Protein 3WC3 (pdb70)

Radius of gyration: 20.12 Å; Cα contacts (8 Å, |Δi|>4): 988; chains: 1; bounding box: 42×55×52 Å

Foldseek 3Di:
DDDDLLQLLVQQLLLLLQFKAAQHDPPRPAVLDHHFPPQFAAPVRQGQTIFGQFWLWRKQALLQSLLLLLLLLVLCVLLVVLCVVSVNNVSSLVSSVRHLVNQVSQCVDLFKGKGIWAQCVVRVQWFAASRPDDDHIHIFIAGLVQHALQSLLSNLSSLLSNLVSPCVPPNVSSVVSNVSSVSSLVSSVVRDDHNCVSVVSCCVPPGAPHRLLSQLSSLLSNCLRPVDVVSVVSNVVSADLPDADLFCFSRGCHLVSLLSCCQSVVDCSSVVSVVLNLQLQFPPHVFDAAPLGQRASDLFLSLLRQLLSLLSLLSCLSRPNVNVRSPVSSCSSLVVCQQSSHAHQFWPHHHPYQQQALHRSQLDAHPPDTTTCCSLQPADGRNHTSGNWRFSAAPSNRDDDSHNVVCRRRITGSSSCSSNSSSSSSVSSVVVDDD

InterPro domains:
  IPR001701 Glycoside hydrolase family 9 [PF00759] (25-443)
  IPR008928 Six-hairpin glycosidase superfamily [SSF48208] (22-447)
  IPR012341 Six-hairpin glycosidase-like superfamily [G3DSA:1.50.10.10] (21-450)
  IPR033126 Glycosyl hydrolases family 9, Asp/Glu active sites [PS00698] (420-438)

Sequence (435 aa):
FQYNYDEVLEEKSILFYEAERSGDLPANNRIPYRGDSALGDQQGNQQGQDLTGGWYDAGDHVKFGFPMAFATTTLAWGILEFRDGYEAAGQYNNLALLDDSIRWTLNYFLKKAHVSDNNEFYGQVGDANTDHAYWGRPEDMTMEERPAWSISPSAPGSDLAAETAAALAAGYLVFRDSDAAFANNLLAHSRTLYDFALNNRGIIYSQSISNAAGFYASSAYEDELAWGAAWLYRATEEQEEYLDRRAYEFGTTTNTAWAYDWNEKIVGYQLLLTTTSSSAGQQTDFLPRVENFLRNWFPGGSVQYTPLGLAWLAQWGPNRYAANAAFIALVSAKKYNILASESEQFARSQIHYMLGDAGRSYVVGFGNNPPQQPHHRSSSCPDQPAECDWDEFNQPGPNYQILYGALVGGPDQQNNDQFEEDLLRSDDYIRRNEVANDYNAGFQGAVAALRAIQLRDG

Nearest PDB structures (foldseek):
  3wc3-assembly1_A  TM=1.002E+00  e=3.835E-78  Eisenia fetida
  8ihx-assembly1_A  TM=1.001E+00  e=3.999E-74  Eisenia fetida
  8ihy-assembly1_A  TM=1.001E+00  e=5.916E-74  Eisenia fetida
  8ihw-assembly1_A  TM=1.001E+00  e=2.330E-73  Eisenia fetida
  4tf4-assembly2_B  TM=9.398E-01  e=2.817E-42  Thermobifida fusca

B-factor: mean 11.21, std 8.31, range [2.0, 50.7]

Organism: Eisenia fetida (NCBI:txid6396)

Solvent-accessible surface area: 15326 Å² total; per-residue (Å²): 191,175,44,83,9,51,52,0,0,73,34,0,4,26,0,1,13,3,2,9,0,0,99,19,48,121,120,40,84,10,131,42,10,27,70,5,15,99,53,5,93,5,99,152,46,46,78,0,22,11,0,0,4,3,10,3,8,5,0,0,5,5,0,0,1,0,1,0,0,0,0,3,0,0,0,3,44,8,7,85,72,0,0,82,40,14,57,10,21,106,65,1,9,68,7,1,71,47,0,0,59,5,2,30,73,0,12,42,58,103,73,46,2,4,2,1,0,0,29,0,99,68,2,56,70,50,4,0,13,3,47,64,30,137,49,143,36,32,6,79,24,0,24,66,112,26,28,1,0,0,0,0,0,0,0,0,0,0,0,0,0,0,23,16,4,1,118,98,73,46,54,85,22,0,76,65,0,19,53,48,0,78,42,0,0,74,7,1,19,116,30,106,14,37,2,5,136,36,1,78,32,0,50,66,80,25,50,8,86,36,38,77,14,0,0,0,0,0,0,2,0,0,39,57,10,28,138,74,107,119,23,14,76,64,0,84,104,29,16,26,47,107,87,48,3,131,0,1,8,36,33,28,0,32,0,0,3,0,0,2,1,13,22,46,25,51,40,89,89,0,44,58,53,0,59,59,0,0,105,52,2,9,102,90,38,90,14,99,64,5,112,105,26,0,0,21,29,14,94,145,0,1,0,12,23,0,0,1,1,0,0,0,0,3,0,0,6,96,70,131,19,42,29,95,73,0,22,127,5,0,83,49,0,0,9,3,0,1,16,62,25,48,42,0,5,0,4,15,11,48,99,82,28,1,91,17,1,27,4,9,8,0,0,2,22,99,107,130,46,153,20,67,99,99,22,34,106,36,121,21,71,10,118,24,90,0,87,0,0,0,0,0,0,1,38,74,89,20,93,21,116,21,85,2,50,29,132,31,45,0,39,0,2,0,2,16,0,0,0,0,3,0,0,0,0,2,1,41,17,30,100,89,140,152,125

CATH classification: 1.50.10.10

Structure (mmCIF, N/CA/C/O backbone):
data_3WC3
#
_entry.id   3WC3
#
_cell.length_a   136.449
_cell.length_b   136.449
_cell.length_c   54.974
_cell.angle_alpha   90.00
_cell.angle_beta   90.00
_cell.angle_gamma   120.00
#
_symmetry.space_group_name_H-M   'P 32 2 1'
#
loop_
_entity.id
_entity.type
_entity.pdbx_description
1 polymer 'Endo-1, 4-beta-glucanase'
2 non-polymer 'CALCIUM ION'
3 non-polymer 'SODIUM ION'
4 non-polymer 2-AMINO-2-HYDROXYMETHYL-PROPANE-1,3-DIOL
5 non-polymer 'CITRATE ANION'
6 non-polymer GLYCEROL
7 water water
#
loop_
_atom_site.group_PDB
_atom_site.id
_atom_site.type_symbol
_atom_site.label_atom_id
_atom_site.label_alt_id
_atom_site.label_comp_id
_atom_site.label_asym_id
_atom_site.label_entity_id
_atom_site.label_seq_id
_atom_site.pdbx_PDB_ins_code
_atom_site.Cartn_x
_atom_site.Cartn_y
_atom_site.Cartn_z
_atom_site.occupancy
_atom_site.B_iso_or_equiv
_atom_site.auth_seq_id
_atom_site.auth_comp_id
_atom_site.auth_asym_id
_atom_site.auth_atom_id
_atom_site.pdbx_PDB_model_num
ATOM 1 N N . PHE A 1 4 ? 7.813 60.596 -27.336 1.00 16.66 21 PHE A N 1
ATOM 2 C CA . PHE A 1 4 ? 6.618 59.714 -27.562 1.00 15.95 21 PHE A CA 1
ATOM 3 C C . PHE A 1 4 ? 5.665 59.843 -26.402 1.00 15.62 21 PHE A C 1
ATOM 4 O O . PHE A 1 4 ? 6.058 60.336 -25.346 1.00 16.34 21 PHE A O 1
ATOM 12 N N . GLN A 1 5 ? 4.422 59.424 -26.616 1.00 14.38 22 GLN A N 1
ATOM 13 C CA . GLN A 1 5 ? 3.376 59.566 -25.607 1.00 14.15 22 GLN A CA 1
ATOM 14 C C . GLN A 1 5 ? 2.951 58.231 -25.027 1.00 12.70 22 GLN A C 1
ATOM 15 O O . GLN A 1 5 ? 2.911 57.207 -25.734 1.00 12.03 22 GLN A O 1
ATOM 21 N N . TYR A 1 6 ? 2.615 58.259 -23.735 1.00 10.88 23 TYR A N 1
ATOM 22 C CA . TYR A 1 6 ? 2.178 57.083 -22.995 1.00 9.63 23 TYR A CA 1
ATOM 23 C C . TYR A 1 6 ? 0.940 57.400 -22.178 1.00 9.50 23 TYR A C 1
ATOM 24 O O . TYR A 1 6 ? 0.720 58.548 -21.783 1.00 9.33 23 TYR A O 1
ATOM 33 N N . ASN A 1 7 ? 0.150 56.364 -21.919 1.00 9.32 24 ASN A N 1
ATOM 34 C CA . ASN A 1 7 ? -1.070 56.505 -21.142 1.00 9.18 24 ASN A CA 1
ATOM 35 C C . ASN A 1 7 ? -0.715 56.428 -19.654 1.00 8.03 24 ASN A C 1
ATOM 36 O O . ASN A 1 7 ? -0.642 55.341 -19.065 1.00 8.53 24 ASN A O 1
ATOM 41 N N . TYR A 1 8 ? -0.495 57.598 -19.057 1.00 7.67 25 TYR A N 1
ATOM 42 C CA . TYR A 1 8 ? -0.119 57.665 -17.650 1.00 7.21 25 TYR A CA 1
ATOM 43 C C . TYR A 1 8 ? -1.219 57.157 -16.720 1.00 7.56 25 TYR A C 1
ATOM 44 O O . TYR A 1 8 ? -0.926 56.670 -15.625 1.00 7.74 25 TYR A O 1
ATOM 53 N N . ASP A 1 9 ? -2.478 57.275 -17.148 1.00 6.76 26 ASP A N 1
ATOM 54 C CA . ASP A 1 9 ? -3.604 56.810 -16.327 1.00 7.57 26 ASP A CA 1
ATOM 55 C C . ASP A 1 9 ? -3.472 55.304 -16.103 1.00 7.49 26 ASP A C 1
ATOM 56 O O . ASP A 1 9 ? -3.649 54.808 -14.981 1.00 8.03 26 ASP A O 1
ATOM 61 N N . GLU A 1 10 ? -3.157 54.591 -17.185 1.00 6.81 27 GLU A N 1
ATOM 62 C CA . GLU A 1 10 ? -2.946 53.150 -17.158 1.00 6.73 27 GLU A CA 1
ATOM 63 C C . GLU A 1 10 ? -1.724 52.789 -16.319 1.00 6.58 27 GLU A C 1
ATOM 64 O O . GLU A 1 10 ? -1.765 51.832 -15.542 1.00 6.78 27 GLU A O 1
ATOM 70 N N . VAL A 1 11 ? -0.633 53.534 -16.491 1.00 6.26 28 VAL A N 1
ATOM 71 C CA . VAL A 1 11 ? 0.591 53.282 -15.707 1.00 6.54 28 VAL A CA 1
ATOM 72 C C . VAL A 1 11 ? 0.313 53.426 -14.196 1.00 6.51 28 VAL A C 1
ATOM 73 O O . VAL A 1 11 ? 0.683 52.555 -13.391 1.00 6.96 28 VAL A O 1
ATOM 77 N N . LEU A 1 12 ? -0.377 54.500 -13.820 1.00 6.42 29 LEU A N 1
ATOM 78 C CA . LEU A 1 12 ? -0.721 54.708 -12.406 1.00 6.32 29 LEU A CA 1
ATOM 79 C C . LEU A 1 12 ? -1.614 53.575 -11.881 1.00 6.57 29 LEU A C 1
ATOM 80 O O . LEU A 1 12 ? -1.353 53.024 -10.799 1.00 6.55 29 LEU A O 1
ATOM 85 N N . GLU A 1 13 ? -2.653 53.223 -12.651 1.00 6.64 30 GLU A N 1
ATOM 86 C CA A GLU A 1 13 ? -3.548 52.137 -12.262 0.75 7.28 30 GLU A CA 1
ATOM 87 C CA B GLU A 1 13 ? -3.556 52.121 -12.312 0.25 6.83 30 GLU A CA 1
ATOM 88 C C . GLU A 1 13 ? -2.746 50.872 -11.991 1.00 6.75 30 GLU A C 1
ATOM 89 O O . GLU A 1 13 ? -2.956 50.211 -10.965 1.00 7.02 30 GLU A O 1
ATOM 100 N N . LYS A 1 14 ? -1.824 50.555 -12.895 1.00 6.46 31 LYS A N 1
ATOM 101 C CA . LYS A 1 14 ? -1.046 49.339 -12.783 1.00 5.87 31 LYS A CA 1
ATOM 102 C C . LYS A 1 14 ? 0.001 49.390 -11.666 1.00 5.64 31 LYS A C 1
ATOM 103 O O . LYS A 1 14 ? 0.170 48.405 -10.949 1.00 5.39 31 LYS A O 1
ATOM 109 N N . SER A 1 15 ? 0.664 50.529 -11.491 1.00 5.04 32 SER A N 1
ATOM 110 C CA . SER A 1 15 ? 1.639 50.661 -10.390 1.00 5.44 32 SER A CA 1
ATOM 111 C C . SER A 1 15 ? 0.934 50.388 -9.042 1.00 5.81 32 SER A C 1
ATOM 112 O O . SER A 1 15 ? 1.453 49.685 -8.174 1.00 6.00 32 SER A O 1
ATOM 115 N N . ILE A 1 16 ? -0.272 50.928 -8.888 1.00 5.71 33 ILE A N 1
ATOM 116 C CA . ILE A 1 16 ? -1.039 50.694 -7.657 1.00 5.84 33 ILE A CA 1
ATOM 117 C C . ILE A 1 16 ? -1.422 49.203 -7.511 1.00 5.38 33 ILE A C 1
ATOM 118 O O . ILE A 1 16 ? -1.351 48.629 -6.413 1.00 5.64 33 ILE A O 1
ATOM 123 N N . LEU A 1 17 ? -1.780 48.554 -8.619 1.00 5.97 34 LEU A N 1
ATOM 124 C CA . LEU A 1 17 ? -2.011 47.101 -8.600 1.00 5.87 34 LEU A CA 1
ATOM 125 C C . LEU A 1 17 ? -0.774 46.273 -8.189 1.00 5.63 34 LEU A C 1
ATOM 126 O O . LEU A 1 17 ? -0.915 45.212 -7.551 1.00 6.17 34 LEU A O 1
ATOM 131 N N . PHE A 1 18 ? 0.429 46.734 -8.564 1.00 5.25 35 PHE A N 1
ATOM 132 C CA . PHE A 1 18 ? 1.636 46.070 -8.108 1.00 5.05 35 PHE A CA 1
ATOM 133 C C . PHE A 1 18 ? 1.700 46.050 -6.580 1.00 5.29 35 PHE A C 1
ATOM 134 O O . PHE A 1 18 ? 1.914 44.987 -5.961 1.00 5.55 35 PHE A O 1
ATOM 142 N N . TYR A 1 19 ? 1.521 47.220 -5.974 1.00 4.84 36 TYR A N 1
ATOM 143 C CA . TYR A 1 19 ? 1.464 47.287 -4.514 1.00 5.06 36 TYR A CA 1
ATOM 144 C C . TYR A 1 19 ? 0.366 46.398 -3.931 1.00 4.97 36 TYR A C 1
ATOM 145 O O . TYR A 1 19 ? 0.600 45.724 -2.922 1.00 5.53 36 TYR A O 1
ATOM 154 N N . GLU A 1 20 ? -0.807 46.350 -4.576 1.00 5.51 37 GLU A N 1
ATOM 155 C CA . GLU A 1 20 ? -1.862 45.468 -4.076 1.00 5.67 37 GLU A CA 1
ATOM 156 C C . GLU A 1 20 ? -1.428 43.982 -4.108 1.00 5.62 37 GLU A C 1
ATOM 157 O O . GLU A 1 20 ? -1.734 43.211 -3.182 1.00 6.18 37 GLU A O 1
ATOM 163 N N . ALA A 1 21 ? -0.669 43.604 -5.143 1.00 5.21 38 ALA A N 1
ATOM 164 C CA . ALA A 1 21 ? -0.182 42.224 -5.280 1.00 5.49 38 ALA A CA 1
ATOM 165 C C . ALA A 1 21 ? 0.887 41.894 -4.244 1.00 5.36 38 ALA A C 1
ATOM 166 O O . ALA A 1 21 ? 1.209 40.720 -4.031 1.00 6.24 38 ALA A O 1
ATOM 168 N N . GLU A 1 22 ? 1.432 42.931 -3.595 1.00 5.75 39 GLU A N 1
ATOM 169 C CA . GLU A 1 22 ? 2.449 42.754 -2.543 1.00 5.63 39 GLU A CA 1
ATOM 170 C C . GLU A 1 22 ? 1.838 42.648 -1.135 1.00 5.57 39 GLU A C 1
ATOM 171 O O . GLU A 1 22 ? 2.553 42.470 -0.161 1.00 5.87 39 GLU A O 1
ATOM 177 N N . ARG A 1 23 ? 0.522 42.774 -1.014 1.00 6.02 40 ARG A N 1
ATOM 178 C CA . ARG A 1 23 ? -0.104 42.791 0.316 1.00 5.79 40 ARG A CA 1
ATOM 179 C C . ARG A 1 23 ? -0.005 41.472 1.056 1.00 6.95 40 ARG A C 1
ATOM 180 O O . ARG A 1 23 ? -0.242 40.404 0.475 1.00 6.38 40 ARG A O 1
ATOM 188 N N . SER A 1 24 ? 0.375 41.568 2.326 1.00 6.21 41 SER A N 1
ATOM 189 C CA . SER A 1 24 ? 0.369 40.442 3.249 1.00 6.42 41 SER A CA 1
ATOM 190 C C . SER A 1 24 ? -0.861 40.576 4.143 1.00 7.14 41 SER A C 1
ATOM 191 O O . SER A 1 24 ? -1.377 41.680 4.343 1.00 6.64 41 SER A O 1
ATOM 194 N N . GLY A 1 25 ? -1.315 39.458 4.695 1.00 7.19 42 GLY A N 1
ATOM 195 C CA . GLY A 1 25 ? -2.349 39.502 5.719 1.00 8.24 42 GLY A CA 1
ATOM 196 C C . GLY A 1 25 ? -3.722 39.122 5.203 1.00 8.96 42 GLY A C 1
ATOM 197 O O . GLY A 1 25 ? -3.855 38.369 4.229 1.00 9.11 42 GLY A O 1
ATOM 198 N N . ASP A 1 26 ? -4.745 39.630 5.885 1.00 9.83 43 ASP A N 1
ATOM 199 C CA . ASP A 1 26 ? -6.141 39.322 5.570 1.00 10.53 43 ASP A CA 1
ATOM 200 C C . ASP A 1 26 ? -6.590 40.283 4.462 1.00 10.36 43 ASP A C 1
ATOM 201 O O . ASP A 1 26 ? -6.797 41.469 4.713 1.00 11.23 43 ASP A O 1
ATOM 206 N N . LEU A 1 27 ? -6.730 39.769 3.241 1.00 10.41 44 LEU A N 1
ATOM 207 C CA . LEU A 1 27 ? -7.051 40.607 2.078 1.00 10.27 44 LEU A CA 1
ATOM 208 C C . LEU A 1 27 ? -8.530 40.959 2.037 1.00 10.65 44 LEU A C 1
ATOM 209 O O . LEU A 1 27 ? -9.363 40.118 2.419 1.00 10.52 44 LEU A O 1
ATOM 214 N N . PRO A 1 28 ? -8.860 42.181 1.580 1.00 10.72 45 PRO A N 1
ATOM 215 C CA . PRO A 1 28 ? -10.260 42.606 1.580 1.00 11.36 45 PRO A CA 1
ATOM 216 C C . PRO A 1 28 ? -11.065 41.831 0.548 1.00 11.48 45 PRO A C 1
ATOM 217 O O . PRO A 1 28 ? -10.489 41.250 -0.379 1.00 11.44 45 PRO A O 1
ATOM 221 N N . ALA A 1 29 ? -12.389 41.826 0.722 1.00 12.58 46 ALA A N 1
ATOM 222 C CA . ALA A 1 29 ? -13.295 41.174 -0.228 1.00 12.78 46 ALA A CA 1
ATOM 223 C C . ALA A 1 29 ? -13.150 41.724 -1.653 1.00 13.12 46 ALA A C 1
ATOM 224 O O . ALA A 1 29 ? -13.307 40.973 -2.621 1.00 13.95 46 ALA A O 1
ATOM 226 N N . ASN A 1 30 ? -12.818 43.013 -1.767 1.00 12.76 47 ASN A N 1
ATOM 227 C CA . ASN A 1 30 ? -12.632 43.665 -3.067 1.00 12.72 47 ASN A CA 1
ATOM 228 C C . ASN A 1 30 ? -11.222 43.547 -3.669 1.00 11.69 47 ASN A C 1
ATOM 229 O O . ASN A 1 30 ? -10.882 44.272 -4.622 1.00 11.69 47 ASN A O 1
ATOM 234 N N . ASN A 1 31 ? -10.427 42.630 -3.123 1.00 10.92 48 ASN A N 1
ATOM 235 C CA . ASN A 1 31 ? -9.089 42.336 -3.656 1.00 10.40 48 ASN A CA 1
ATOM 236 C C . ASN A 1 31 ? -9.124 42.210 -5.175 1.00 10.29 48 ASN A C 1
ATOM 237 O O . ASN A 1 31 ? -9.901 41.420 -5.720 1.00 10.64 48 ASN A O 1
ATOM 242 N N . ARG A 1 32 ? -8.271 42.986 -5.848 1.00 9.43 49 ARG A N 1
ATOM 243 C CA . ARG A 1 32 ? -8.229 43.013 -7.310 1.00 9.21 49 ARG A CA 1
ATOM 244 C C . ARG A 1 32 ? -7.187 42.077 -7.945 1.00 8.61 49 ARG A C 1
ATOM 245 O O . ARG A 1 32 ? -7.078 42.011 -9.174 1.00 8.76 49 ARG A O 1
ATOM 253 N N . ILE A 1 33 ? -6.427 41.368 -7.111 1.00 8.33 50 ILE A N 1
ATOM 254 C CA . ILE A 1 33 ? -5.369 40.476 -7.591 1.00 9.17 50 ILE A CA 1
ATOM 255 C C . ILE A 1 33 ? -5.814 39.013 -7.412 1.00 8.96 50 ILE A C 1
ATOM 256 O O . ILE A 1 33 ? -5.707 38.459 -6.305 1.00 9.05 50 ILE A O 1
ATOM 261 N N . PRO A 1 34 ? -6.338 38.388 -8.489 1.00 9.94 51 PRO A N 1
ATOM 262 C CA . PRO A 1 34 ? -7.090 37.139 -8.266 1.00 10.41 51 PRO A CA 1
ATOM 263 C C . PRO A 1 34 ? -6.290 35.927 -7.797 1.00 10.94 51 PRO A C 1
ATOM 264 O O . PRO A 1 34 ? -6.872 34.998 -7.224 1.00 12.01 51 PRO A O 1
ATOM 268 N N . TYR A 1 35 ? -4.982 35.928 -8.030 1.00 10.01 52 TYR A N 1
ATOM 269 C CA . TYR A 1 35 ? -4.123 34.829 -7.582 1.00 9.50 52 TYR A CA 1
ATOM 270 C C . TYR A 1 35 ? -3.653 35.006 -6.131 1.00 9.34 52 TYR A C 1
ATOM 271 O O . TYR A 1 35 ? -3.043 34.100 -5.566 1.00 9.39 52 TYR A O 1
ATOM 280 N N . ARG A 1 36 ? -3.941 36.170 -5.537 1.00 8.61 53 ARG A N 1
ATOM 281 C CA . ARG A 1 36 ? -3.560 36.425 -4.137 1.00 8.85 53 ARG A CA 1
ATOM 282 C C . ARG A 1 36 ? -4.718 36.153 -3.172 1.00 9.69 53 ARG A C 1
ATOM 283 O O . ARG A 1 36 ? -5.871 36.490 -3.469 1.00 10.54 53 ARG A O 1
ATOM 291 N N . GLY A 1 37 ? -4.400 35.557 -2.023 1.00 9.24 54 GLY A N 1
ATOM 292 C CA . GLY A 1 37 ? -5.382 35.335 -0.952 1.00 9.32 54 GLY A CA 1
ATOM 293 C C . GLY A 1 37 ? -4.759 35.626 0.404 1.00 9.47 54 GLY A C 1
ATOM 294 O O . GLY A 1 37 ? -3.601 36.105 0.479 1.00 10.06 54 GLY A O 1
ATOM 295 N N . ASP A 1 38 ? -5.493 35.313 1.474 1.00 9.59 55 ASP A N 1
ATOM 296 C CA . ASP A 1 38 ? -4.986 35.509 2.839 1.00 9.28 55 ASP A CA 1
ATOM 297 C C . ASP A 1 38 ? -3.659 34.769 3.017 1.00 8.58 55 ASP A C 1
ATOM 298 O O . ASP A 1 38 ? -3.490 33.621 2.567 1.00 9.10 55 ASP A O 1
ATOM 303 N N . SER A 1 39 ? -2.713 35.424 3.686 1.00 8.19 56 SER A N 1
ATOM 304 C CA . SER A 1 39 ? -1.400 34.834 3.894 1.00 8.27 56 SER A CA 1
ATOM 305 C C . SER A 1 39 ? -0.772 35.467 5.125 1.00 8.36 56 SER A C 1
ATOM 306 O O . SER A 1 39 ? -1.089 36.608 5.475 1.00 8.01 56 SER A O 1
ATOM 309 N N . ALA A 1 40 ? 0.107 34.715 5.783 1.00 7.72 57 ALA A N 1
ATOM 310 C CA . ALA A 1 40 ? 0.863 35.208 6.948 1.00 8.26 57 ALA A CA 1
ATOM 311 C C . ALA A 1 40 ? -0.070 35.771 8.041 1.00 8.36 57 ALA A C 1
ATOM 312 O O . ALA A 1 40 ? 0.211 36.793 8.683 1.00 8.42 57 ALA A O 1
ATOM 314 N N . LEU A 1 41 ? -1.185 35.074 8.247 1.00 8.77 58 LEU A N 1
ATOM 315 C CA . LEU A 1 41 ? -2.152 35.454 9.282 1.00 9.24 58 LEU A CA 1
ATOM 316 C C . LEU A 1 41 ? -1.615 35.230 10.696 1.00 9.43 58 LEU A C 1
ATOM 317 O O . LEU A 1 41 ? -2.171 35.761 11.654 1.00 9.80 58 LEU A O 1
ATOM 322 N N . GLY A 1 42 ? -0.528 34.474 10.794 1.00 9.53 59 GLY A N 1
ATOM 323 C CA . GLY A 1 42 ? 0.130 34.212 12.076 1.00 9.24 59 GLY A CA 1
ATOM 324 C C . GLY A 1 42 ? 1.181 35.237 12.473 1.00 8.99 59 GLY A C 1
ATOM 325 O O . GLY A 1 42 ? 1.771 35.132 13.557 1.00 10.39 59 GLY A O 1
ATOM 326 N N . ASP A 1 43 ? 1.422 36.240 11.623 1.00 8.87 60 ASP A N 1
ATOM 327 C CA . ASP A 1 43 ? 2.495 37.195 11.895 1.00 8.37 60 ASP A CA 1
ATOM 328 C C . ASP A 1 43 ? 2.194 37.930 13.197 1.00 8.42 60 ASP A C 1
ATOM 329 O O . ASP A 1 43 ? 1.113 38.508 13.358 1.00 8.27 60 ASP A O 1
ATOM 334 N N . GLN A 1 44 ? 3.148 37.868 14.126 1.00 8.28 61 GLN A N 1
ATOM 335 C CA A GLN A 1 44 ? 2.944 38.420 15.463 0.50 9.26 61 GLN A CA 1
ATOM 336 C CA B GLN A 1 44 ? 2.941 38.412 15.466 0.50 9.43 61 GLN A CA 1
ATOM 337 C C . GLN A 1 44 ? 4.259 38.753 16.159 1.00 9.58 61 GLN A C 1
ATOM 338 O O . GLN A 1 44 ? 5.320 38.215 15.819 1.00 9.42 61 GLN A O 1
ATOM 349 N N . GLY A 1 45 ? 4.168 39.634 17.149 1.00 10.00 62 GLY A N 1
ATOM 350 C CA . GLY A 1 45 ? 5.304 40.004 17.976 1.00 10.75 62 GLY A CA 1
ATOM 351 C C . GLY A 1 45 ? 5.615 38.942 19.012 1.00 11.78 62 GLY A C 1
ATOM 352 O O . GLY A 1 45 ? 4.939 37.904 19.105 1.00 11.85 62 GLY A O 1
ATOM 353 N N . ASN A 1 46 ? 6.632 39.207 19.815 1.00 12.67 63 ASN A N 1
ATOM 354 C CA . ASN A 1 46 ? 7.105 38.199 20.745 1.00 14.62 63 ASN A CA 1
ATOM 355 C C . ASN A 1 46 ? 6.224 38.060 21.998 1.00 15.54 63 ASN A C 1
ATOM 356 O O . ASN A 1 46 ? 6.408 37.116 22.773 1.00 17.45 63 ASN A O 1
ATOM 361 N N . GLN A 1 47 ? 5.291 38.996 22.185 1.00 16.36 64 GLN A N 1
ATOM 362 C CA A GLN A 1 47 ? 4.286 38.855 23.237 0.50 16.55 64 GLN A CA 1
ATOM 363 C CA B GLN A 1 47 ? 4.272 38.960 23.241 0.50 16.17 64 GLN A CA 1
ATOM 364 C C . GLN A 1 47 ? 2.919 38.599 22.608 1.00 15.89 64 GLN A C 1
ATOM 365 O O . GLN A 1 47 ? 1.876 38.793 23.233 1.00 16.60 64 GLN A O 1
ATOM 376 N N . GLY A 1 48 ? 2.942 38.127 21.359 1.00 14.87 65 GLY A N 1
ATOM 377 C CA . GLY A 1 48 ? 1.727 37.777 20.620 1.00 13.19 65 GLY A CA 1
ATOM 378 C C . GLY A 1 48 ? 0.963 38.931 19.994 1.00 12.46 65 GLY A C 1
ATOM 379 O O . GLY A 1 48 ? -0.204 38.762 19.594 1.00 12.17 65 GLY A O 1
ATOM 380 N N . GLN A 1 49 ? 1.604 40.101 19.895 1.00 11.26 66 GLN A N 1
ATOM 381 C CA . GLN A 1 49 ? 0.970 41.293 19.314 1.00 10.68 66 GLN A CA 1
ATOM 382 C C . GLN A 1 49 ? 0.657 41.063 17.839 1.00 10.40 66 GLN A C 1
ATOM 383 O O . GLN A 1 49 ? 1.497 40.550 17.106 1.00 10.20 66 GLN A O 1
ATOM 389 N N . ASP A 1 50 ? -0.531 41.463 17.401 1.00 10.14 67 ASP A N 1
ATOM 390 C CA . ASP A 1 50 ? -0.924 41.311 16.006 1.00 10.02 67 ASP A CA 1
ATOM 391 C C . ASP A 1 50 ? 0.020 42.115 15.092 1.00 9.65 67 ASP A C 1
ATOM 392 O O . ASP A 1 50 ? 0.157 43.323 15.245 1.00 9.16 67 ASP A O 1
ATOM 397 N N . LEU A 1 51 ? 0.685 41.421 14.163 1.00 8.48 68 LEU A N 1
ATOM 398 C CA . LEU A 1 51 ? 1.531 42.082 13.155 1.00 8.25 68 LEU A CA 1
ATOM 399 C C . LEU A 1 51 ? 1.117 41.714 11.733 1.00 8.28 68 LEU A C 1
ATOM 400 O O . LEU A 1 51 ? 1.949 41.748 10.821 1.00 8.90 68 LEU A O 1
ATOM 405 N N . THR A 1 52 ? -0.155 41.382 11.530 1.00 8.37 69 THR A N 1
ATOM 406 C CA . THR A 1 52 ? -0.621 41.036 10.187 1.00 8.58 69 THR A CA 1
ATOM 407 C C . THR A 1 52 ? -0.743 42.284 9.325 1.00 8.18 69 THR A C 1
ATOM 408 O O . THR A 1 52 ? -0.963 43.397 9.837 1.00 8.90 69 THR A O 1
ATOM 412 N N . GLY A 1 53 ? -0.575 42.083 8.026 1.00 6.76 70 GLY A N 1
ATOM 413 C CA . GLY A 1 53 ? -0.670 43.163 7.057 1.00 6.66 70 GLY A CA 1
ATOM 414 C C . GLY A 1 53 ? 0.677 43.595 6.522 1.00 6.02 70 GLY A C 1
ATOM 415 O O . GLY A 1 53 ? 1.660 42.846 6.563 1.00 6.86 70 GLY A O 1
ATOM 416 N N . GLY A 1 54 ? 0.719 44.825 6.026 1.00 5.56 71 GLY A N 1
ATOM 417 C CA . GLY A 1 54 ? 1.916 45.366 5.379 1.00 5.84 71 GLY A CA 1
ATOM 418 C C . GLY A 1 54 ? 2.164 44.794 3.991 1.00 5.52 71 GLY A C 1
ATOM 419 O O . GLY A 1 54 ? 1.330 44.073 3.436 1.00 5.79 71 GLY A O 1
ATOM 420 N N . TRP A 1 55 ? 3.319 45.137 3.435 1.00 5.29 72 TRP A N 1
ATOM 421 C CA . TRP A 1 55 ? 3.731 44.638 2.124 1.00 5.28 72 TRP A CA 1
ATOM 422 C C . TRP A 1 55 ? 4.908 43.713 2.222 1.00 5.61 72 TRP A C 1
ATOM 423 O O . TRP A 1 55 ? 5.874 43.993 2.943 1.00 5.82 72 TRP A O 1
ATOM 434 N N . TYR A 1 56 ? 4.853 42.636 1.446 1.00 5.41 73 TYR A N 1
ATOM 435 C CA . TYR A 1 56 ? 6.049 41.860 1.132 1.00 5.34 73 TYR A CA 1
ATOM 436 C C . TYR A 1 56 ? 6.989 42.756 0.347 1.00 5.69 73 TYR A C 1
ATOM 437 O O . TYR A 1 56 ? 6.558 43.496 -0.550 1.00 5.73 73 TYR A O 1
ATOM 446 N N . ASP A 1 57 ? 8.273 42.696 0.686 1.00 4.92 74 ASP A N 1
ATOM 447 C CA . ASP A 1 57 ? 9.207 43.686 0.172 1.00 5.49 74 ASP A CA 1
ATOM 448 C C . ASP A 1 57 ? 9.425 43.657 -1.341 1.00 5.04 74 ASP A C 1
ATOM 449 O O . ASP A 1 57 ? 9.497 44.710 -1.984 1.00 5.56 74 ASP A O 1
ATOM 454 N N . ALA A 1 58 ? 9.590 42.461 -1.902 1.00 5.03 75 ALA A N 1
ATOM 455 C CA . ALA A 1 58 ? 10.127 42.344 -3.261 1.00 5.69 75 ALA A CA 1
ATOM 456 C C . ALA A 1 58 ? 9.435 41.164 -3.936 1.00 5.55 75 ALA A C 1
ATOM 457 O O . ALA A 1 58 ? 8.215 41.163 -4.038 1.00 6.63 75 ALA A O 1
ATOM 459 N N . GLY A 1 59 ? 10.198 40.164 -4.369 1.00 5.99 76 GLY A N 1
ATOM 460 C CA . GLY A 1 59 ? 9.609 38.921 -4.880 1.00 5.50 76 GLY A CA 1
ATOM 461 C C . GLY A 1 59 ? 9.568 37.849 -3.796 1.00 5.68 76 GLY A C 1
ATOM 462 O O . GLY A 1 59 ? 9.223 36.699 -4.073 1.00 6.24 76 GLY A O 1
ATOM 463 N N . ASP A 1 60 ? 9.939 38.247 -2.578 1.00 5.16 77 ASP A N 1
ATOM 464 C CA . ASP A 1 60 ? 10.010 37.398 -1.374 1.00 5.09 77 ASP A CA 1
ATOM 465 C C . ASP A 1 60 ? 8.812 37.695 -0.447 1.00 5.37 77 ASP A C 1
ATOM 466 O O . ASP A 1 60 ? 7.865 38.411 -0.836 1.00 5.59 77 ASP A O 1
ATOM 471 N N . HIS A 1 61 ? 8.845 37.142 0.769 1.00 4.69 78 HIS A N 1
ATOM 472 C CA . HIS A 1 61 ? 7.735 37.340 1.704 1.00 4.02 78 HIS A CA 1
ATOM 473 C C . HIS A 1 61 ? 8.175 37.903 3.059 1.00 4.43 78 HIS A C 1
ATOM 474 O O . HIS A 1 61 ? 7.460 37.799 4.069 1.00 5.07 78 HIS A O 1
ATOM 481 N N . VAL A 1 62 ? 9.355 38.515 3.073 1.00 4.49 79 VAL A N 1
ATOM 482 C CA . VAL A 1 62 ? 9.804 39.232 4.254 1.00 4.89 79 VAL A CA 1
ATOM 483 C C . VAL A 1 62 ? 9.123 40.599 4.291 1.00 5.29 79 VAL A C 1
ATOM 484 O O . VAL A 1 62 ? 8.936 41.243 3.243 1.00 6.35 79 VAL A O 1
ATOM 488 N N . LYS A 1 63 ? 8.707 41.004 5.492 1.00 5.03 80 LYS A N 1
ATOM 489 C CA . LYS A 1 63 ? 8.289 42.382 5.744 1.00 5.08 80 LYS A CA 1
ATOM 490 C C . LYS A 1 63 ? 9.461 43.167 6.318 1.00 5.41 80 LYS A C 1
ATOM 491 O O . LYS A 1 63 ? 9.777 43.059 7.507 1.00 5.15 80 LYS A O 1
ATOM 497 N N . PHE A 1 64 ? 10.136 43.899 5.437 1.00 4.20 81 PHE A N 1
ATOM 498 C CA . PHE A 1 64 ? 11.335 44.658 5.788 1.00 4.02 81 PHE A CA 1
ATOM 499 C C . PHE A 1 64 ? 10.866 46.086 6.062 1.00 4.31 81 PHE A C 1
ATOM 500 O O . PHE A 1 64 ? 10.546 46.854 5.127 1.00 5.53 81 PHE A O 1
ATOM 508 N N . GLY A 1 65 ? 10.807 46.456 7.344 1.00 4.36 82 GLY A N 1
ATOM 509 C CA . GLY A 1 65 ? 10.192 47.745 7.727 1.00 3.97 82 GLY A CA 1
ATOM 510 C C . GLY A 1 65 ? 10.845 49.021 7.183 1.00 3.84 82 GLY A C 1
ATOM 511 O O . GLY A 1 65 ? 10.165 50.029 6.985 1.00 4.72 82 GLY A O 1
ATOM 512 N N . PHE A 1 66 ? 12.156 48.992 6.921 1.00 4.10 83 PHE A N 1
ATOM 513 C CA . PHE A 1 66 ? 12.877 50.202 6.487 1.00 3.98 83 PHE A CA 1
ATOM 514 C C . PHE A 1 66 ? 12.500 50.632 5.064 1.00 4.20 83 PHE A C 1
ATOM 515 O O . PHE A 1 66 ? 11.975 51.740 4.889 1.00 4.52 83 PHE A O 1
ATOM 523 N N . PRO A 1 67 ? 12.692 49.750 4.051 1.00 3.94 84 PRO A N 1
ATOM 524 C CA . PRO A 1 67 ? 12.185 50.150 2.725 1.00 4.17 84 PRO A CA 1
ATOM 525 C C . PRO A 1 67 ? 10.661 50.289 2.694 1.00 4.53 84 PRO A C 1
ATOM 526 O O . PRO A 1 67 ? 10.141 51.095 1.929 1.00 4.93 84 PRO A O 1
ATOM 530 N N . MET A 1 68 ? 9.945 49.515 3.510 1.00 3.99 85 MET A N 1
ATOM 531 C CA . MET A 1 68 ? 8.476 49.616 3.468 1.00 4.08 85 MET A CA 1
ATOM 532 C C . MET A 1 68 ? 8.053 51.038 3.877 1.00 4.39 85 MET A C 1
ATOM 533 O O . MET A 1 68 ? 7.183 51.652 3.234 1.00 4.46 85 MET A O 1
ATOM 538 N N . ALA A 1 69 ? 8.684 51.545 4.932 1.00 4.44 86 ALA A N 1
ATOM 539 C CA . ALA A 1 69 ? 8.430 52.904 5.410 1.00 4.08 86 ALA A CA 1
ATOM 540 C C . ALA A 1 69 ? 8.884 53.950 4.392 1.00 4.58 86 ALA A C 1
ATOM 541 O O . ALA A 1 69 ? 8.118 54.873 4.068 1.00 3.78 86 ALA A O 1
ATOM 543 N N . PHE A 1 70 ? 10.088 53.793 3.839 1.00 3.55 87 PHE A N 1
ATOM 544 C CA . PHE A 1 70 ? 10.556 54.780 2.879 1.00 4.55 87 PHE A CA 1
ATOM 545 C C . PHE A 1 70 ? 9.675 54.824 1.634 1.00 4.16 87 PHE A C 1
ATOM 546 O O . PHE A 1 70 ? 9.381 55.903 1.116 1.00 4.42 87 PHE A O 1
ATOM 554 N N . ALA A 1 71 ? 9.276 53.658 1.136 1.00 3.86 88 ALA A N 1
ATOM 555 C CA . ALA A 1 71 ? 8.391 53.605 -0.020 1.00 3.64 88 ALA A CA 1
ATOM 556 C C . ALA A 1 71 ? 7.105 54.358 0.313 1.00 3.97 88 ALA A C 1
ATOM 557 O O . ALA A 1 71 ? 6.606 55.151 -0.509 1.00 4.01 88 ALA A O 1
ATOM 559 N N . THR A 1 72 ? 6.592 54.144 1.529 1.00 4.15 89 THR A N 1
ATOM 560 C CA . THR A 1 72 ? 5.369 54.840 1.961 1.00 4.70 89 THR A CA 1
ATOM 561 C C . THR A 1 72 ? 5.562 56.364 2.051 1.00 4.70 89 THR A C 1
ATOM 562 O O . THR A 1 72 ? 4.715 57.121 1.572 1.00 4.60 89 THR A O 1
ATOM 566 N N . THR A 1 73 ? 6.676 56.821 2.634 1.00 4.64 90 THR A N 1
ATOM 567 C CA . THR A 1 73 ? 6.930 58.270 2.735 1.00 4.14 90 THR A CA 1
ATOM 568 C C . THR A 1 73 ? 6.989 58.883 1.340 1.00 4.31 90 THR A C 1
ATOM 569 O O . THR A 1 73 ? 6.422 59.953 1.087 1.00 4.39 90 THR A O 1
ATOM 573 N N . THR A 1 74 ? 7.667 58.189 0.429 1.00 3.59 91 THR A N 1
ATOM 574 C CA . THR A 1 74 ? 7.841 58.684 -0.940 1.00 4.12 91 THR A CA 1
ATOM 575 C C . THR A 1 74 ? 6.517 58.715 -1.706 1.00 4.50 91 THR A C 1
ATOM 576 O O . THR A 1 74 ? 6.219 59.712 -2.407 1.00 4.65 91 THR A O 1
ATOM 580 N N . LEU A 1 75 ? 5.718 57.656 -1.556 1.00 4.72 92 LEU A N 1
ATOM 581 C CA . LEU A 1 75 ? 4.402 57.603 -2.199 1.00 4.16 92 LEU A CA 1
ATOM 582 C C . LEU A 1 75 ? 3.508 58.700 -1.645 1.00 4.79 92 LEU A C 1
ATOM 583 O O . LEU A 1 75 ? 2.817 59.388 -2.411 1.00 4.41 92 LEU A O 1
ATOM 588 N N . ALA A 1 76 ? 3.534 58.881 -0.322 1.00 4.46 93 ALA A N 1
ATOM 589 C CA . ALA A 1 76 ? 2.747 59.953 0.306 1.00 4.70 93 ALA A CA 1
ATOM 590 C C . ALA A 1 76 ? 3.155 61.326 -0.196 1.00 4.91 93 ALA A C 1
ATOM 591 O O . ALA A 1 76 ? 2.290 62.156 -0.502 1.00 4.72 93 ALA A O 1
ATOM 593 N N . TRP A 1 77 ? 4.457 61.554 -0.313 1.00 4.27 94 TRP A N 1
ATOM 594 C CA . TRP A 1 77 ? 4.959 62.852 -0.789 1.00 4.14 94 TRP A CA 1
ATOM 595 C C . TRP A 1 77 ? 4.440 63.129 -2.207 1.00 4.82 94 TRP A C 1
ATOM 596 O O . TRP A 1 77 ? 4.004 64.245 -2.507 1.00 4.94 94 TRP A O 1
ATOM 607 N N . GLY A 1 78 ? 4.446 62.102 -3.062 1.00 4.76 95 GLY A N 1
ATOM 608 C CA . GLY A 1 78 ? 3.961 62.245 -4.436 1.00 4.37 95 GLY A CA 1
ATOM 609 C C . GLY A 1 78 ? 2.462 62.498 -4.454 1.00 5.02 95 GLY A C 1
ATOM 610 O O . GLY A 1 78 ? 1.957 63.242 -5.303 1.00 5.15 95 GLY A O 1
ATOM 611 N N . ILE A 1 79 ? 1.739 61.862 -3.543 1.00 5.01 96 ILE A N 1
ATOM 612 C CA . ILE A 1 79 ? 0.291 62.121 -3.466 1.00 5.46 96 ILE A CA 1
ATOM 613 C C . ILE A 1 79 ? 0.045 63.580 -3.068 1.00 5.70 96 ILE A C 1
ATOM 614 O O . ILE A 1 79 ? -0.801 64.251 -3.655 1.00 6.03 96 ILE A O 1
ATOM 619 N N . LEU A 1 80 ? 0.815 64.087 -2.110 1.00 5.39 97 LEU A N 1
ATOM 620 C CA . LEU A 1 80 ? 0.658 65.467 -1.697 1.00 6.35 97 LEU A CA 1
ATOM 621 C C . LEU A 1 80 ? 0.968 66.449 -2.832 1.00 6.54 97 LEU A C 1
ATOM 622 O O . LEU A 1 80 ? 0.184 67.383 -3.090 1.00 8.93 97 LEU A O 1
ATOM 627 N N . GLU A 1 81 ? 2.095 66.233 -3.518 1.00 6.32 98 GLU A N 1
ATOM 628 C CA . GLU A 1 81 ? 2.543 67.198 -4.527 1.00 6.14 98 GLU A CA 1
ATOM 629 C C . GLU A 1 81 ? 1.792 67.083 -5.850 1.00 6.16 98 GLU A C 1
ATOM 630 O O . GLU A 1 81 ? 1.574 68.096 -6.540 1.00 6.89 98 GLU A O 1
ATOM 636 N N . PHE A 1 82 ? 1.409 65.854 -6.201 1.00 5.47 99 PHE A N 1
ATOM 637 C CA . PHE A 1 82 ? 0.854 65.559 -7.520 1.00 5.26 99 PHE A CA 1
ATOM 638 C C . PHE A 1 82 ? -0.562 65.008 -7.459 1.00 5.24 99 PHE A C 1
ATOM 639 O O . PHE A 1 82 ? -1.011 64.287 -8.357 1.00 5.39 99 PHE A O 1
ATOM 647 N N . ARG A 1 83 ? -1.269 65.378 -6.398 1.00 5.17 100 ARG A N 1
ATOM 648 C CA . ARG A 1 83 ? -2.674 65.025 -6.225 1.00 5.09 100 ARG A CA 1
ATOM 649 C C . ARG A 1 83 ? -3.493 65.276 -7.485 1.00 5.90 100 ARG A C 1
ATOM 650 O O . ARG A 1 83 ? -4.307 64.434 -7.851 1.00 6.98 100 ARG A O 1
ATOM 658 N N . ASP A 1 84 ? -3.300 66.436 -8.122 1.00 6.75 101 ASP A N 1
ATOM 659 C CA . ASP A 1 84 ? -4.048 66.734 -9.344 1.00 7.86 101 ASP A CA 1
ATOM 660 C C . ASP A 1 84 ? -3.811 65.715 -10.476 1.00 7.70 101 ASP A C 1
ATOM 661 O O . ASP A 1 84 ? -4.736 65.427 -11.246 1.00 7.76 101 ASP A O 1
ATOM 666 N N . GLY A 1 85 ? -2.588 65.184 -10.574 1.00 6.86 102 GLY A N 1
ATOM 667 C CA . GLY A 1 85 ? -2.303 64.124 -11.549 1.00 6.57 102 GLY A CA 1
ATOM 668 C C . GLY A 1 85 ? -3.022 62.838 -11.197 1.00 6.78 102 GLY A C 1
ATOM 669 O O . GLY A 1 85 ? -3.654 62.206 -12.050 1.00 7.10 102 GLY A O 1
ATOM 670 N N . TYR A 1 86 ? -2.938 62.434 -9.933 1.00 7.13 103 TYR A N 1
ATOM 671 C CA . TYR A 1 86 ? -3.676 61.249 -9.495 1.00 6.47 103 TYR A CA 1
ATOM 672 C C . TYR A 1 86 ? -5.182 61.401 -9.755 1.00 6.82 103 TYR A C 1
ATOM 673 O O . TYR A 1 86 ? -5.825 60.475 -10.247 1.00 7.09 103 TYR A O 1
ATOM 682 N N . GLU A 1 87 ? -5.719 62.571 -9.429 1.00 7.06 104 GLU A N 1
ATOM 683 C CA . GLU A 1 87 ? -7.156 62.822 -9.630 1.00 8.01 104 GLU A CA 1
ATOM 684 C C . GLU A 1 87 ? -7.535 62.782 -11.111 1.00 8.01 104 GLU A C 1
ATOM 685 O O . GLU A 1 87 ? -8.552 62.184 -11.470 1.00 7.99 104 GLU A O 1
ATOM 691 N N . ALA A 1 88 ? -6.719 63.403 -11.961 1.00 7.79 105 ALA A N 1
ATOM 692 C CA . ALA A 1 88 ? -6.984 63.389 -13.407 1.00 8.46 105 ALA A CA 1
ATOM 693 C C . ALA A 1 88 ? -7.019 61.956 -13.935 1.00 8.74 105 ALA A C 1
ATOM 694 O O . ALA A 1 88 ? -7.783 61.630 -14.842 1.00 9.33 105 ALA A O 1
ATOM 696 N N . ALA A 1 89 ? -6.193 61.096 -13.350 1.00 8.54 106 ALA A N 1
ATOM 697 C CA . ALA A 1 89 ? -6.113 59.694 -13.751 1.00 8.50 106 ALA A CA 1
ATOM 698 C C . ALA A 1 89 ? -7.203 58.793 -13.165 1.00 8.83 106 ALA A C 1
ATOM 699 O O . ALA A 1 89 ? -7.303 57.625 -13.541 1.00 9.92 106 ALA A O 1
ATOM 701 N N . GLY A 1 90 ? -8.005 59.320 -12.237 1.00 7.77 107 GLY A N 1
ATOM 702 C CA . GLY A 1 90 ? -8.986 58.510 -11.535 1.00 8.12 107 GLY A CA 1
ATOM 703 C C . GLY A 1 90 ? -8.371 57.538 -10.548 1.00 7.88 107 GLY A C 1
ATOM 704 O O . GLY A 1 90 ? -8.981 56.517 -10.219 1.00 8.24 107 GLY A O 1
ATOM 705 N N . GLN A 1 91 ? -7.162 57.850 -10.077 1.00 7.18 108 GLN A N 1
ATOM 706 C CA . GLN A 1 91 ? -6.417 56.925 -9.229 1.00 7.48 108 GLN A CA 1
ATOM 707 C C . GLN A 1 91 ? -6.096 57.499 -7.852 1.00 7.45 108 GLN A C 1
ATOM 708 O O . GLN A 1 91 ? -5.335 56.895 -7.099 1.00 7.89 108 GLN A O 1
ATOM 714 N N . TYR A 1 92 ? -6.696 58.637 -7.507 1.00 7.64 109 TYR A N 1
ATOM 715 C CA . TYR A 1 92 ? -6.371 59.311 -6.245 1.00 7.14 109 TYR A CA 1
ATOM 716 C C . TYR A 1 92 ? -6.861 58.506 -5.032 1.00 7.57 109 TYR A C 1
ATOM 717 O O . TYR A 1 92 ? -6.085 58.221 -4.110 1.00 7.33 109 TYR A O 1
ATOM 726 N N . ASN A 1 93 ? -8.134 58.125 -5.020 1.00 8.41 110 ASN A N 1
ATOM 727 C CA A ASN A 1 93 ? -8.587 57.373 -3.862 0.50 8.44 110 ASN A CA 1
ATOM 728 C CA B ASN A 1 93 ? -8.718 57.324 -3.941 0.50 8.70 110 ASN A CA 1
ATOM 729 C C . ASN A 1 93 ? -8.016 55.971 -3.818 1.00 8.43 110 ASN A C 1
ATOM 730 O O . ASN A 1 93 ? -7.824 55.438 -2.725 1.00 8.46 110 ASN A O 1
ATOM 739 N N . LEU A 1 94 ? -7.666 55.406 -4.980 1.00 7.46 111 LEU A N 1
ATOM 740 C CA . LEU A 1 94 ? -6.990 54.114 -4.985 1.00 7.43 111 LEU A CA 1
ATOM 741 C C . LEU A 1 94 ? -5.571 54.253 -4.435 1.00 6.84 111 LEU A C 1
ATOM 742 O O . LEU A 1 94 ? -5.072 53.342 -3.771 1.00 7.03 111 LEU A O 1
ATOM 747 N N . ALA A 1 95 ? -4.922 55.386 -4.693 1.00 6.58 112 ALA A N 1
ATOM 748 C CA . ALA A 1 95 ? -3.593 55.647 -4.123 1.00 6.51 112 ALA A CA 1
ATOM 749 C C . ALA A 1 95 ? -3.654 55.814 -2.598 1.00 6.58 112 ALA A C 1
ATOM 750 O O . ALA A 1 95 ? -2.731 55.376 -1.875 1.00 6.20 112 ALA A O 1
ATOM 752 N N . LEU A 1 96 ? -4.705 56.486 -2.104 1.00 6.60 113 LEU A N 1
ATOM 753 C CA A LEU A 1 96 ? -4.894 56.571 -0.657 0.50 7.01 113 LEU A CA 1
ATOM 754 C CA B LEU A 1 96 ? -4.938 56.583 -0.661 0.50 7.02 113 LEU A CA 1
ATOM 755 C C . LEU A 1 96 ? -5.085 55.191 -0.058 1.00 7.04 113 LEU A C 1
ATOM 756 O O . LEU A 1 96 ? -4.438 54.855 0.945 1.00 7.39 113 LEU A O 1
ATOM 765 N N . ASP A 1 97 ? -5.922 54.367 -0.688 1.00 6.89 114 ASP A N 1
ATOM 766 C CA A ASP A 1 97 ? -6.163 53.021 -0.180 0.50 7.07 114 ASP A CA 1
ATOM 767 C CA B ASP A 1 97 ? -6.162 53.006 -0.203 0.50 7.98 114 ASP A CA 1
ATOM 768 C C . ASP A 1 97 ? -4.864 52.219 -0.209 1.00 7.16 114 ASP A C 1
ATOM 769 O O . ASP A 1 97 ? -4.634 51.370 0.659 1.00 7.58 114 ASP A O 1
ATOM 778 N N . SER A 1 98 ? -4.020 52.501 -1.198 1.00 6.77 115 SER A N 1
ATOM 779 C CA . SER A 1 98 ? -2.748 51.784 -1.342 1.00 6.21 115 SER A CA 1
ATOM 780 C C . SER A 1 98 ? -1.872 51.970 -0.110 1.00 6.08 115 SER A C 1
ATOM 781 O O . SER A 1 98 ? -1.395 50.988 0.478 1.00 5.69 115 SER A O 1
ATOM 784 N N . ILE A 1 99 ? -1.639 53.221 0.277 1.00 5.92 116 ILE A N 1
ATOM 785 C CA . ILE A 1 99 ? -0.721 53.485 1.395 1.00 6.20 116 ILE A CA 1
ATOM 786 C C . ILE A 1 99 ? -1.419 53.385 2.757 1.00 5.69 116 ILE A C 1
ATOM 787 O O . ILE A 1 99 ? -0.772 53.249 3.775 1.00 5.56 116 ILE A O 1
ATOM 792 N N . ARG A 1 100 ? -2.742 53.450 2.782 1.00 5.60 117 ARG A N 1
ATOM 793 C CA . ARG A 1 100 ? -3.448 53.144 4.039 1.00 6.00 117 ARG A CA 1
ATOM 794 C C . ARG A 1 100 ? -3.036 51.746 4.548 1.00 5.69 117 ARG A C 1
ATOM 795 O O . ARG A 1 100 ? -2.903 51.525 5.765 1.00 6.07 117 ARG A O 1
ATOM 803 N N . TRP A 1 101 ? -2.774 50.832 3.610 1.00 5.58 118 TRP A N 1
ATOM 804 C CA . TRP A 1 101 ? -2.353 49.481 3.961 1.00 5.42 118 TRP A CA 1
ATOM 805 C C . TRP A 1 101 ? -1.083 49.464 4.823 1.00 5.26 118 TRP A C 1
ATOM 806 O O . TRP A 1 101 ? -1.040 48.795 5.852 1.00 6.19 118 TRP A O 1
ATOM 817 N N . THR A 1 102 ? -0.038 50.165 4.387 1.00 5.01 119 THR A N 1
ATOM 818 C CA . THR A 1 102 ? 1.216 50.147 5.145 1.00 4.72 119 THR A CA 1
ATOM 819 C C . THR A 1 102 ? 1.148 51.028 6.394 1.00 4.99 119 THR A C 1
ATOM 820 O O . THR A 1 102 ? 1.734 50.695 7.410 1.00 4.70 119 THR A O 1
ATOM 824 N N . LEU A 1 103 ? 0.434 52.147 6.316 1.00 5.10 120 LEU A N 1
ATOM 825 C CA . LEU A 1 103 ? 0.274 53.009 7.483 1.00 4.89 120 LEU A CA 1
ATOM 826 C C . LEU A 1 103 ? -0.399 52.234 8.599 1.00 5.39 120 LEU A C 1
ATOM 827 O O . LEU A 1 103 ? -0.004 52.325 9.759 1.00 5.79 120 LEU A O 1
ATOM 832 N N . ASN A 1 104 ? -1.397 51.430 8.251 1.00 5.59 121 ASN A N 1
ATOM 833 C CA . ASN A 1 104 ? -2.037 50.605 9.275 1.00 6.09 121 ASN A CA 1
ATOM 834 C C . ASN A 1 104 ? -1.078 49.585 9.884 1.00 5.70 121 ASN A C 1
ATOM 835 O O . ASN A 1 104 ? -1.129 49.301 11.089 1.00 6.00 121 ASN A O 1
ATOM 840 N N . TYR A 1 105 ? -0.203 49.036 9.041 1.00 5.32 122 TYR A N 1
ATOM 841 C CA . TYR A 1 105 ? 0.782 48.091 9.524 1.00 4.90 122 TYR A CA 1
ATOM 842 C C . TYR A 1 105 ? 1.763 48.771 10.491 1.00 4.96 122 TYR A C 1
ATOM 843 O O . TYR A 1 105 ? 2.111 48.201 11.525 1.00 4.89 122 TYR A O 1
ATOM 852 N N . PHE A 1 106 ? 2.208 49.983 10.159 1.00 4.81 123 PHE A N 1
ATOM 853 C CA . PHE A 1 106 ? 3.124 50.700 11.056 1.00 5.48 123 PHE A CA 1
ATOM 854 C C . PHE A 1 106 ? 2.495 50.971 12.428 1.00 5.77 123 PHE A C 1
ATOM 855 O O . PHE A 1 106 ? 3.178 50.875 13.458 1.00 6.09 123 PHE A O 1
ATOM 863 N N . LEU A 1 107 ? 1.198 51.268 12.442 1.00 6.05 124 LEU A N 1
ATOM 864 C CA . LEU A 1 107 ? 0.485 51.417 13.716 1.00 6.42 124 LEU A CA 1
ATOM 865 C C . LEU A 1 107 ? 0.523 50.128 14.543 1.00 7.30 124 LEU A C 1
ATOM 866 O O . LEU A 1 107 ? 0.790 50.182 15.755 1.00 8.02 124 LEU A O 1
ATOM 871 N N . LYS A 1 108 ? 0.285 48.979 13.899 1.00 6.88 125 LYS A N 1
ATOM 872 C CA A LYS A 1 108 ? 0.382 47.672 14.566 0.50 7.21 125 LYS A CA 1
ATOM 873 C CA B LYS A 1 108 ? 0.366 47.696 14.600 0.50 7.16 125 LYS A CA 1
ATOM 874 C C . LYS A 1 108 ? 1.788 47.393 15.080 1.00 6.95 125 LYS A C 1
ATOM 875 O O . LYS A 1 108 ? 1.976 46.869 16.196 1.00 7.14 125 LYS A O 1
ATOM 886 N N . ALA A 1 109 ? 2.789 47.725 14.259 1.00 6.32 126 ALA A N 1
ATOM 887 C CA . ALA A 1 109 ? 4.191 47.411 14.574 1.00 6.35 126 ALA A CA 1
ATOM 888 C C . ALA A 1 109 ? 4.713 48.255 15.744 1.00 6.57 126 ALA A C 1
ATOM 889 O O . ALA A 1 109 ? 5.648 47.843 16.445 1.00 5.67 126 ALA A O 1
ATOM 891 N N . HIS A 1 110 ?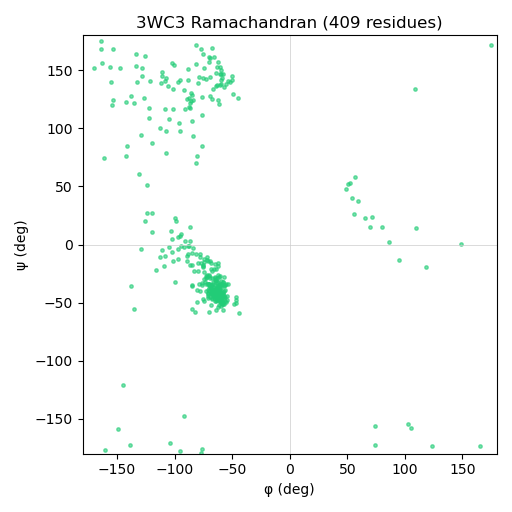 4.119 49.434 15.917 1.00 6.32 127 HIS A N 1
ATOM 892 C CA . HIS A 1 110 ? 4.428 50.295 17.052 1.00 6.66 127 HIS A CA 1
ATOM 893 C C . HIS A 1 110 ? 3.652 49.796 18.286 1.00 7.22 127 HIS A C 1
ATOM 894 O O . HIS A 1 110 ? 2.660 50.403 18.712 1.00 8.17 127 HIS A O 1
ATOM 901 N N . VAL A 1 111 ? 4.147 48.702 18.861 1.00 7.32 128 VAL A N 1
ATOM 902 C CA . VAL A 1 111 ? 3.409 47.957 19.900 1.00 7.11 128 VAL A CA 1
ATOM 903 C C . VAL A 1 111 ? 3.334 48.686 21.244 1.00 8.15 128 VAL A C 1
ATOM 904 O O . VAL A 1 111 ? 2.368 48.500 21.998 1.00 8.71 128 VAL A O 1
ATOM 908 N N . SER A 1 112 ? 4.337 49.516 21.519 1.00 7.56 129 SER A N 1
ATOM 909 C CA . SER A 1 112 ? 4.349 50.380 22.704 1.00 8.13 129 SER A CA 1
ATOM 910 C C . SER A 1 112 ? 5.217 51.592 22.388 1.00 8.48 129 SER A C 1
ATOM 911 O O . SER A 1 112 ? 5.927 51.598 21.379 1.00 8.69 129 SER A O 1
ATOM 914 N N . ASP A 1 113 ? 5.185 52.618 23.234 1.00 8.81 130 ASP A N 1
ATOM 915 C CA . ASP A 1 113 ? 5.873 53.865 22.908 1.00 9.26 130 ASP A CA 1
ATOM 916 C C . ASP A 1 113 ? 7.300 53.648 22.399 1.00 8.57 130 ASP A C 1
ATOM 917 O O . ASP A 1 113 ? 7.695 54.222 21.390 1.00 8.88 130 ASP A O 1
ATOM 922 N N . ASN A 1 114 ? 8.059 52.817 23.115 1.00 7.98 131 ASN A N 1
ATOM 923 C CA A ASN A 1 114 ? 9.460 52.621 22.707 0.50 8.69 131 ASN A CA 1
ATOM 924 C CA B ASN A 1 114 ? 9.470 52.577 22.890 0.50 8.57 131 ASN A CA 1
ATOM 925 C C . ASN A 1 114 ? 9.801 51.188 22.330 1.00 8.49 131 ASN A C 1
ATOM 926 O O . ASN A 1 114 ? 10.894 50.689 22.566 1.00 9.35 131 ASN A O 1
ATOM 935 N N . GLU A 1 115 ? 8.852 50.548 21.658 1.00 7.87 132 GLU A N 1
ATOM 936 C CA . GLU A 1 115 ? 9.154 49.295 20.970 1.00 7.24 132 GLU A CA 1
ATOM 937 C C . GLU A 1 115 ? 8.471 49.315 19.602 1.00 6.83 132 GLU A C 1
ATOM 938 O O . GLU A 1 115 ? 7.255 49.538 19.488 1.00 6.45 132 GLU A O 1
ATOM 944 N N . PHE A 1 116 ? 9.264 49.055 18.567 1.00 6.33 133 PHE A N 1
ATOM 945 C CA . PHE A 1 116 ? 8.736 49.093 17.222 1.00 5.45 133 PHE A CA 1
ATOM 946 C C . PHE A 1 116 ? 9.229 47.876 16.442 1.00 5.32 133 PHE A C 1
ATOM 947 O O . PHE A 1 116 ? 10.439 47.675 16.295 1.00 4.93 133 PHE A O 1
ATOM 955 N N . TYR A 1 117 ? 8.302 47.070 15.940 1.00 5.34 134 TYR A N 1
ATOM 956 C CA . TYR A 1 117 ? 8.685 45.886 15.146 1.00 5.19 134 TYR A CA 1
ATOM 957 C C . TYR A 1 117 ? 9.119 46.273 13.752 1.00 5.36 134 TYR A C 1
ATOM 958 O O . TYR A 1 117 ? 8.395 47.001 13.043 1.00 6.41 134 TYR A O 1
ATOM 967 N N . GLY A 1 118 ? 10.315 45.811 13.385 1.00 5.05 135 GLY A N 1
ATOM 968 C CA . GLY A 1 118 ? 10.970 46.232 12.151 1.00 5.55 135 GLY A CA 1
ATOM 969 C C . GLY A 1 118 ? 11.109 45.142 11.105 1.00 5.48 135 GLY A C 1
ATOM 970 O O . GLY A 1 118 ? 11.486 45.424 9.960 1.00 5.64 135 GLY A O 1
ATOM 971 N N . GLN A 1 119 ? 10.842 43.893 11.489 1.00 6.08 136 GLN A N 1
ATOM 972 C CA . GLN A 1 119 ? 10.893 42.807 10.506 1.00 6.06 136 GLN A CA 1
ATOM 973 C C . GLN A 1 119 ? 10.030 41.644 10.922 1.00 5.80 136 GLN A C 1
ATOM 974 O O . GLN A 1 119 ? 10.000 41.284 12.094 1.00 6.37 136 GLN A O 1
ATOM 980 N N . VAL A 1 120 ? 9.337 41.054 9.946 1.00 5.50 137 VAL A N 1
ATOM 981 C CA . VAL A 1 120 ? 8.720 39.727 10.130 1.00 5.95 137 VAL A CA 1
ATOM 982 C C . VAL A 1 120 ? 9.200 38.831 9.002 1.00 5.96 137 VAL A C 1
ATOM 983 O O . VAL A 1 120 ? 9.087 39.185 7.829 1.00 6.17 137 VAL A O 1
ATOM 987 N N . GLY A 1 121 ? 9.750 37.676 9.379 1.00 5.85 138 GLY A N 1
ATOM 988 C CA . GLY A 1 121 ? 10.331 36.737 8.422 1.00 6.29 138 GLY A CA 1
ATOM 989 C C . GLY A 1 121 ? 11.839 36.740 8.557 1.00 6.20 138 GLY A C 1
ATOM 990 O O . GLY A 1 121 ? 12.453 37.804 8.645 1.00 6.64 138 GLY A O 1
ATOM 991 N N . ASP A 1 122 ? 12.436 35.549 8.587 1.00 6.04 139 ASP A N 1
ATOM 992 C CA . ASP A 1 122 ? 13.886 35.404 8.545 1.00 6.50 139 ASP A CA 1
ATOM 993 C C . ASP A 1 122 ? 14.262 35.387 7.062 1.00 6.57 139 ASP A C 1
ATOM 994 O O . ASP A 1 122 ? 13.763 34.559 6.310 1.00 7.03 139 ASP A O 1
ATOM 999 N N . ALA A 1 123 ? 15.113 36.315 6.627 1.00 6.14 140 ALA A N 1
ATOM 1000 C CA . ALA A 1 123 ? 15.393 36.425 5.196 1.00 7.04 140 ALA A CA 1
ATOM 1001 C C . ALA A 1 123 ? 15.955 35.138 4.584 1.00 7.32 140 ALA A C 1
ATOM 1002 O O . ALA A 1 123 ? 15.650 34.819 3.435 1.00 7.63 140 ALA A O 1
ATOM 1004 N N . ASN A 1 124 ? 16.744 34.397 5.358 1.00 7.89 141 ASN A N 1
ATOM 1005 C CA . ASN A 1 124 ? 17.323 33.156 4.846 1.00 7.61 141 ASN A CA 1
ATOM 1006 C C . ASN A 1 124 ? 16.327 32.030 4.660 1.00 7.95 141 ASN A C 1
ATOM 1007 O O . ASN A 1 124 ? 16.322 31.355 3.620 1.00 7.88 141 ASN A O 1
ATOM 1012 N N . THR A 1 125 ? 15.477 31.814 5.658 1.00 7.42 142 THR A N 1
ATOM 1013 C CA . THR A 1 125 ? 14.464 30.780 5.507 1.00 7.17 142 THR A CA 1
ATOM 1014 C C . THR A 1 125 ? 13.358 31.219 4.551 1.00 7.77 142 THR A C 1
ATOM 1015 O O . THR A 1 125 ? 12.802 30.391 3.820 1.00 8.71 142 THR A O 1
ATOM 1019 N N . ASP A 1 126 ? 13.065 32.515 4.530 1.00 6.38 143 ASP A N 1
ATOM 1020 C CA . ASP A 1 126 ? 12.093 33.034 3.581 1.00 6.41 143 ASP A CA 1
ATOM 1021 C C . ASP A 1 126 ? 12.573 32.831 2.152 1.00 5.95 143 ASP A C 1
ATOM 1022 O O . ASP A 1 126 ? 11.828 32.348 1.299 1.00 6.63 143 ASP A O 1
ATOM 1027 N N . HIS A 1 127 ? 13.826 33.188 1.899 1.00 6.51 144 HIS A N 1
ATOM 1028 C CA . HIS A 1 127 ? 14.343 33.114 0.534 1.00 7.19 144 HIS A CA 1
ATOM 1029 C C . HIS A 1 127 ? 14.634 31.696 0.078 1.00 7.55 144 HIS A C 1
ATOM 1030 O O . HIS A 1 127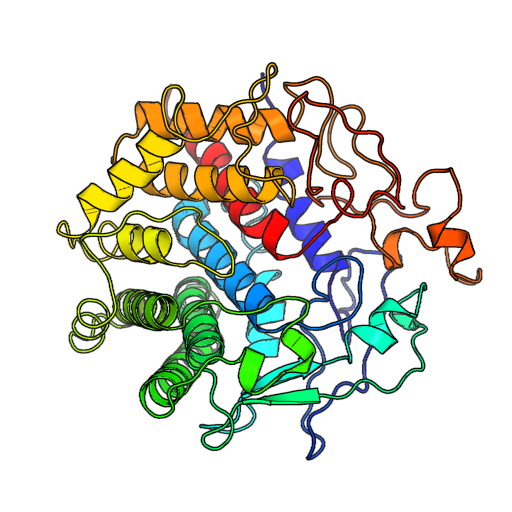 ? 14.761 31.448 -1.128 1.00 8.78 144 HIS A O 1
ATOM 1037 N N . ALA A 1 128 ? 14.692 30.758 1.026 1.00 7.36 145 ALA A N 1
ATOM 1038 C CA . ALA A 1 128 ? 14.887 29.344 0.696 1.00 7.98 145 ALA A CA 1
ATOM 1039 C C . ALA A 1 128 ? 13.617 28.699 0.135 1.00 7.97 145 ALA A C 1
ATOM 1040 O O . ALA A 1 128 ? 13.675 27.649 -0.517 1.00 8.60 145 ALA A O 1
ATOM 1042 N N . TYR A 1 129 ? 12.473 29.325 0.397 1.00 7.56 146 TYR A N 1
ATOM 1043 C CA . TYR A 1 129 ? 11.177 28.865 -0.104 1.00 7.59 146 TYR A CA 1
ATOM 1044 C C . TYR A 1 129 ? 10.869 29.531 -1.426 1.00 8.42 146 TYR A C 1
ATOM 1045 O O . TYR A 1 129 ? 11.031 30.745 -1.560 1.00 8.70 146 TYR A O 1
ATOM 1054 N N . TRP A 1 130 ? 10.432 28.745 -2.403 1.00 7.63 147 TRP A N 1
ATOM 1055 C CA . TRP A 1 130 ? 9.841 29.294 -3.623 1.00 7.92 147 TRP A CA 1
ATOM 1056 C C . TRP A 1 130 ? 8.446 28.729 -3.750 1.00 8.36 147 TRP A C 1
ATOM 1057 O O . TRP A 1 130 ? 8.269 27.501 -3.833 1.00 9.47 147 TRP A O 1
ATOM 1068 N N . GLY A 1 131 ? 7.454 29.605 -3.722 1.00 8.77 148 GLY A N 1
ATOM 1069 C CA . GLY A 1 131 ? 6.054 29.172 -3.722 1.00 8.74 148 GLY A CA 1
ATOM 1070 C C . GLY A 1 131 ? 5.150 30.324 -3.330 1.00 8.63 148 GLY A C 1
ATOM 1071 O O . GLY A 1 131 ? 5.607 31.468 -3.189 1.00 8.65 148 GLY A O 1
ATOM 1072 N N . ARG A 1 132 ? 3.868 30.027 -3.161 1.00 8.56 149 ARG A N 1
ATOM 1073 C CA . ARG A 1 132 ? 2.883 31.050 -2.868 1.00 8.75 149 ARG A CA 1
ATOM 1074 C C . ARG A 1 132 ? 2.993 31.495 -1.410 1.00 8.28 149 ARG A C 1
ATOM 1075 O O . ARG A 1 132 ? 3.210 30.663 -0.518 1.00 8.21 149 ARG A O 1
ATOM 1083 N N . PRO A 1 133 ? 2.786 32.798 -1.141 1.00 7.88 150 PRO A N 1
ATOM 1084 C CA . PRO A 1 133 ? 2.794 33.196 0.272 1.00 7.99 150 PRO A CA 1
ATOM 1085 C C . PRO A 1 133 ? 1.657 32.517 1.059 1.00 8.38 150 PRO A C 1
ATOM 1086 O O . PRO A 1 133 ? 1.802 32.249 2.254 1.00 8.52 150 PRO A O 1
ATOM 1090 N N . GLU A 1 134 ? 0.558 32.203 0.365 1.00 8.19 151 GLU A N 1
ATOM 1091 C CA . GLU A 1 134 ? -0.599 31.559 0.986 1.00 8.64 151 GLU A CA 1
ATOM 1092 C C . GLU A 1 134 ? -0.274 30.151 1.462 1.00 9.20 151 GLU A C 1
ATOM 1093 O O . GLU A 1 134 ? -0.971 29.616 2.337 1.00 9.93 151 GLU A O 1
ATOM 1099 N N . ASP A 1 135 ? 0.781 29.563 0.896 1.00 9.18 152 ASP A N 1
ATOM 1100 C CA . ASP A 1 135 ? 1.195 28.195 1.234 1.00 9.62 152 ASP A CA 1
ATOM 1101 C C . ASP A 1 135 ? 2.404 28.080 2.172 1.00 9.97 152 ASP A C 1
ATOM 1102 O O . ASP A 1 135 ? 2.886 26.958 2.425 1.00 10.19 152 ASP A O 1
ATOM 1107 N N . MET A 1 136 ? 2.912 29.205 2.681 1.00 9.68 153 MET A N 1
ATOM 1108 C CA . MET A 1 136 ? 4.063 29.164 3.602 1.00 10.37 153 MET A CA 1
ATOM 1109 C C . MET A 1 136 ? 3.768 28.354 4.848 1.00 10.39 153 MET A C 1
ATOM 1110 O O . MET A 1 136 ? 2.658 28.413 5.379 1.00 10.98 153 MET A O 1
ATOM 1115 N N . THR A 1 137 ? 4.761 27.600 5.302 1.00 11.12 154 THR A N 1
ATOM 1116 C CA . THR A 1 137 ? 4.642 26.793 6.522 1.00 11.55 154 THR A CA 1
ATOM 1117 C C . THR A 1 137 ? 5.809 27.028 7.489 1.00 11.55 154 THR A C 1
ATOM 1118 O O . THR A 1 137 ? 5.811 26.473 8.590 1.00 12.17 154 THR A O 1
ATOM 1122 N N . MET A 1 138 ? 6.797 27.835 7.105 1.00 10.72 155 MET A N 1
ATOM 1123 C CA . MET A 1 138 ? 7.968 28.027 7.957 1.00 10.36 155 MET A CA 1
ATOM 1124 C C . MET A 1 138 ? 7.706 29.049 9.053 1.00 10.30 155 MET A C 1
ATOM 1125 O O . MET A 1 138 ? 6.820 29.913 8.909 1.00 10.01 155 MET A O 1
ATOM 1130 N N . GLU A 1 139 ? 8.462 28.932 10.146 1.00 10.13 156 GLU A N 1
ATOM 1131 C CA A GLU A 1 139 ? 8.430 29.907 11.240 0.50 10.54 156 GLU A CA 1
ATOM 1132 C CA B GLU A 1 139 ? 8.384 29.909 11.222 0.50 10.65 156 GLU A CA 1
ATOM 1133 C C . GLU A 1 139 ? 8.792 31.275 10.685 1.00 10.16 156 GLU A C 1
ATOM 1134 O O . GLU A 1 139 ? 9.723 31.386 9.883 1.00 10.10 156 GLU A O 1
ATOM 1145 N N . ARG A 1 140 ? 8.060 32.300 11.109 1.00 9.57 157 ARG A N 1
ATOM 1146 C CA . ARG A 1 140 ? 8.328 33.670 10.688 1.00 8.48 157 ARG A CA 1
ATOM 1147 C C . ARG A 1 140 ? 8.654 34.525 11.906 1.00 8.61 157 ARG A C 1
ATOM 1148 O O . ARG A 1 140 ? 7.760 35.147 12.487 1.00 9.26 157 ARG A O 1
ATOM 1156 N N . PRO A 1 141 ? 9.938 34.557 12.307 1.00 8.64 158 PRO A N 1
ATOM 1157 C CA . PRO A 1 141 ? 10.308 35.338 13.489 1.00 8.52 158 PRO A CA 1
ATOM 1158 C C . PRO A 1 141 ? 10.039 36.812 13.294 1.00 8.47 158 PRO A C 1
ATOM 1159 O O . PRO A 1 141 ? 10.070 37.309 12.162 1.00 8.54 158 PRO A O 1
ATOM 1163 N N . ALA A 1 142 ? 9.791 37.506 14.392 1.00 7.98 159 ALA A N 1
ATOM 1164 C CA . ALA A 1 142 ? 9.629 38.941 14.348 1.00 7.81 159 ALA A CA 1
ATOM 1165 C C . ALA A 1 142 ? 10.662 39.604 15.262 1.00 7.53 159 ALA A C 1
ATOM 1166 O O . ALA A 1 142 ? 10.983 39.091 16.347 1.00 8.36 159 ALA A O 1
ATOM 1168 N N . TRP A 1 143 ? 11.215 40.723 14.806 1.00 6.49 160 TRP A N 1
ATOM 1169 C CA . TRP A 1 143 ? 12.234 41.443 15.569 1.00 6.23 160 TRP A CA 1
ATOM 1170 C C . TRP A 1 143 ? 11.864 42.909 15.700 1.00 6.11 160 TRP A C 1
ATOM 1171 O O . TRP A 1 143 ? 11.343 43.499 14.765 1.00 5.12 160 TRP A O 1
ATOM 1182 N N . SER A 1 144 ? 12.212 43.492 16.842 1.00 6.47 161 SER A N 1
ATOM 1183 C CA . SER A 1 144 ? 11.903 44.886 17.103 1.00 7.14 161 SER A CA 1
ATOM 1184 C C . SER A 1 144 ? 13.134 45.693 17.487 1.00 7.01 161 SER A C 1
ATOM 1185 O O . SER A 1 144 ? 14.173 45.150 17.859 1.00 8.25 161 SER A O 1
ATOM 1188 N N . ILE A 1 145 ? 12.996 47.003 17.378 1.00 6.56 162 ILE A N 1
ATOM 1189 C CA . ILE A 1 145 ? 13.928 47.936 17.988 1.00 6.25 162 ILE A CA 1
ATOM 1190 C C . ILE A 1 145 ? 13.336 48.487 19.288 1.00 6.14 162 ILE A C 1
ATOM 1191 O O . ILE A 1 145 ? 12.109 48.514 19.465 1.00 6.94 162 ILE A O 1
ATOM 1196 N N . SER A 1 146 ? 14.231 48.907 20.188 1.00 6.18 163 SER A N 1
ATOM 1197 C CA . SER A 1 146 ? 13.875 49.308 21.556 1.00 6.86 163 SER A CA 1
ATOM 1198 C C . SER A 1 146 ? 15.060 50.087 22.120 1.00 6.92 163 SER A C 1
ATOM 1199 O O . SER A 1 146 ? 16.092 50.182 21.470 1.00 6.91 163 SER A O 1
ATOM 1202 N N . PRO A 1 147 ? 14.934 50.644 23.337 1.00 6.98 164 PRO A N 1
ATOM 1203 C CA . PRO A 1 147 ? 16.094 51.336 23.894 1.00 7.13 164 PRO A CA 1
ATOM 1204 C C . PRO A 1 147 ? 17.369 50.481 24.001 1.00 7.99 164 PRO A C 1
ATOM 1205 O O . PRO A 1 147 ? 18.469 51.002 23.821 1.00 9.30 164 PRO A O 1
ATOM 1209 N N . SER A 1 148 ? 17.217 49.192 24.283 1.00 7.99 165 SER A N 1
ATOM 1210 C CA . SER A 1 148 ? 18.375 48.308 24.381 1.00 9.90 165 SER A CA 1
ATOM 1211 C C . SER A 1 148 ? 18.890 47.868 22.995 1.00 10.04 165 SER A C 1
ATOM 1212 O O . SER A 1 148 ? 20.005 47.363 22.882 1.00 12.18 165 SER A O 1
ATOM 1215 N N . ALA A 1 149 ? 18.071 48.060 21.959 1.00 9.10 166 ALA A N 1
ATOM 1216 C CA . ALA A 1 149 ? 18.418 47.675 20.591 1.00 8.92 166 ALA A CA 1
ATOM 1217 C C . ALA A 1 149 ? 17.864 48.751 19.649 1.00 7.81 166 ALA A C 1
ATOM 1218 O O . ALA A 1 149 ? 16.840 48.560 18.992 1.00 8.44 166 ALA A O 1
ATOM 1220 N N . PRO A 1 150 ? 18.530 49.903 19.596 1.00 8.12 167 PRO A N 1
ATOM 1221 C CA . PRO A 1 150 ? 17.910 51.062 18.946 1.00 8.13 167 PRO A CA 1
ATOM 1222 C C . PRO A 1 150 ? 17.938 51.033 17.413 1.00 7.53 167 PRO A C 1
ATOM 1223 O O . PRO A 1 150 ? 18.641 50.221 16.791 1.00 6.74 167 PRO A O 1
ATOM 1227 N N . GLY A 1 151 ? 17.174 51.940 16.813 1.00 6.77 168 GLY A N 1
ATOM 1228 C CA . GLY A 1 151 ? 17.133 52.050 15.355 1.00 6.26 168 GLY A CA 1
ATOM 1229 C C . GLY A 1 151 ? 16.589 53.403 14.967 1.00 6.12 168 GLY A C 1
ATOM 1230 O O . GLY A 1 151 ? 15.440 53.506 14.555 1.00 6.12 168 GLY A O 1
ATOM 1231 N N . SER A 1 152 ? 17.401 54.444 15.131 1.00 6.08 169 SER A N 1
ATOM 1232 C CA . SER A 1 152 ? 16.947 55.815 14.861 1.00 6.24 169 SER A CA 1
ATOM 1233 C C . SER A 1 152 ? 16.551 55.989 13.408 1.00 6.28 169 SER A C 1
ATOM 1234 O O . SER A 1 152 ? 15.659 56.781 13.099 1.00 5.82 169 SER A O 1
ATOM 1237 N N . ASP A 1 153 ? 17.264 55.296 12.509 1.00 5.57 170 ASP A N 1
ATOM 1238 C CA . ASP A 1 153 ? 16.943 55.322 11.072 1.00 5.16 170 ASP A CA 1
ATOM 1239 C C . ASP A 1 153 ? 15.552 54.751 10.817 1.00 4.95 170 ASP A C 1
ATOM 1240 O O . ASP A 1 153 ? 14.707 55.412 10.191 1.00 5.02 170 ASP A O 1
ATOM 1245 N N . LEU A 1 154 ? 15.305 53.533 11.305 1.00 4.61 171 LEU A N 1
ATOM 1246 C CA . LEU A 1 154 ? 14.002 52.906 11.103 1.00 5.36 171 LEU A CA 1
ATOM 1247 C C . LEU A 1 154 ? 12.888 53.692 11.787 1.00 5.78 171 LEU A C 1
ATOM 1248 O O . LEU A 1 154 ? 11.822 53.910 11.184 1.00 5.37 171 LEU A O 1
ATOM 1253 N N . ALA A 1 155 ? 13.123 54.126 13.027 1.00 5.40 172 ALA A N 1
ATOM 1254 C CA . ALA A 1 155 ? 12.092 54.839 13.773 1.00 5.24 172 ALA A CA 1
ATOM 1255 C C . ALA A 1 155 ? 11.778 56.193 13.115 1.00 5.29 172 ALA A C 1
ATOM 1256 O O . ALA A 1 155 ? 10.605 56.552 12.980 1.00 5.83 172 ALA A O 1
ATOM 1258 N N . ALA A 1 156 ? 12.804 56.926 12.683 1.00 4.27 173 ALA A N 1
ATOM 1259 C CA . ALA A 1 156 ? 12.582 58.241 12.075 1.00 5.21 173 ALA A CA 1
ATOM 1260 C C . ALA A 1 156 ? 11.985 58.133 10.661 1.00 5.30 173 ALA A C 1
ATOM 1261 O O . ALA A 1 156 ? 11.190 58.998 10.258 1.00 5.75 173 ALA A O 1
ATOM 1263 N N . GLU A 1 157 ? 12.360 57.084 9.913 1.00 5.49 174 GLU A N 1
ATOM 1264 C CA . GLU A 1 157 ? 11.733 56.859 8.597 1.00 4.58 174 GLU A CA 1
ATOM 1265 C C . GLU A 1 157 ? 10.266 56.532 8.781 1.00 4.54 174 GLU A C 1
ATOM 1266 O O . GLU A 1 157 ? 9.417 57.041 8.044 1.00 4.66 174 GLU A O 1
ATOM 1272 N N . THR A 1 158 ? 9.961 55.677 9.752 1.00 4.00 175 THR A N 1
ATOM 1273 C CA . THR A 1 158 ? 8.560 55.360 10.000 1.00 4.93 175 THR A CA 1
ATOM 1274 C C . THR A 1 158 ? 7.823 56.608 10.492 1.00 4.83 175 THR A C 1
ATOM 1275 O O . THR A 1 158 ? 6.692 56.845 10.076 1.00 5.54 175 THR A O 1
ATOM 1279 N N . ALA A 1 159 ? 8.459 57.404 11.349 1.00 5.16 176 ALA A N 1
ATOM 1280 C CA . ALA A 1 159 ? 7.852 58.700 11.744 1.00 5.00 176 ALA A CA 1
ATOM 1281 C C . ALA A 1 159 ? 7.591 59.604 10.540 1.00 5.83 176 ALA A C 1
ATOM 1282 O O . ALA A 1 159 ? 6.536 60.243 10.476 1.00 6.05 176 ALA A O 1
ATOM 1284 N N . ALA A 1 160 ? 8.537 59.650 9.587 1.00 4.82 177 ALA A N 1
ATOM 1285 C CA . ALA A 1 160 ? 8.346 60.439 8.362 1.00 5.15 177 ALA A CA 1
ATOM 1286 C C . ALA A 1 160 ? 7.130 59.918 7.582 1.00 5.21 177 ALA A C 1
ATOM 1287 O O . ALA A 1 160 ? 6.284 60.710 7.132 1.00 5.85 177 ALA A O 1
ATOM 1289 N N . ALA A 1 161 ? 7.028 58.591 7.439 1.00 5.34 178 ALA A N 1
ATOM 1290 C CA . ALA A 1 161 ? 5.897 58.005 6.704 1.00 5.77 178 ALA A CA 1
ATOM 1291 C C . ALA A 1 161 ? 4.573 58.360 7.366 1.00 6.13 178 ALA A C 1
ATOM 1292 O O . ALA A 1 161 ? 3.583 58.697 6.680 1.00 6.47 178 ALA A O 1
ATOM 1294 N N . LEU A 1 162 ? 4.557 58.288 8.700 1.00 6.23 179 LEU A N 1
ATOM 1295 C CA . LEU A 1 162 ? 3.342 58.604 9.466 1.00 5.77 179 LEU A CA 1
ATOM 1296 C C . LEU A 1 162 ? 2.970 60.087 9.409 1.00 5.91 179 LEU A C 1
ATOM 1297 O O . LEU A 1 162 ? 1.777 60.417 9.316 1.00 5.85 179 LEU A O 1
ATOM 1302 N N . ALA A 1 163 ? 3.968 60.973 9.416 1.00 5.26 180 ALA A N 1
ATOM 1303 C CA . ALA A 1 163 ? 3.702 62.401 9.327 1.00 5.37 180 ALA A CA 1
ATOM 1304 C C . ALA A 1 163 ? 3.219 62.775 7.918 1.00 5.36 180 ALA A C 1
ATOM 1305 O O . ALA A 1 163 ? 2.264 63.546 7.764 1.00 6.03 180 ALA A O 1
ATOM 1307 N N . ALA A 1 164 ? 3.863 62.208 6.897 1.00 5.28 181 ALA A N 1
ATOM 1308 C CA . ALA A 1 164 ? 3.394 62.382 5.518 1.00 5.81 181 ALA A CA 1
ATOM 1309 C C . ALA A 1 164 ? 1.982 61.813 5.355 1.00 6.00 181 ALA A C 1
ATOM 1310 O O . ALA A 1 164 ? 1.133 62.409 4.668 1.00 5.92 181 ALA A O 1
ATOM 1312 N N . GLY A 1 165 ? 1.733 60.683 6.010 1.00 6.02 182 GLY A N 1
ATOM 1313 C CA . GLY A 1 165 ? 0.412 60.055 6.011 1.00 5.71 182 GLY A CA 1
ATOM 1314 C C . GLY A 1 165 ? -0.654 60.928 6.657 1.00 6.26 182 GLY A C 1
ATOM 1315 O O . GLY A 1 165 ? -1.762 61.048 6.126 1.00 6.24 182 GLY A O 1
ATOM 1316 N N . TYR A 1 166 ? -0.306 61.549 7.785 1.00 5.50 183 TYR A N 1
ATOM 1317 C CA . TYR A 1 166 ? -1.190 62.531 8.417 1.00 6.10 183 TYR A CA 1
ATOM 1318 C C . TYR A 1 166 ? -1.573 63.625 7.407 1.00 5.84 183 TYR A C 1
ATOM 1319 O O . TYR A 1 166 ? -2.748 63.982 7.275 1.00 6.50 183 TYR A O 1
ATOM 1328 N N . LEU A 1 167 ? -0.584 64.159 6.692 1.00 5.66 184 LEU A N 1
ATOM 1329 C CA . LEU A 1 167 ? -0.839 65.232 5.730 1.00 6.32 184 LEU A CA 1
ATOM 1330 C C . LEU A 1 167 ? -1.742 64.757 4.593 1.00 6.50 184 LEU A C 1
ATOM 1331 O O . LEU A 1 167 ? -2.637 65.496 4.140 1.00 7.28 184 LEU A O 1
ATOM 1336 N N . VAL A 1 168 ? -1.522 63.518 4.146 1.00 6.69 185 VAL A N 1
ATOM 1337 C CA . VAL A 1 168 ? -2.323 62.949 3.054 1.00 7.62 185 VAL A CA 1
ATOM 1338 C C . VAL A 1 168 ? -3.755 62.702 3.508 1.00 7.56 185 VAL A C 1
ATOM 1339 O O . VAL A 1 168 ? -4.707 63.030 2.787 1.00 9.31 185 VAL A O 1
ATOM 1343 N N . PHE A 1 169 ? -3.908 62.125 4.697 1.00 6.63 186 PHE A N 1
ATOM 1344 C CA . PHE A 1 169 ? -5.216 61.649 5.144 1.00 6.72 186 PHE A CA 1
ATOM 1345 C C . PHE A 1 169 ? -6.081 62.642 5.893 1.00 6.75 186 PHE A C 1
ATOM 1346 O O . PHE A 1 169 ? -7.276 62.400 6.034 1.00 7.59 186 PHE A O 1
ATOM 1354 N N . ARG A 1 170 ? -5.512 63.757 6.348 1.00 6.79 187 ARG A N 1
ATOM 1355 C CA . ARG A 1 170 ? -6.343 64.685 7.130 1.00 6.39 187 ARG A CA 1
ATOM 1356 C C . ARG A 1 170 ? -7.475 65.290 6.287 1.00 6.99 187 ARG A C 1
ATOM 1357 O O . ARG A 1 170 ? -8.447 65.804 6.850 1.00 6.99 187 ARG A O 1
ATOM 1365 N N . ASP A 1 171 ? -7.360 65.195 4.959 1.00 7.25 188 ASP A N 1
ATOM 1366 C CA . ASP A 1 171 ? -8.375 65.710 4.035 1.00 8.10 188 ASP A CA 1
ATOM 1367 C C . ASP A 1 171 ? -9.474 64.684 3.735 1.00 8.39 188 ASP A C 1
ATOM 1368 O O . ASP A 1 171 ? -10.397 64.991 2.966 1.00 10.37 188 ASP A O 1
ATOM 1373 N N . SER A 1 172 ? -9.391 63.476 4.297 1.00 7.88 189 SER A N 1
ATOM 1374 C CA . SER A 1 172 ? -10.449 62.466 4.047 1.00 8.04 189 SER A CA 1
ATOM 1375 C C . SER A 1 172 ? -10.872 61.673 5.273 1.00 8.17 189 SER A C 1
ATOM 1376 O O . SER A 1 172 ? -12.051 61.323 5.426 1.00 9.43 189 SER A O 1
ATOM 1379 N N . ASP A 1 173 ? -9.914 61.380 6.148 1.00 7.50 190 ASP A N 1
ATOM 1380 C CA . ASP A 1 173 ? -10.185 60.597 7.338 1.00 7.32 190 ASP A CA 1
ATOM 1381 C C . ASP A 1 173 ? -9.339 61.237 8.413 1.00 7.28 190 ASP A C 1
ATOM 1382 O O . ASP A 1 173 ? -8.212 60.808 8.678 1.00 7.23 190 ASP A O 1
ATOM 1387 N N . ALA A 1 174 ? -9.887 62.281 9.027 1.00 6.80 191 ALA A N 1
ATOM 1388 C CA . ALA A 1 174 ? -9.104 63.081 9.958 1.00 6.70 191 ALA A CA 1
ATOM 1389 C C . ALA A 1 174 ? -8.739 62.345 11.236 1.00 6.54 191 ALA A C 1
ATOM 1390 O O . ALA A 1 174 ? -7.650 62.564 11.778 1.00 6.60 191 ALA A O 1
ATOM 1392 N N . ALA A 1 175 ? -9.639 61.485 11.716 1.00 6.59 192 ALA A N 1
ATOM 1393 C CA . ALA A 1 175 ? -9.343 60.695 12.910 1.00 7.35 192 ALA A CA 1
ATOM 1394 C C . ALA A 1 175 ? -8.162 59.759 12.665 1.00 7.22 192 ALA A C 1
ATOM 1395 O O . ALA A 1 175 ? -7.249 59.674 13.505 1.00 8.32 192 ALA A O 1
ATOM 1397 N N . PHE A 1 176 ? -8.168 59.074 11.519 1.00 7.55 193 PHE A N 1
ATOM 1398 C CA . PHE A 1 176 ? -7.033 58.219 11.137 1.00 7.15 193 PHE A CA 1
ATOM 1399 C C . PHE A 1 176 ? -5.771 59.066 11.037 1.00 7.11 193 PHE A C 1
ATOM 1400 O O . PHE A 1 176 ? -4.738 58.740 11.625 1.00 6.84 193 PHE A O 1
ATOM 1408 N N . ALA A 1 177 ? -5.863 60.179 10.316 1.00 7.19 194 ALA A N 1
ATOM 1409 C CA . ALA A 1 177 ? -4.700 61.043 10.108 1.00 7.16 194 ALA A CA 1
ATOM 1410 C C . ALA A 1 177 ? -4.076 61.506 11.426 1.00 7.54 194 ALA A C 1
ATOM 1411 O O . ALA A 1 177 ? -2.846 61.521 11.585 1.00 8.08 194 ALA A O 1
ATOM 1413 N N . ASN A 1 178 ? -4.923 61.929 12.363 1.00 7.46 195 ASN A N 1
ATOM 1414 C CA . ASN A 1 178 ? -4.401 62.449 13.614 1.00 8.68 195 ASN A CA 1
ATOM 1415 C C . ASN A 1 178 ? -3.808 61.362 14.523 1.00 8.03 195 ASN A C 1
ATOM 1416 O O . ASN A 1 178 ? -2.891 61.633 15.302 1.00 8.41 195 ASN A O 1
ATOM 1421 N N . ASN A 1 179 ? -4.285 60.127 14.365 1.00 7.66 196 ASN A N 1
ATOM 1422 C CA . ASN A 1 179 ? -3.672 58.978 15.033 1.00 6.82 196 ASN A CA 1
ATOM 1423 C C . ASN A 1 179 ? -2.281 58.708 14.442 1.00 6.73 196 ASN A C 1
ATOM 1424 O O . ASN A 1 179 ? -1.331 58.417 15.179 1.00 6.57 196 ASN A O 1
ATOM 1429 N N . LEU A 1 180 ? -2.159 58.808 13.120 1.00 6.29 197 LEU A N 1
ATOM 1430 C CA . LEU A 1 180 ? -0.837 58.675 12.483 1.00 6.47 197 LEU A CA 1
ATOM 1431 C C . LEU A 1 180 ? 0.124 59.720 13.038 1.00 6.59 197 LEU A C 1
ATOM 1432 O O . LEU A 1 180 ? 1.289 59.404 13.339 1.00 7.10 197 LEU A O 1
ATOM 1437 N N . LEU A 1 181 ? -0.347 60.972 13.149 1.00 6.28 198 LEU A N 1
ATOM 1438 C CA . LEU A 1 181 ? 0.507 62.047 13.653 1.00 6.61 198 LEU A CA 1
ATOM 1439 C C . LEU A 1 181 ? 0.984 61.790 15.087 1.00 6.23 198 LEU A C 1
ATOM 1440 O O . LEU A 1 181 ? 2.150 62.023 15.398 1.00 6.26 198 LEU A O 1
ATOM 1445 N N . ALA A 1 182 ? 0.085 61.305 15.950 1.00 6.57 199 ALA A N 1
ATOM 1446 C CA . ALA A 1 182 ? 0.467 61.011 17.332 1.00 6.32 199 ALA A CA 1
ATOM 1447 C C . ALA A 1 182 ? 1.593 59.976 17.395 1.00 6.10 199 ALA A C 1
ATOM 1448 O O . ALA A 1 182 ? 2.553 60.135 18.147 1.00 5.98 199 ALA A O 1
ATOM 1450 N N . HIS A 1 183 ? 1.471 58.925 16.584 1.00 5.97 200 HIS A N 1
ATOM 1451 C CA . HIS A 1 183 ? 2.510 57.899 16.535 1.00 6.26 200 HIS A CA 1
ATOM 1452 C C . HIS A 1 183 ? 3.801 58.393 15.925 1.00 6.04 200 HIS A C 1
ATOM 1453 O O . HIS A 1 183 ? 4.881 57.989 16.370 1.00 6.40 200 HIS A O 1
ATOM 1460 N N . SER A 1 184 ? 3.695 59.273 14.934 1.00 5.53 201 SER A N 1
ATOM 1461 C CA . SER A 1 184 ? 4.869 59.887 14.330 1.00 5.48 201 SER A CA 1
ATOM 1462 C C . SER A 1 184 ? 5.663 60.632 15.396 1.00 5.88 201 SER A C 1
ATOM 1463 O O . SER A 1 184 ? 6.864 60.457 15.512 1.00 5.91 201 SER A O 1
ATOM 1466 N N . ARG A 1 185 ? 4.978 61.461 16.189 1.00 5.36 202 ARG A N 1
ATOM 1467 C CA . ARG A 1 185 ? 5.671 62.205 17.247 1.00 6.37 202 ARG A CA 1
ATOM 1468 C C . ARG A 1 185 ? 6.396 61.279 18.211 1.00 5.59 202 ARG A C 1
ATOM 1469 O O . ARG A 1 185 ? 7.555 61.525 18.556 1.00 7.02 202 ARG A O 1
ATOM 1477 N N . THR A 1 186 ? 5.705 60.225 18.645 1.00 5.58 203 THR A N 1
ATOM 1478 C CA . THR A 1 186 ? 6.268 59.288 19.602 1.00 5.90 203 THR A CA 1
ATOM 1479 C C . THR A 1 186 ? 7.480 58.557 19.019 1.00 5.84 203 THR A C 1
ATOM 1480 O O . THR A 1 186 ? 8.542 58.491 19.664 1.00 6.06 203 THR A O 1
ATOM 1484 N N . LEU A 1 187 ? 7.327 58.031 17.804 1.00 5.91 204 LEU A N 1
ATOM 1485 C CA . LEU A 1 187 ? 8.454 57.322 17.160 1.00 6.43 204 LEU A CA 1
ATOM 1486 C C . LEU A 1 187 ? 9.653 58.227 16.931 1.00 6.61 204 LEU A C 1
ATOM 1487 O O . LEU A 1 187 ? 10.797 57.785 17.063 1.00 7.38 204 LEU A O 1
ATOM 1492 N N . TYR A 1 188 ? 9.416 59.488 16.568 1.00 6.63 205 TYR A N 1
ATOM 1493 C CA . TYR A 1 188 ? 10.522 60.409 16.377 1.00 6.54 205 TYR A CA 1
ATOM 1494 C C . TYR A 1 188 ? 11.245 60.716 17.698 1.00 6.81 205 TYR A C 1
ATOM 1495 O O . TYR A 1 188 ? 12.471 60.745 17.747 1.00 7.40 205 TYR A O 1
ATOM 1504 N N . ASP A 1 189 ? 10.484 60.898 18.775 1.00 7.09 206 ASP A N 1
ATOM 1505 C CA . ASP A 1 189 ? 11.106 61.058 20.098 1.00 7.62 206 ASP A CA 1
ATOM 1506 C C . ASP A 1 189 ? 11.942 59.834 20.476 1.00 7.53 206 ASP A C 1
ATOM 1507 O O . ASP A 1 189 ? 13.050 59.986 20.994 1.00 7.73 206 ASP A O 1
ATOM 1512 N N . PHE A 1 190 ? 11.414 58.638 20.211 1.00 7.55 207 PHE A N 1
ATOM 1513 C CA . PHE A 1 190 ? 12.148 57.392 20.444 1.00 6.86 207 PHE A CA 1
ATOM 1514 C C . PHE A 1 190 ? 13.464 57.354 19.633 1.00 6.68 207 PHE A C 1
ATOM 1515 O O . PHE A 1 190 ? 14.534 56.978 20.153 1.00 6.95 207 PHE A O 1
ATOM 1523 N N . ALA A 1 191 ? 13.381 57.751 18.364 1.00 6.27 208 ALA A N 1
ATOM 1524 C CA . ALA A 1 191 ? 14.548 57.828 17.482 1.00 6.46 208 ALA A CA 1
ATOM 1525 C C . ALA A 1 191 ? 15.625 58.765 18.030 1.00 7.07 208 ALA A C 1
ATOM 1526 O O . ALA A 1 191 ? 16.826 58.464 17.973 1.00 7.67 208 ALA A O 1
ATOM 1528 N N . LEU A 1 192 ? 15.209 59.926 18.528 1.00 7.33 209 LEU A N 1
ATOM 1529 C CA . LEU A 1 192 ? 16.167 60.884 19.090 1.00 8.13 209 LEU A CA 1
ATOM 1530 C C . LEU A 1 192 ? 16.785 60.415 20.407 1.00 8.55 209 LEU A C 1
ATOM 1531 O O . LEU A 1 192 ? 17.973 60.639 20.657 1.00 9.02 209 LEU A O 1
ATOM 1536 N N . ASN A 1 193 ? 15.961 59.812 21.255 1.00 8.54 210 ASN A N 1
ATOM 1537 C CA . ASN A 1 193 ? 16.413 59.375 22.586 1.00 10.17 210 ASN A CA 1
ATOM 1538 C C . ASN A 1 193 ? 17.314 58.157 22.573 1.00 10.04 210 ASN A C 1
ATOM 1539 O O . ASN A 1 193 ? 18.129 57.983 23.478 1.00 10.89 210 ASN A O 1
ATOM 1544 N N . ASN A 1 194 ? 17.143 57.299 21.575 1.00 9.32 211 ASN A N 1
ATOM 1545 C CA . ASN A 1 194 ? 17.836 56.016 21.551 1.00 9.62 211 ASN A CA 1
ATOM 1546 C C . ASN A 1 194 ? 18.507 55.885 20.201 1.00 9.05 211 ASN A C 1
ATOM 1547 O O . ASN A 1 194 ? 17.875 55.481 19.229 1.00 8.72 211 ASN A O 1
ATOM 1552 N N . ARG A 1 195 ? 19.777 56.279 20.149 1.00 8.70 212 ARG A N 1
ATOM 1553 C CA . ARG A 1 195 ? 20.507 56.380 18.886 1.00 9.20 212 ARG A CA 1
ATOM 1554 C C . ARG A 1 195 ? 21.134 55.064 18.481 1.00 8.99 212 ARG A C 1
ATOM 1555 O O . ARG A 1 195 ? 21.822 54.419 19.277 1.00 8.94 212 ARG A O 1
ATOM 1563 N N . GLY A 1 196 ? 20.913 54.674 17.232 1.00 8.44 213 GLY A N 1
ATOM 1564 C CA . GLY A 1 196 ? 21.596 53.503 16.702 1.00 7.85 213 GLY A CA 1
ATOM 1565 C C . GLY A 1 196 ? 21.119 53.161 15.312 1.00 7.74 213 GLY A C 1
ATOM 1566 O O . GLY A 1 196 ? 20.170 53.742 14.799 1.00 7.52 213 GLY A O 1
ATOM 1567 N N . ILE A 1 197 ? 21.824 52.210 14.720 1.00 7.28 214 ILE A N 1
ATOM 1568 C CA A ILE A 1 197 ? 21.514 51.705 13.384 0.50 7.07 214 ILE A CA 1
ATOM 1569 C CA B ILE A 1 197 ? 21.531 51.690 13.384 0.50 6.81 214 ILE A CA 1
ATOM 1570 C C . ILE A 1 197 ? 20.624 50.467 13.491 1.00 6.64 214 ILE A C 1
ATOM 1571 O O . ILE A 1 197 ? 21.003 49.459 14.084 1.00 6.61 214 ILE A O 1
ATOM 1580 N N . TYR A 1 198 ? 19.426 50.542 12.907 1.00 5.67 215 TYR A N 1
ATOM 1581 C CA . TYR A 1 198 ? 18.432 49.481 13.116 1.00 5.02 215 TYR A CA 1
ATOM 1582 C C . TYR A 1 198 ? 18.915 48.100 12.658 1.00 5.66 215 TYR A C 1
ATOM 1583 O O . TYR A 1 198 ? 18.489 47.080 13.217 1.00 5.74 215 TYR A O 1
ATOM 1592 N N . SER A 1 199 ? 19.756 48.065 11.626 1.00 5.22 216 SER A N 1
ATOM 1593 C CA . SER A 1 199 ? 20.215 46.789 11.055 1.00 5.91 216 SER A CA 1
ATOM 1594 C C . SER A 1 199 ? 21.408 46.201 11.829 1.00 5.69 216 SER A C 1
ATOM 1595 O O . SER A 1 199 ? 21.856 45.096 11.529 1.00 5.70 216 SER A O 1
ATOM 1598 N N . GLN A 1 200 ? 21.885 46.934 12.832 1.00 6.56 217 GLN A N 1
ATOM 1599 C CA . GLN A 1 200 ? 22.738 46.322 13.859 1.00 7.59 217 GLN A CA 1
ATOM 1600 C C . GLN A 1 200 ? 21.879 45.685 14.950 1.00 8.28 217 GLN A C 1
ATOM 1601 O O . GLN A 1 200 ? 22.237 44.626 15.491 1.00 10.59 217 GLN A O 1
ATOM 1607 N N . SER A 1 201 ? 20.748 46.308 15.264 1.00 8.20 218 SER A N 1
ATOM 1608 C CA . SER A 1 201 ? 19.834 45.804 16.291 1.00 8.43 218 SER A CA 1
ATOM 1609 C C . SER A 1 201 ? 18.976 44.655 15.795 1.00 8.64 218 SER A C 1
ATOM 1610 O O . SER A 1 201 ? 18.697 43.715 16.555 1.00 10.86 218 SER A O 1
ATOM 1613 N N . ILE A 1 202 ? 18.518 44.762 14.550 1.00 7.39 219 ILE A N 1
ATOM 1614 C CA . ILE A 1 202 ? 17.816 43.691 13.849 1.00 6.79 219 ILE A CA 1
ATOM 1615 C C . ILE A 1 202 ? 18.808 43.188 12.805 1.00 6.46 219 ILE A C 1
ATOM 1616 O O . ILE A 1 202 ? 18.742 43.541 11.624 1.00 6.36 219 ILE A O 1
ATOM 1621 N N . SER A 1 203 ? 19.763 42.377 13.258 1.00 6.71 220 SER A N 1
ATOM 1622 C CA . SER A 1 203 ? 20.860 42.005 12.376 1.00 6.42 220 SER A CA 1
ATOM 1623 C C . SER A 1 203 ? 20.432 41.102 11.221 1.00 5.80 220 SER A C 1
ATOM 1624 O O . SER A 1 203 ? 21.151 41.015 10.232 1.00 5.69 220 SER A O 1
ATOM 1627 N N . ASN A 1 204 ? 19.245 40.495 11.299 1.00 6.26 221 ASN A N 1
ATOM 1628 C CA . ASN A 1 204 ? 18.759 39.701 10.158 1.00 6.18 221 ASN A CA 1
ATOM 1629 C C . ASN A 1 204 ? 18.616 40.579 8.897 1.00 6.57 221 ASN A C 1
ATOM 1630 O O . ASN A 1 204 ? 18.736 40.099 7.771 1.00 6.33 221 ASN A O 1
ATOM 1635 N N . ALA A 1 205 ? 18.392 41.873 9.102 1.00 5.63 222 ALA A N 1
ATOM 1636 C CA . ALA A 1 205 ? 18.265 42.827 8.009 1.00 5.71 222 ALA A CA 1
ATOM 1637 C C . ALA A 1 205 ? 19.604 43.188 7.345 1.00 5.55 222 ALA A C 1
ATOM 1638 O O . ALA A 1 205 ? 19.605 43.728 6.253 1.00 6.17 222 ALA A O 1
ATOM 1640 N N . ALA A 1 206 ? 20.732 42.917 8.013 1.00 6.05 223 ALA A N 1
ATOM 1641 C CA . ALA A 1 206 ? 22.019 43.469 7.581 1.00 6.07 223 ALA A CA 1
ATOM 1642 C C . ALA A 1 206 ? 22.547 42.931 6.248 1.00 6.16 223 ALA A C 1
ATOM 1643 O O . ALA A 1 206 ? 23.342 43.621 5.586 1.00 7.46 223 ALA A O 1
ATOM 1645 N N . GLY A 1 207 ? 22.108 41.745 5.835 1.00 6.58 224 GLY A N 1
ATOM 1646 C CA . GLY A 1 207 ? 22.506 41.221 4.521 1.00 5.91 224 GLY A CA 1
ATOM 1647 C C . GLY A 1 207 ? 21.596 41.704 3.389 1.00 6.24 224 GLY A C 1
ATOM 1648 O O . GLY A 1 207 ? 21.785 41.302 2.243 1.00 6.63 224 GLY A O 1
ATOM 1649 N N . PHE A 1 208 ? 20.618 42.564 3.703 1.00 5.82 225 PHE A N 1
ATOM 1650 C CA . PHE A 1 208 ? 19.496 42.861 2.793 1.00 5.93 225 PHE A CA 1
ATOM 1651 C C . PHE A 1 208 ? 19.172 44.335 2.682 1.00 5.91 225 PHE A C 1
ATOM 1652 O O . PHE A 1 208 ? 19.153 44.884 1.572 1.00 6.57 225 PHE A O 1
ATOM 1660 N N . TYR A 1 209 ? 18.920 44.966 3.832 1.00 5.64 226 TYR A N 1
ATOM 1661 C CA . TYR A 1 209 ? 18.654 46.410 3.880 1.00 5.62 226 TYR A CA 1
ATOM 1662 C C . TYR A 1 209 ? 19.497 47.074 4.956 1.00 5.61 226 TYR A C 1
ATOM 1663 O O . TYR A 1 209 ? 18.982 47.657 5.902 1.00 5.86 226 TYR A O 1
ATOM 1672 N N . ALA A 1 210 ? 20.812 46.967 4.811 1.00 5.21 227 ALA A N 1
ATOM 1673 C CA . ALA A 1 210 ? 21.732 47.567 5.779 1.00 5.52 227 ALA A CA 1
ATOM 1674 C C . ALA A 1 210 ? 21.694 49.083 5.677 1.00 5.44 227 ALA A C 1
ATOM 1675 O O . ALA A 1 210 ? 21.843 49.655 4.585 1.00 5.71 227 ALA A O 1
ATOM 1677 N N . SER A 1 211 ? 21.475 49.735 6.823 1.00 4.98 228 SER A N 1
ATOM 1678 C CA . SER A 1 211 ? 21.472 51.194 6.879 1.00 5.19 228 SER A CA 1
ATOM 1679 C C . SER A 1 211 ? 22.886 51.710 7.101 1.00 5.72 228 SER A C 1
ATOM 1680 O O . SER A 1 211 ? 23.528 51.321 8.083 1.00 6.33 228 SER A O 1
ATOM 1683 N N . SER A 1 212 ? 23.357 52.611 6.233 1.00 5.50 229 SER A N 1
ATOM 1684 C CA . SER A 1 212 ? 24.723 53.135 6.392 1.00 6.24 229 SER A CA 1
ATOM 1685 C C . SER A 1 212 ? 24.868 54.228 7.452 1.00 6.95 229 SER A C 1
ATOM 1686 O O . SER A 1 212 ? 25.975 54.436 7.975 1.00 7.65 229 SER A O 1
ATOM 1689 N N . ALA A 1 213 ? 23.775 54.922 7.776 1.00 6.15 230 ALA A N 1
ATOM 1690 C CA . ALA A 1 213 ? 23.821 56.034 8.717 1.00 6.11 230 ALA A CA 1
ATOM 1691 C C . ALA A 1 213 ? 22.393 56.423 9.043 1.00 5.86 230 ALA A C 1
ATOM 1692 O O . ALA A 1 213 ? 21.514 56.285 8.188 1.00 5.60 230 ALA A O 1
ATOM 1694 N N . TYR A 1 214 ? 22.180 56.975 10.235 1.00 5.51 231 TYR A N 1
ATOM 1695 C CA . TYR A 1 214 ? 20.826 57.387 10.629 1.00 6.13 231 TYR A CA 1
ATOM 1696 C C . TYR A 1 214 ? 20.595 58.899 10.684 1.00 5.71 231 TYR A C 1
ATOM 1697 O O . TYR A 1 214 ? 19.440 59.328 10.821 1.00 5.87 231 TYR A O 1
ATOM 1706 N N . GLU A 1 215 ? 21.656 59.705 10.582 1.00 6.01 232 GLU A N 1
ATOM 1707 C CA . GLU A 1 215 ? 21.483 61.150 10.756 1.00 6.12 232 GLU A CA 1
ATOM 1708 C C . GLU A 1 215 ? 20.581 61.758 9.683 1.00 5.86 232 GLU A C 1
ATOM 1709 O O . GLU A 1 215 ? 19.806 62.673 9.973 1.00 5.45 232 GLU A O 1
ATOM 1715 N N . ASP A 1 216 ? 20.672 61.234 8.464 1.00 4.59 233 ASP A N 1
ATOM 1716 C CA . ASP A 1 216 ? 19.817 61.725 7.392 1.00 5.16 233 ASP A CA 1
ATOM 1717 C C . ASP A 1 216 ? 18.344 61.388 7.657 1.00 5.06 233 ASP A C 1
ATOM 1718 O O . ASP A 1 216 ? 17.458 62.186 7.313 1.00 5.26 233 ASP A O 1
ATOM 1723 N N . GLU A 1 217 ? 18.050 60.247 8.287 1.00 5.21 234 GLU A N 1
ATOM 1724 C CA . GLU A 1 217 ? 16.656 59.945 8.646 1.00 5.17 234 GLU A CA 1
ATOM 1725 C C . GLU A 1 217 ? 16.168 60.857 9.762 1.00 5.26 234 GLU A C 1
ATOM 1726 O O . GLU A 1 217 ? 14.996 61.226 9.792 1.00 5.53 234 GLU A O 1
ATOM 1732 N N . LEU A 1 218 ? 17.073 61.222 10.672 1.00 4.78 235 LEU A N 1
ATOM 1733 C CA . LEU A 1 218 ? 16.710 62.195 11.706 1.00 5.29 235 LEU A CA 1
ATOM 1734 C C . LEU A 1 218 ? 16.328 63.542 11.095 1.00 5.18 235 LEU A C 1
ATOM 1735 O O . LEU A 1 218 ? 15.360 64.165 11.523 1.00 6.00 235 LEU A O 1
ATOM 1740 N N . ALA A 1 219 ? 17.076 63.990 10.094 1.00 5.14 236 ALA A N 1
ATOM 1741 C CA . ALA A 1 219 ? 16.770 65.252 9.424 1.00 5.40 236 ALA A CA 1
ATOM 1742 C C . ALA A 1 219 ? 15.458 65.145 8.641 1.00 5.17 236 ALA A C 1
ATOM 1743 O O . ALA A 1 219 ? 14.643 66.070 8.650 1.00 6.14 236 ALA A O 1
ATOM 1745 N N . TRP A 1 220 ? 15.260 64.011 7.971 1.00 4.88 237 TRP A N 1
ATOM 1746 C CA . TRP A 1 220 ? 14.056 63.735 7.161 1.00 4.70 237 TRP A CA 1
ATOM 1747 C C . TRP A 1 220 ? 12.790 63.660 8.015 1.00 4.54 237 TRP A C 1
ATOM 1748 O O . TRP A 1 220 ? 11.783 64.296 7.683 1.00 4.80 237 TRP A O 1
ATOM 1759 N N . GLY A 1 221 ? 12.837 62.897 9.103 1.00 4.56 238 GLY A N 1
ATOM 1760 C CA . GLY A 1 221 ? 11.730 62.835 10.053 1.00 4.91 238 GLY A CA 1
ATOM 1761 C C . GLY A 1 221 ? 11.412 64.208 10.613 1.00 5.32 238 GLY A C 1
ATOM 1762 O O . GLY A 1 221 ? 10.245 64.595 10.699 1.00 5.95 238 GLY A O 1
ATOM 1763 N N . ALA A 1 222 ? 12.449 64.971 10.953 1.00 5.19 239 ALA A N 1
ATOM 1764 C CA . ALA A 1 222 ? 12.212 66.318 11.489 1.00 5.57 239 ALA A CA 1
ATOM 1765 C C . ALA A 1 222 ? 11.566 67.216 10.427 1.00 5.70 239 ALA A C 1
ATOM 1766 O O . ALA A 1 222 ? 10.651 67.977 10.737 1.00 6.34 239 ALA A O 1
ATOM 1768 N N . ALA A 1 223 ? 12.031 67.122 9.183 1.00 5.80 240 ALA A N 1
ATOM 1769 C CA . ALA A 1 223 ? 11.467 67.949 8.109 1.00 5.90 240 ALA A CA 1
ATOM 1770 C C . ALA A 1 223 ? 9.993 67.604 7.870 1.00 5.09 240 ALA A C 1
ATOM 1771 O O . ALA A 1 223 ? 9.170 68.506 7.669 1.00 6.18 240 ALA A O 1
ATOM 1773 N N . TRP A 1 224 ? 9.644 66.315 7.914 1.00 5.44 241 TRP A N 1
ATOM 1774 C CA . TRP A 1 224 ? 8.246 65.900 7.760 1.00 5.05 241 TRP A CA 1
ATOM 1775 C C . TRP A 1 224 ? 7.363 66.353 8.926 1.00 5.98 241 TRP A C 1
ATOM 1776 O O . TRP A 1 224 ? 6.237 66.845 8.718 1.00 5.64 241 TRP A O 1
ATOM 1787 N N . LEU A 1 225 ? 7.870 66.195 10.143 1.00 6.01 242 LEU A N 1
ATOM 1788 C CA . LEU A 1 225 ? 7.141 66.666 11.306 1.00 6.66 242 LEU A CA 1
ATOM 1789 C C . LEU A 1 225 ? 7.027 68.184 11.338 1.00 6.75 242 LEU A C 1
ATOM 1790 O O . LEU A 1 225 ? 6.011 68.695 11.813 1.00 7.05 242 LEU A O 1
ATOM 1795 N N . TYR A 1 226 ? 8.024 68.907 10.814 1.00 6.92 243 TYR A N 1
ATOM 1796 C CA . TYR A 1 226 ? 7.902 70.359 10.690 1.00 7.23 243 TYR A CA 1
ATOM 1797 C C . TYR A 1 226 ? 6.807 70.729 9.678 1.00 7.43 243 TYR A C 1
ATOM 1798 O O . TYR A 1 226 ? 5.998 71.627 9.914 1.00 7.54 243 TYR A O 1
ATOM 1807 N N . ARG A 1 227 ? 6.766 70.022 8.554 1.00 6.80 244 ARG A N 1
ATOM 1808 C CA . ARG A 1 227 ? 5.709 70.279 7.575 1.00 6.79 244 ARG A CA 1
ATOM 1809 C C . ARG A 1 227 ? 4.332 69.989 8.198 1.00 7.44 244 ARG A C 1
ATOM 1810 O O . ARG A 1 227 ? 3.359 70.725 7.960 1.00 7.80 244 ARG A O 1
ATOM 1818 N N . ALA A 1 228 ? 4.248 68.918 8.987 1.00 8.11 245 ALA A N 1
ATOM 1819 C CA . ALA A 1 228 ? 2.979 68.497 9.588 1.00 8.00 245 ALA A CA 1
ATOM 1820 C C . ALA A 1 228 ? 2.501 69.450 10.689 1.00 8.64 245 ALA A C 1
ATOM 1821 O O . ALA A 1 228 ? 1.296 69.684 10.821 1.00 9.39 245 ALA A O 1
ATOM 1823 N N . THR A 1 229 ? 3.438 69.950 11.496 1.00 8.36 246 THR A N 1
ATOM 1824 C CA . THR A 1 229 ? 3.091 70.654 12.745 1.00 9.03 246 THR A CA 1
ATOM 1825 C C . THR A 1 229 ? 3.491 72.124 12.810 1.00 10.03 246 THR A C 1
ATOM 1826 O O . THR A 1 229 ? 2.947 72.877 13.631 1.00 10.60 246 THR A O 1
ATOM 1830 N N . GLU A 1 230 ? 4.468 72.515 11.993 1.00 9.97 247 GLU A N 1
ATOM 1831 C CA . GLU A 1 230 ? 5.073 73.863 12.026 1.00 11.15 247 GLU A CA 1
ATOM 1832 C C . GLU A 1 230 ? 5.631 74.266 13.395 1.00 11.08 247 GLU A C 1
ATOM 1833 O O . GLU A 1 230 ? 5.767 75.451 13.700 1.00 12.20 247 GLU A O 1
ATOM 1839 N N . GLU A 1 231 ? 6.005 73.269 14.194 1.00 10.28 248 GLU A N 1
ATOM 1840 C CA . GLU A 1 231 ? 6.628 73.520 15.483 1.00 10.25 248 GLU A CA 1
ATOM 1841 C C . GLU A 1 231 ? 8.128 73.731 15.290 1.00 10.53 248 GLU A C 1
ATOM 1842 O O . GLU A 1 231 ? 8.826 72.889 14.703 1.00 9.93 248 GLU A O 1
ATOM 1848 N N . GLN A 1 232 ? 8.618 74.874 15.768 1.00 10.56 249 GLN A N 1
ATOM 1849 C CA . GLN A 1 232 ? 10.003 75.283 15.540 1.00 11.19 249 GLN A CA 1
ATOM 1850 C C . GLN A 1 232 ? 11.050 74.240 15.962 1.00 10.61 249 GLN A C 1
ATOM 1851 O O . GLN A 1 232 ? 12.070 74.113 15.301 1.00 10.51 249 GLN A O 1
ATOM 1857 N N . GLU A 1 233 ? 10.781 73.486 17.028 1.00 10.12 250 GLU A N 1
ATOM 1858 C CA A GLU A 1 233 ? 11.737 72.498 17.494 0.50 9.95 250 GLU A CA 1
ATOM 1859 C CA B GLU A 1 233 ? 11.702 72.458 17.517 0.50 10.22 250 GLU A CA 1
ATOM 1860 C C . GLU A 1 233 ? 12.062 71.458 16.406 1.00 9.45 250 GLU A C 1
ATOM 1861 O O . GLU A 1 233 ? 13.191 70.975 16.334 1.00 8.58 250 GLU A O 1
ATOM 1872 N N . TYR A 1 234 ? 11.095 71.138 15.545 1.00 8.30 251 TYR A N 1
ATOM 1873 C CA . TYR A 1 234 ? 11.399 70.197 14.449 1.00 8.01 251 TYR A CA 1
ATOM 1874 C C . TYR A 1 234 ? 12.327 70.822 13.411 1.00 7.79 251 TYR A C 1
ATOM 1875 O O . TYR A 1 234 ? 13.206 70.135 12.877 1.00 7.39 251 TYR A O 1
ATOM 1884 N N . LEU A 1 235 ? 12.151 72.114 13.115 1.00 7.60 252 LEU A N 1
ATOM 1885 C CA . LEU A 1 235 ? 13.074 72.785 12.193 1.00 7.81 252 LEU A CA 1
ATOM 1886 C C . LEU A 1 235 ? 14.473 72.805 12.804 1.00 8.05 252 LEU A C 1
ATOM 1887 O O . LEU A 1 235 ? 15.472 72.601 12.096 1.00 8.14 252 LEU A O 1
ATOM 1892 N N . ASP A 1 236 ? 14.554 73.023 14.124 1.00 8.19 253 ASP A N 1
ATOM 1893 C CA . ASP A 1 236 ? 15.857 72.978 14.803 1.00 8.59 253 ASP A CA 1
ATOM 1894 C C . ASP A 1 236 ? 16.527 71.613 14.621 1.00 8.27 253 ASP A C 1
ATOM 1895 O O . ASP A 1 236 ? 17.724 71.545 14.333 1.00 8.82 253 ASP A O 1
ATOM 1900 N N . ARG A 1 237 ? 15.751 70.530 14.771 1.00 8.14 254 ARG A N 1
ATOM 1901 C CA A ARG A 1 237 ? 16.278 69.172 14.602 0.50 7.83 254 ARG A CA 1
ATOM 1902 C CA B ARG A 1 237 ? 16.308 69.189 14.608 0.50 8.34 254 ARG A CA 1
ATOM 1903 C C . ARG A 1 237 ? 16.739 68.939 13.164 1.00 7.70 254 ARG A C 1
ATOM 1904 O O . ARG A 1 237 ? 17.761 68.307 12.924 1.00 7.22 254 ARG A O 1
ATOM 1919 N N . ALA A 1 238 ? 15.977 69.464 12.207 1.00 7.67 255 ALA A N 1
ATOM 1920 C CA . ALA A 1 238 ? 16.356 69.331 10.795 1.00 7.34 255 ALA A CA 1
ATOM 1921 C C . ALA A 1 238 ? 17.710 69.999 10.522 1.00 7.47 255 ALA A C 1
ATOM 1922 O O . ALA A 1 238 ? 18.546 69.445 9.816 1.00 7.56 255 ALA A O 1
ATOM 1924 N N . TYR A 1 239 ? 17.939 71.185 11.092 1.00 7.73 256 TYR A N 1
ATOM 1925 C CA . TYR A 1 239 ? 19.231 71.850 10.954 1.00 8.64 256 TYR A CA 1
ATOM 1926 C C . TYR A 1 239 ? 20.347 71.132 11.713 1.00 8.70 256 TYR A C 1
ATOM 1927 O O . TYR A 1 239 ? 21.482 71.065 11.231 1.00 9.62 256 TYR A O 1
ATOM 1936 N N . GLU A 1 240 ? 20.013 70.573 12.877 1.00 8.27 257 GLU A N 1
ATOM 1937 C CA . GLU A 1 240 ? 20.971 6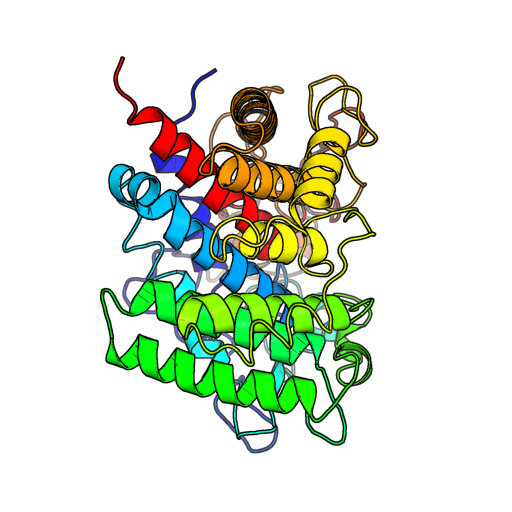9.818 13.676 1.00 8.38 257 GLU A CA 1
ATOM 1938 C C . GLU A 1 240 ? 21.528 68.617 12.901 1.00 8.97 257 GLU A C 1
ATOM 1939 O O . GLU A 1 240 ? 22.739 68.379 12.882 1.00 9.20 257 GLU A O 1
ATOM 1945 N N . PHE A 1 241 ? 20.648 67.870 12.237 1.00 8.69 258 PHE A N 1
ATOM 1946 C CA . PHE A 1 241 ? 21.077 66.615 11.612 1.00 8.65 258 PHE A CA 1
ATOM 1947 C C . PHE A 1 241 ? 21.29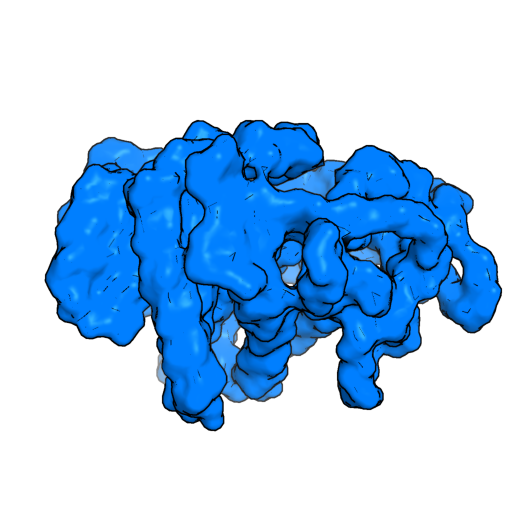5 66.687 10.107 1.00 9.08 258 PHE A C 1
ATOM 1948 O O . PHE A 1 241 ? 21.897 65.786 9.525 1.00 9.07 258 PHE A O 1
ATOM 1956 N N . GLY A 1 242 ? 20.800 67.761 9.497 1.00 9.51 259 GLY A N 1
ATOM 1957 C CA . GLY A 1 242 ? 20.834 67.914 8.042 1.00 10.18 259 GLY A CA 1
ATOM 1958 C C . GLY A 1 242 ? 22.112 68.576 7.581 1.00 10.82 259 GLY A C 1
ATOM 1959 O O . GLY A 1 242 ? 22.724 69.347 8.327 1.00 12.18 259 GLY A O 1
ATOM 1960 N N . THR A 1 243 ? 22.538 68.245 6.366 1.00 9.73 260 THR A N 1
ATOM 1961 C CA . THR A 1 243 ? 23.751 68.805 5.795 1.00 10.09 260 THR A CA 1
ATOM 1962 C C . THR A 1 243 ? 23.422 69.845 4.725 1.00 9.90 260 THR A C 1
ATOM 1963 O O . THR A 1 243 ? 22.530 69.635 3.891 1.00 9.94 260 THR A O 1
ATOM 1967 N N . THR A 1 244 ? 24.134 70.968 4.758 1.00 10.00 261 THR A N 1
ATOM 1968 C CA . THR A 1 244 ? 24.043 71.934 3.665 1.00 10.89 261 THR A CA 1
ATOM 1969 C C . THR A 1 244 ? 25.280 71.874 2.788 1.00 11.21 261 THR A C 1
ATOM 1970 O O . THR A 1 244 ? 25.371 72.600 1.792 1.00 11.80 261 THR A O 1
ATOM 1974 N N . THR A 1 245 ? 26.236 71.022 3.154 1.00 11.33 262 THR A N 1
ATOM 1975 C CA . THR A 1 245 ? 27.538 70.977 2.476 1.00 12.25 262 THR A CA 1
ATOM 1976 C C . THR A 1 245 ? 27.771 69.731 1.621 1.00 12.51 262 THR A C 1
ATOM 1977 O O . THR A 1 245 ? 28.644 69.740 0.749 1.00 14.26 262 THR A O 1
ATOM 1981 N N . ASN A 1 246 ? 27.003 68.666 1.852 1.00 11.39 263 ASN A N 1
ATOM 1982 C CA . ASN A 1 246 ? 27.154 67.438 1.081 1.00 11.01 263 ASN A CA 1
ATOM 1983 C C . ASN A 1 246 ? 26.009 67.226 0.096 1.00 9.32 263 ASN A C 1
ATOM 1984 O O . ASN A 1 246 ? 24.858 67.548 0.400 1.00 8.80 263 ASN A O 1
ATOM 1989 N N . THR A 1 247 ? 26.357 66.676 -1.065 1.00 8.68 264 THR A N 1
ATOM 1990 C CA . THR A 1 247 ? 25.407 66.350 -2.130 1.00 7.78 264 THR A CA 1
ATOM 1991 C C . THR A 1 247 ? 25.118 64.850 -2.099 1.00 8.18 264 THR A C 1
ATOM 1992 O O . THR A 1 247 ? 26.052 64.038 -1.988 1.00 8.87 264 THR A O 1
ATOM 1996 N N . ALA A 1 248 ? 23.840 64.482 -2.182 1.00 7.50 265 ALA A N 1
ATOM 1997 C CA . ALA A 1 248 ? 23.447 63.072 -2.203 1.00 6.85 265 ALA A CA 1
ATOM 1998 C C . ALA A 1 248 ? 23.965 62.367 -3.443 1.00 7.04 265 ALA A C 1
ATOM 1999 O O . ALA A 1 248 ? 24.061 62.974 -4.508 1.00 7.59 265 ALA A O 1
ATOM 2001 N N . TRP A 1 249 ? 24.280 61.083 -3.292 1.00 6.76 266 TRP A N 1
ATOM 2002 C CA . TRP A 1 249 ? 24.601 60.214 -4.419 1.00 6.70 266 TRP A CA 1
ATOM 2003 C C . TRP A 1 249 ? 23.296 59.743 -5.076 1.00 7.44 266 TRP A C 1
ATOM 2004 O O . TRP A 1 249 ? 23.116 59.866 -6.290 1.00 7.90 266 TRP A O 1
ATOM 2015 N N . ALA A 1 250 ? 22.370 59.256 -4.254 1.00 7.55 267 ALA A N 1
ATOM 2016 C CA . ALA A 1 250 ? 21.055 58.852 -4.728 1.00 7.18 267 ALA A CA 1
ATOM 2017 C C . ALA A 1 250 ? 19.988 59.415 -3.795 1.00 6.66 267 ALA A C 1
ATOM 2018 O O . ALA A 1 250 ? 20.287 59.796 -2.649 1.00 7.23 267 ALA A O 1
ATOM 2020 N N . TYR A 1 251 ? 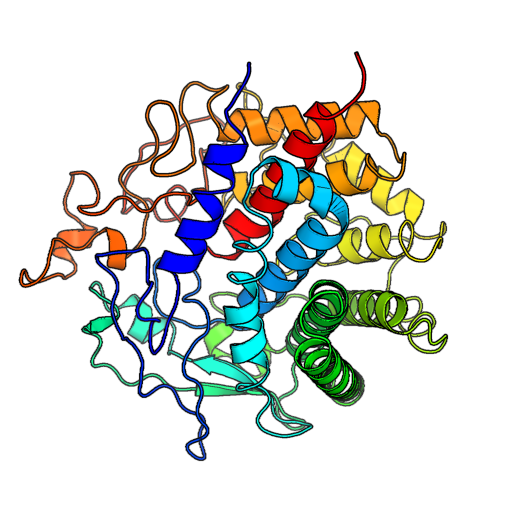18.745 59.422 -4.277 1.00 6.23 268 TYR A N 1
ATOM 2021 C CA . TYR A 1 251 ? 17.585 59.432 -3.394 1.00 5.65 268 TYR A CA 1
ATOM 2022 C C . TYR A 1 251 ? 17.101 57.982 -3.385 1.00 5.49 268 TYR A C 1
ATOM 2023 O O . TYR A 1 251 ? 16.759 57.441 -4.431 1.00 4.93 268 TYR A O 1
ATOM 2032 N N . ASP A 1 252 ? 17.139 57.338 -2.216 1.00 5.03 269 ASP A N 1
ATOM 2033 C CA . ASP A 1 252 ? 16.734 55.932 -2.117 1.00 5.56 269 ASP A CA 1
ATOM 2034 C C . ASP A 1 252 ? 16.402 55.580 -0.658 1.00 5.24 269 ASP A C 1
ATOM 2035 O O . ASP A 1 252 ? 16.428 56.460 0.229 1.00 5.21 269 ASP A O 1
ATOM 2040 N N . TRP A 1 253 ? 16.085 54.307 -0.419 1.00 4.88 270 TRP A N 1
ATOM 2041 C CA . TRP A 1 253 ? 15.630 53.865 0.906 1.00 5.43 270 TRP A CA 1
ATOM 2042 C C . TRP A 1 253 ? 16.691 54.063 1.992 1.00 5.06 270 TRP A C 1
ATOM 2043 O O . TRP A 1 253 ? 16.348 54.050 3.158 1.00 4.86 270 TRP A O 1
ATOM 2054 N N . ASN A 1 254 ? 17.958 54.230 1.599 1.00 5.15 271 ASN A N 1
ATOM 2055 C CA . ASN A 1 254 ? 19.070 54.356 2.529 1.00 5.62 271 ASN A CA 1
ATOM 2056 C C . ASN A 1 254 ? 19.494 55.804 2.751 1.00 5.44 271 ASN A C 1
ATOM 2057 O O . ASN A 1 254 ? 19.950 56.168 3.852 1.00 6.26 271 ASN A O 1
ATOM 2062 N N . GLU A 1 255 ? 19.355 56.630 1.716 1.00 5.70 272 GLU A N 1
ATOM 2063 C CA . GLU A 1 255 ? 19.937 57.973 1.705 1.00 5.55 272 GLU A CA 1
ATOM 2064 C C . GLU A 1 255 ? 18.835 59.022 1.499 1.00 5.46 272 GLU A C 1
ATOM 2065 O O . GLU A 1 255 ? 18.274 59.149 0.403 1.00 5.52 272 GLU A O 1
ATOM 2071 N N . LYS A 1 256 ? 18.543 59.771 2.560 1.00 5.13 273 LYS A N 1
ATOM 2072 C CA . LYS A 1 256 ? 17.436 60.734 2.548 1.00 5.24 273 LYS A CA 1
ATOM 2073 C C . LYS A 1 256 ? 17.896 62.155 2.253 1.00 5.58 273 LYS A C 1
ATOM 2074 O O . LYS A 1 256 ? 17.056 63.051 2.157 1.00 6.01 273 LYS A O 1
ATOM 2080 N N . ILE A 1 257 ? 19.209 62.347 2.127 1.00 5.88 274 ILE A N 1
ATOM 2081 C CA . ILE A 1 257 ? 19.823 63.680 2.004 1.00 5.46 274 ILE A CA 1
ATOM 2082 C C . ILE A 1 257 ? 19.112 64.650 1.043 1.00 5.65 274 ILE A C 1
ATOM 2083 O O . ILE A 1 257 ? 18.696 65.733 1.478 1.00 5.14 274 ILE A O 1
ATOM 2088 N N . VAL A 1 258 ? 18.980 64.296 -0.233 1.00 4.95 275 VAL A N 1
ATOM 2089 C CA . VAL A 1 258 ? 18.355 65.267 -1.165 1.00 5.14 275 VAL A CA 1
ATOM 2090 C C . VAL A 1 258 ? 16.849 65.370 -0.915 1.00 5.25 275 VAL A C 1
ATOM 2091 O O . VAL A 1 258 ? 16.232 66.415 -1.166 1.00 5.90 275 VAL A O 1
ATOM 2095 N N . GLY A 1 259 ? 16.269 64.293 -0.389 1.00 5.09 276 GLY A N 1
ATOM 2096 C CA . GLY A 1 259 ? 14.866 64.324 0.018 1.00 5.10 276 GLY A CA 1
ATOM 2097 C C . GLY A 1 259 ? 14.619 65.417 1.045 1.00 5.13 276 GLY A C 1
ATOM 2098 O O . GLY A 1 259 ? 13.757 66.272 0.841 1.00 5.41 276 GLY A O 1
ATOM 2099 N N . TYR A 1 260 ? 15.350 65.392 2.163 1.00 4.78 277 TYR A N 1
ATOM 2100 C CA . TYR A 1 260 ? 15.097 66.439 3.172 1.00 5.23 277 TYR A CA 1
ATOM 2101 C C . TYR A 1 260 ? 15.581 67.801 2.701 1.00 5.19 277 TYR A C 1
ATOM 2102 O O . TYR A 1 260 ? 14.961 68.811 3.035 1.00 6.04 277 TYR A O 1
ATOM 2111 N N . GLN A 1 261 ? 16.667 67.856 1.930 1.00 5.50 278 GLN A N 1
ATOM 2112 C CA . GLN A 1 261 ? 17.104 69.171 1.404 1.00 4.67 278 GLN A CA 1
ATOM 2113 C C . GLN A 1 261 ? 16.000 69.806 0.548 1.00 4.99 278 GLN A C 1
ATOM 2114 O O . GLN A 1 261 ? 15.703 70.995 0.697 1.00 4.80 278 GLN A O 1
ATOM 2120 N N . LEU A 1 262 ? 15.384 69.009 -0.323 1.00 4.88 279 LEU A N 1
ATOM 2121 C CA . LEU A 1 262 ? 14.324 69.520 -1.204 1.00 4.80 279 LEU A CA 1
ATOM 2122 C C . LEU A 1 262 ? 13.052 69.817 -0.417 1.00 5.02 279 LEU A C 1
ATOM 2123 O O . LEU A 1 262 ? 12.401 70.864 -0.620 1.00 5.48 279 LEU A O 1
ATOM 2128 N N . LEU A 1 263 ? 12.706 68.927 0.504 1.00 5.33 280 LEU A N 1
ATOM 2129 C CA . LEU A 1 263 ? 11.530 69.127 1.334 1.00 5.16 280 LEU A CA 1
ATOM 2130 C C . LEU A 1 263 ? 11.647 70.443 2.134 1.00 5.68 280 LEU A C 1
ATOM 2131 O O . LEU A 1 263 ? 10.692 71.225 2.203 1.00 6.34 280 LEU A O 1
ATOM 2136 N N . LEU A 1 264 ? 12.809 70.680 2.732 1.00 5.61 281 LEU A N 1
ATOM 2137 C CA . LEU A 1 264 ? 13.012 71.894 3.528 1.00 6.32 281 LEU A CA 1
ATOM 2138 C C . LEU A 1 264 ? 13.022 73.160 2.681 1.00 7.40 281 LEU A C 1
ATOM 2139 O O . LEU A 1 264 ? 12.519 74.202 3.118 1.00 7.91 281 LEU A O 1
ATOM 2144 N N . THR A 1 265 ? 13.605 73.073 1.488 1.00 7.29 282 THR A N 1
ATOM 2145 C CA A THR A 1 265 ? 13.619 74.241 0.614 0.50 8.30 282 THR A CA 1
ATOM 2146 C CA B THR A 1 265 ? 13.639 74.190 0.542 0.50 7.90 282 THR A CA 1
ATOM 2147 C C . THR A 1 265 ? 12.217 74.592 0.131 1.00 8.34 282 THR A C 1
ATOM 2148 O O . THR A 1 265 ? 11.838 75.777 0.137 1.00 9.50 282 THR A O 1
ATOM 2155 N N . THR A 1 266 ? 11.433 73.587 -0.242 1.00 8.12 283 THR A N 1
ATOM 2156 C CA . THR A 1 266 ? 10.128 73.824 -0.858 1.00 8.33 283 THR A CA 1
ATOM 2157 C C . THR A 1 266 ? 8.997 74.036 0.144 1.00 9.36 283 THR A C 1
ATOM 2158 O O . THR A 1 266 ? 8.311 75.062 0.092 1.00 10.79 283 THR A O 1
ATOM 2162 N N . SER A 1 267 ? 8.802 73.086 1.053 1.00 9.16 284 SER A N 1
ATOM 2163 C CA A SER A 1 267 ? 7.717 73.173 2.035 0.25 9.98 284 SER A CA 1
ATOM 2164 C CA B SER A 1 267 ? 7.714 73.181 2.024 0.25 9.64 284 SER A CA 1
ATOM 2165 C CA C SER A 1 267 ? 7.712 73.177 2.026 0.50 9.73 284 SER A CA 1
ATOM 2166 C C . SER A 1 267 ? 8.002 74.183 3.142 1.00 10.27 284 SER A C 1
ATOM 2167 O O . SER A 1 267 ? 7.090 74.877 3.614 1.00 12.14 284 SER A O 1
ATOM 2174 N N . ALA A 1 268 ? 9.260 74.268 3.561 1.00 10.53 285 ALA A N 1
ATOM 2175 C CA . ALA A 1 268 ? 9.650 75.134 4.676 1.00 11.28 285 ALA A CA 1
ATOM 2176 C C . ALA A 1 268 ? 10.312 76.447 4.263 1.00 11.42 285 ALA A C 1
ATOM 2177 O O . ALA A 1 268 ? 10.551 77.309 5.114 1.00 12.88 285 ALA A O 1
ATOM 2179 N N . GLY A 1 269 ? 10.588 76.611 2.969 1.00 11.91 286 GLY A N 1
ATOM 2180 C CA . GLY A 1 269 ? 11.219 77.832 2.463 1.00 11.04 286 GLY A CA 1
ATOM 2181 C C . GLY A 1 269 ? 12.639 78.086 2.943 1.00 11.77 286 GLY A C 1
ATOM 2182 O O . GLY A 1 269 ? 13.094 79.237 2.989 1.00 12.09 286 GLY A O 1
ATOM 2183 N N A GLN A 1 270 ? 13.376 77.011 3.231 0.75 10.51 287 GLN A N 1
ATOM 2184 N N B GLN A 1 270 ? 13.311 77.018 3.351 0.25 11.41 287 GLN A N 1
ATOM 2185 C CA A GLN A 1 270 ? 14.735 77.094 3.811 0.75 10.77 287 GLN A CA 1
ATOM 2186 C CA B GLN A 1 270 ? 14.692 77.105 3.763 0.25 11.55 287 GLN A CA 1
ATOM 2187 C C A GLN A 1 270 ? 15.822 76.994 2.741 0.75 11.39 287 GLN A C 1
ATOM 2188 C C B GLN A 1 270 ? 15.494 77.053 2.482 0.25 11.76 287 GLN A C 1
ATOM 2189 O O A GLN A 1 270 ? 16.344 75.900 2.453 0.75 10.97 287 GLN A O 1
ATOM 2190 O O B GLN A 1 270 ? 15.452 76.057 1.757 0.25 12.05 287 GLN A O 1
ATOM 2201 N N . THR A 1 271 ? 16.194 78.138 2.182 1.00 11.73 288 THR A N 1
ATOM 2202 C CA . THR A 1 271 ? 17.032 78.166 0.988 1.00 12.22 288 THR A CA 1
ATOM 2203 C C . THR A 1 271 ? 18.495 77.746 1.221 1.00 11.43 288 THR A C 1
ATOM 2204 O O . THR A 1 271 ? 19.220 77.539 0.259 1.00 10.91 288 THR A O 1
ATOM 2208 N N . ASP A 1 272 ? 18.922 77.594 2.476 1.00 11.39 289 ASP A N 1
ATOM 2209 C CA . ASP A 1 272 ? 20.277 77.094 2.753 1.00 11.23 289 ASP A CA 1
ATOM 2210 C C . ASP A 1 272 ? 20.556 75.720 2.121 1.00 10.51 289 ASP A C 1
ATOM 2211 O O . ASP A 1 272 ? 21.704 75.406 1.812 1.00 10.86 289 ASP A O 1
ATOM 2216 N N . PHE A 1 273 ? 19.508 74.916 1.940 1.00 9.28 290 PHE A N 1
ATOM 2217 C CA . PHE A 1 273 ? 19.650 73.545 1.389 1.00 9.55 290 PHE A CA 1
ATOM 2218 C C . PHE A 1 273 ? 19.569 73.492 -0.137 1.00 9.16 290 PHE A C 1
ATOM 2219 O O . PHE A 1 273 ? 19.889 72.467 -0.756 1.00 9.40 290 PHE A O 1
ATOM 2227 N N . LEU A 1 274 ? 19.180 74.605 -0.743 1.00 8.90 291 LEU A N 1
ATOM 2228 C CA . LEU A 1 274 ? 18.923 74.641 -2.177 1.00 8.84 291 LEU A CA 1
ATOM 2229 C C . LEU A 1 274 ? 20.148 74.311 -3.053 1.00 8.37 291 LEU A C 1
ATOM 2230 O O . LEU A 1 274 ? 20.011 73.561 -4.016 1.00 7.65 291 LEU A O 1
ATOM 2235 N N . PRO A 1 275 ? 21.339 74.856 -2.728 1.00 8.08 292 PRO A N 1
ATOM 2236 C CA . PRO A 1 275 ? 22.501 74.551 -3.585 1.00 7.93 292 PRO A CA 1
ATOM 2237 C C . PRO A 1 275 ? 22.774 73.041 -3.714 1.00 7.69 292 PRO A C 1
ATOM 2238 O O . PRO A 1 275 ? 23.192 72.580 -4.792 1.00 8.34 292 PRO A O 1
ATOM 2242 N N . ARG A 1 276 ? 22.526 72.268 -2.653 1.00 6.89 293 ARG A N 1
ATOM 2243 C CA . ARG A 1 276 ? 22.783 70.817 -2.737 1.00 7.03 293 ARG A CA 1
ATOM 2244 C C . ARG A 1 276 ? 21.731 70.087 -3.564 1.00 6.64 293 ARG A C 1
ATOM 2245 O O . ARG A 1 276 ? 22.027 69.067 -4.199 1.00 6.57 293 ARG A O 1
ATOM 2253 N N . VAL A 1 277 ? 20.508 70.616 -3.562 1.00 6.17 294 VAL A N 1
ATOM 2254 C CA . VAL A 1 277 ? 19.473 70.116 -4.463 1.00 5.83 294 VAL A CA 1
ATOM 2255 C C . VAL A 1 277 ? 19.908 70.325 -5.919 1.00 5.92 294 VAL A C 1
ATOM 2256 O O . VAL A 1 277 ? 19.836 69.414 -6.737 1.00 5.44 294 VAL A O 1
ATOM 2260 N N . GLU A 1 278 ? 20.386 71.528 -6.242 1.00 5.62 295 GLU A N 1
ATOM 2261 C CA . GLU A 1 278 ? 20.850 71.801 -7.599 1.00 6.52 295 GLU A CA 1
ATOM 2262 C C . GLU A 1 278 ? 22.039 70.932 -8.019 1.00 6.26 295 GLU A C 1
ATOM 2263 O O . GLU A 1 278 ? 22.099 70.474 -9.159 1.00 6.86 295 GLU A O 1
ATOM 2269 N N . ASN A 1 279 ? 22.977 70.704 -7.094 1.00 6.80 296 ASN A N 1
ATOM 2270 C CA . ASN A 1 279 ? 24.107 69.820 -7.367 1.00 6.76 296 ASN A CA 1
ATOM 2271 C C . ASN A 1 279 ? 23.647 68.400 -7.700 1.00 6.23 296 ASN A C 1
ATOM 2272 O O . ASN A 1 279 ? 24.154 67.782 -8.649 1.00 6.46 296 ASN A O 1
ATOM 2277 N N . PHE A 1 280 ? 22.690 67.893 -6.923 1.00 6.00 297 PHE A N 1
ATOM 2278 C CA . PHE A 1 280 ? 22.134 66.557 -7.190 1.00 5.56 297 PHE A CA 1
ATOM 2279 C C . PHE A 1 280 ? 21.523 66.497 -8.593 1.00 5.67 297 PHE A C 1
ATOM 2280 O O . PHE A 1 280 ? 21.837 65.598 -9.381 1.00 5.45 297 PHE A O 1
ATOM 2288 N N . LEU A 1 281 ? 20.663 67.468 -8.899 1.00 5.77 298 LEU A N 1
ATOM 2289 C CA . LEU A 1 281 ? 19.983 67.529 -10.198 1.00 5.82 298 LEU A CA 1
ATOM 2290 C C . LEU A 1 281 ? 20.999 67.588 -11.340 1.00 5.77 298 LEU A C 1
ATOM 2291 O O . LEU A 1 281 ? 20.913 66.816 -12.294 1.00 5.60 298 LEU A O 1
ATOM 2296 N N . ARG A 1 282 ? 21.967 68.494 -11.229 1.00 6.21 299 ARG A N 1
ATOM 2297 C CA . ARG A 1 282 ? 22.954 68.629 -12.294 1.00 7.12 299 ARG A CA 1
ATOM 2298 C C . ARG A 1 282 ? 23.876 67.402 -12.421 1.00 7.35 299 ARG A C 1
ATOM 2299 O O . ARG A 1 282 ? 24.346 67.097 -13.524 1.00 8.19 299 ARG A O 1
ATOM 23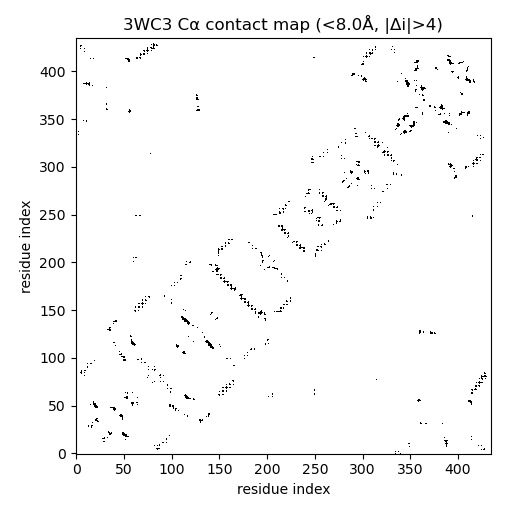07 N N . ASN A 1 283 ? 24.108 66.682 -11.318 1.00 7.16 300 ASN A N 1
ATOM 2308 C CA . ASN A 1 283 ? 24.837 65.409 -11.406 1.00 7.33 300 ASN A CA 1
ATOM 2309 C C . ASN A 1 283 ? 24.094 64.377 -12.249 1.00 7.16 300 ASN A C 1
ATOM 2310 O O . ASN A 1 283 ? 24.713 63.555 -12.931 1.00 7.61 300 ASN A O 1
ATOM 2315 N N . TRP A 1 284 ? 22.761 64.438 -12.194 1.00 6.76 301 TRP A N 1
ATOM 2316 C CA . TRP A 1 284 ? 21.898 63.511 -12.920 1.00 6.50 301 TRP A CA 1
ATOM 2317 C C . TRP A 1 284 ? 21.610 63.909 -14.354 1.00 7.33 301 TRP A C 1
ATOM 2318 O O . TRP A 1 284 ? 21.488 63.033 -15.227 1.00 7.97 301 TRP A O 1
ATOM 2329 N N . PHE A 1 285 ? 21.503 65.218 -14.599 1.00 7.33 302 PHE A N 1
ATOM 2330 C CA . PHE A 1 285 ? 21.226 65.732 -15.946 1.00 7.74 302 PHE A CA 1
ATOM 2331 C C . PHE A 1 285 ? 22.376 65.346 -16.876 1.00 8.06 302 PHE A C 1
ATOM 2332 O O . PHE A 1 285 ? 23.489 65.100 -16.404 1.00 8.64 302 PHE A O 1
ATOM 2340 N N . PRO A 1 286 ? 22.115 65.288 -18.195 1.00 8.89 303 PRO A N 1
ATOM 2341 C CA . PRO A 1 286 ? 23.209 65.015 -19.150 1.00 9.26 303 PRO A CA 1
ATOM 2342 C C . PRO A 1 286 ? 24.414 65.933 -18.903 1.00 9.95 303 PRO A C 1
ATOM 2343 O O . PRO A 1 286 ? 24.262 67.105 -18.552 1.00 10.17 303 PRO A O 1
ATOM 2347 N N . GLY A 1 287 ? 25.613 65.375 -19.046 1.00 10.17 304 GLY A N 1
ATOM 2348 C CA . GLY A 1 287 ? 26.833 66.146 -18.785 1.00 10.38 304 GLY A CA 1
ATOM 2349 C C . GLY A 1 287 ? 27.282 66.157 -17.340 1.00 10.66 304 GLY A C 1
ATOM 2350 O O . GLY A 1 287 ? 28.282 66.816 -17.002 1.00 10.77 304 GLY A O 1
ATOM 2351 N N . GLY A 1 288 ? 26.551 65.437 -16.482 1.00 10.39 305 GLY A N 1
ATOM 2352 C CA . GLY A 1 288 ? 26.862 65.356 -15.052 1.00 10.01 305 GLY A CA 1
ATOM 2353 C C . GLY A 1 288 ? 27.766 64.186 -14.709 1.00 10.54 305 GLY A C 1
ATOM 2354 O O . GLY A 1 288 ? 28.609 63.801 -15.516 1.00 11.65 305 GLY A O 1
ATOM 2355 N N . SER A 1 289 ? 27.591 63.624 -13.518 1.00 10.04 306 SER A N 1
ATOM 2356 C CA . SER A 1 289 ? 28.433 62.505 -13.058 1.00 10.18 306 SER A CA 1
ATOM 2357 C C . SER A 1 289 ? 27.796 61.134 -13.271 1.00 9.95 306 SER A C 1
ATOM 2358 O O . SER A 1 289 ? 28.482 60.114 -13.151 1.00 11.31 306 SER A O 1
ATOM 2361 N N . VAL A 1 290 ? 26.497 61.086 -13.583 1.00 9.13 307 VAL A N 1
ATOM 2362 C CA . VAL A 1 290 ? 25.828 59.807 -13.775 1.00 9.15 307 VAL A CA 1
ATOM 2363 C C . VAL A 1 290 ? 25.960 59.414 -15.245 1.00 9.01 307 VAL A C 1
ATOM 2364 O O . VAL A 1 290 ? 25.610 60.195 -16.138 1.00 9.15 307 VAL A O 1
ATOM 2368 N N . GLN A 1 291 ? 26.487 58.218 -15.498 1.00 10.07 308 GLN A N 1
ATOM 2369 C CA . GLN A 1 291 ? 26.671 57.741 -16.876 1.00 10.70 308 GLN A CA 1
ATOM 2370 C C . GLN A 1 291 ? 25.313 57.461 -17.521 1.00 10.62 308 GLN A C 1
ATOM 2371 O O . GLN A 1 291 ? 24.364 57.064 -16.838 1.00 11.16 308 GLN A O 1
ATOM 2377 N N . TYR A 1 292 ? 25.196 57.730 -18.814 1.00 9.59 309 TYR A N 1
ATOM 2378 C CA . TYR A 1 292 ? 23.976 57.397 -19.541 1.00 8.89 309 TYR A CA 1
ATOM 2379 C C . TYR A 1 292 ? 24.245 56.236 -20.465 1.00 8.78 309 TYR A C 1
ATOM 2380 O O . TYR A 1 292 ? 25.309 56.164 -21.091 1.00 9.32 309 TYR A O 1
ATOM 2389 N N . THR A 1 293 ? 23.277 55.333 -20.558 1.00 7.84 310 THR A N 1
ATOM 2390 C CA . THR A 1 293 ? 23.374 54.242 -21.528 1.00 7.76 310 THR A CA 1
ATOM 2391 C C . THR A 1 293 ? 23.206 54.847 -22.928 1.00 8.14 310 THR A C 1
ATOM 2392 O O . THR A 1 293 ? 22.684 55.955 -23.067 1.00 6.97 310 THR A O 1
ATOM 2396 N N . PRO A 1 294 ? 23.631 54.117 -23.976 1.00 8.52 311 PRO A N 1
ATOM 2397 C CA . PRO A 1 294 ? 23.488 54.689 -25.316 1.00 8.50 311 PRO A CA 1
ATOM 2398 C C . PRO A 1 294 ? 22.044 55.053 -25.674 1.00 8.37 311 PRO A C 1
ATOM 2399 O O . PRO A 1 294 ? 21.813 56.039 -26.402 1.00 8.94 311 PRO A O 1
ATOM 2403 N N . LEU A 1 295 ? 21.076 54.294 -25.162 1.00 7.84 312 LEU A N 1
ATOM 2404 C CA . LEU A 1 295 ? 19.675 54.587 -25.460 1.00 7.45 312 LEU A CA 1
ATOM 2405 C C . LEU A 1 295 ? 19.003 55.534 -24.455 1.00 7.76 312 LEU A C 1
ATOM 2406 O O . LEU A 1 295 ? 17.810 55.813 -24.585 1.00 8.32 312 LEU A O 1
ATOM 2411 N N . GLY A 1 296 ? 19.772 56.022 -23.480 1.00 7.53 313 GLY A N 1
ATOM 2412 C CA . GLY A 1 296 ? 19.366 57.202 -22.720 1.00 7.56 313 GLY A CA 1
ATOM 2413 C C . GLY A 1 296 ? 18.942 57.046 -21.272 1.00 6.93 313 GLY A C 1
ATOM 2414 O O . GLY A 1 296 ? 18.377 57.976 -20.701 1.00 8.01 313 GLY A O 1
ATOM 2415 N N . LEU A 1 297 ? 19.225 55.896 -20.674 1.00 6.80 314 LEU A N 1
ATOM 2416 C CA . LEU A 1 297 ? 18.947 55.713 -19.249 1.00 6.45 314 LEU A CA 1
ATOM 2417 C C . LEU A 1 297 ? 20.095 56.239 -18.413 1.00 6.05 314 LEU A C 1
ATOM 2418 O O . LEU A 1 297 ? 21.247 55.858 -18.638 1.00 5.91 314 LEU A O 1
ATOM 2423 N N . ALA A 1 298 ? 19.793 57.091 -17.436 1.00 5.30 315 ALA A N 1
ATOM 2424 C CA . ALA A 1 298 ? 20.795 57.557 -16.487 1.00 6.21 315 ALA A CA 1
ATOM 2425 C C . ALA A 1 298 ? 21.011 56.403 -15.521 1.00 6.36 315 ALA A C 1
ATOM 2426 O O . ALA A 1 298 ? 20.112 56.050 -14.770 1.00 6.80 315 ALA A O 1
ATOM 2428 N N . TRP A 1 299 ? 22.196 55.804 -15.579 1.00 6.35 316 TRP A N 1
ATOM 2429 C CA . TRP A 1 299 ? 22.465 54.483 -14.995 1.00 6.50 316 TRP A CA 1
ATOM 2430 C C . TRP A 1 299 ? 23.431 54.662 -13.833 1.00 6.57 316 TRP A C 1
ATOM 2431 O O . TRP A 1 299 ? 24.646 54.829 -14.023 1.00 7.43 316 TRP A O 1
ATOM 2442 N N . LEU A 1 300 ? 22.896 54.652 -12.619 1.00 5.81 317 LEU A N 1
ATOM 2443 C CA . LEU A 1 300 ? 23.694 55.000 -11.455 1.00 6.33 317 LEU A CA 1
ATOM 2444 C C . LEU A 1 300 ? 24.551 53.820 -11.012 1.00 6.58 317 LEU A C 1
ATOM 2445 O O . LEU A 1 300 ? 25.702 53.993 -10.574 1.00 7.44 317 LEU A O 1
ATOM 2450 N N . ALA A 1 301 ? 23.957 52.632 -11.093 1.00 6.42 318 ALA A N 1
ATOM 2451 C CA . ALA A 1 301 ? 24.583 51.420 -10.591 1.00 6.80 318 ALA A CA 1
ATOM 2452 C C . ALA A 1 301 ? 23.883 50.204 -11.162 1.00 6.81 318 ALA A C 1
ATOM 2453 O O . ALA A 1 301 ? 22.788 50.287 -11.730 1.00 6.75 318 ALA A O 1
ATOM 2455 N N . GLN A 1 302 ? 24.512 49.055 -10.968 1.00 6.78 319 GLN A N 1
ATOM 2456 C CA . GLN A 1 302 ? 24.022 47.793 -11.493 1.00 7.06 319 GLN A CA 1
ATOM 2457 C C . GLN A 1 302 ? 22.681 47.328 -10.897 1.00 6.73 319 GLN A C 1
ATOM 2458 O O . GLN A 1 302 ? 21.837 46.745 -11.591 1.00 7.41 319 GLN A O 1
ATOM 2464 N N . TRP A 1 303 ? 22.488 47.616 -9.608 1.00 7.48 320 TRP A N 1
ATOM 2465 C CA . TRP A 1 303 ? 21.289 47.197 -8.884 1.00 7.83 320 TRP A CA 1
ATOM 2466 C C . TRP A 1 303 ? 20.208 48.231 -9.039 1.00 7.43 320 TRP A C 1
ATOM 2467 O O . TRP A 1 303 ? 20.392 49.380 -8.641 1.00 8.35 320 TRP A O 1
ATOM 2478 N N . GLY A 1 304 ? 19.093 47.827 -9.631 1.00 6.89 321 GLY A N 1
ATOM 2479 C CA . GLY A 1 304 ? 17.932 48.698 -9.761 1.00 6.05 321 GLY A CA 1
ATOM 2480 C C . GLY A 1 304 ? 18.222 50.054 -10.372 1.00 5.51 321 GLY A C 1
ATOM 2481 O O . GLY A 1 304 ? 17.849 51.077 -9.790 1.00 5.28 321 GLY A O 1
ATOM 2482 N N . PRO A 1 305 ? 18.874 50.084 -11.558 1.00 5.21 322 PRO A N 1
ATOM 2483 C CA . PRO A 1 305 ? 19.093 51.399 -12.163 1.00 4.64 322 PRO A CA 1
ATOM 2484 C C . PRO A 1 305 ? 17.771 52.110 -12.511 1.00 4.86 322 PRO A C 1
ATOM 2485 O O . PRO A 1 305 ? 17.708 53.333 -12.436 1.00 5.71 322 PRO A O 1
ATOM 2489 N N . ASN A 1 306 ? 16.728 51.360 -12.872 1.00 4.88 323 ASN A N 1
ATOM 2490 C CA . ASN A 1 306 ? 15.432 52.003 -13.120 1.00 4.92 323 ASN A CA 1
ATOM 2491 C C . ASN A 1 306 ? 14.938 52.678 -11.841 1.00 4.39 323 ASN A C 1
ATOM 2492 O O . ASN A 1 306 ? 14.407 53.783 -11.890 1.00 4.87 323 ASN A O 1
ATOM 2497 N N . ARG A 1 307 ? 15.096 52.004 -10.705 1.00 4.62 324 ARG A N 1
ATOM 2498 C CA . ARG A 1 307 ? 14.709 52.560 -9.404 1.00 4.17 324 ARG A CA 1
ATOM 2499 C C . ARG A 1 307 ? 15.479 53.849 -9.110 1.00 4.82 324 ARG A C 1
ATOM 2500 O O . ARG A 1 307 ? 14.895 54.824 -8.664 1.00 4.61 324 ARG A O 1
ATOM 2508 N N . TYR A 1 308 ? 16.791 53.865 -9.347 1.00 4.80 325 TYR A N 1
ATOM 2509 C CA . TYR A 1 308 ? 17.566 55.055 -8.991 1.00 5.09 325 TYR A CA 1
ATOM 2510 C C . TYR A 1 308 ? 17.188 56.223 -9.895 1.00 5.56 325 TYR A C 1
ATOM 2511 O O . TYR A 1 308 ? 17.017 57.357 -9.430 1.00 5.45 325 TYR A O 1
ATOM 2520 N N . ALA A 1 309 ? 17.021 55.941 -11.182 1.00 5.08 326 ALA A N 1
ATOM 2521 C CA . ALA A 1 309 ? 16.628 56.984 -12.141 1.00 4.51 326 ALA A CA 1
ATOM 2522 C C . ALA A 1 309 ? 15.203 57.493 -11.907 1.00 4.50 326 ALA A C 1
ATOM 2523 O O . ALA A 1 309 ? 14.954 58.696 -12.045 1.00 4.77 326 ALA A O 1
ATOM 2525 N N . ALA A 1 310 ? 14.284 56.581 -11.571 1.00 4.80 327 ALA A N 1
ATOM 2526 C CA . ALA A 1 310 ? 12.883 56.965 -11.294 1.00 4.28 327 ALA A CA 1
ATOM 2527 C C . ALA A 1 310 ? 12.817 57.801 -10.017 1.00 5.00 327 ALA A C 1
ATOM 2528 O O . ALA A 1 310 ? 12.059 58.766 -9.929 1.00 4.26 327 ALA A O 1
ATOM 2530 N N . ASN A 1 311 ? 13.637 57.442 -9.029 1.00 4.70 328 ASN A N 1
ATOM 2531 C CA . ASN A 1 311 ? 13.746 58.241 -7.810 1.00 4.62 328 ASN A CA 1
ATOM 2532 C C . ASN A 1 311 ? 14.301 59.624 -8.110 1.00 4.66 328 ASN A C 1
ATOM 2533 O O . ASN A 1 311 ? 13.791 60.622 -7.590 1.00 4.91 328 ASN A O 1
ATOM 2538 N N . ALA A 1 312 ? 15.334 59.699 -8.954 1.00 4.62 329 ALA A N 1
ATOM 2539 C CA . ALA A 1 312 ? 15.890 60.995 -9.356 1.00 4.68 329 ALA A CA 1
ATOM 2540 C C . ALA A 1 312 ? 14.864 61.792 -10.148 1.00 5.04 329 ALA A C 1
ATOM 2541 O O . ALA A 1 312 ? 14.761 63.003 -9.962 1.00 5.30 329 ALA A O 1
ATOM 2543 N N . ALA A 1 313 ? 14.099 61.119 -11.015 1.00 4.17 330 ALA A N 1
ATOM 2544 C CA . ALA A 1 313 ? 13.046 61.796 -11.787 1.00 4.21 330 ALA A CA 1
ATOM 2545 C C . ALA A 1 313 ? 11.984 62.367 -10.859 1.00 4.02 330 ALA A C 1
ATOM 2546 O O . ALA A 1 313 ? 11.477 63.487 -11.083 1.00 4.26 330 ALA A O 1
ATOM 2548 N N . PHE A 1 314 ? 11.655 61.621 -9.807 1.00 4.18 331 PHE A N 1
ATOM 2549 C CA . PHE A 1 314 ? 10.703 62.100 -8.798 1.00 4.67 331 PHE A CA 1
ATOM 2550 C C . PHE A 1 314 ? 11.209 63.384 -8.138 1.00 4.07 331 PHE A C 1
ATOM 2551 O O . PHE A 1 314 ? 10.473 64.375 -8.040 1.00 5.09 331 PHE A O 1
ATOM 2559 N N . ILE A 1 315 ? 12.466 63.365 -7.696 1.00 5.11 332 ILE A N 1
ATOM 2560 C CA . ILE A 1 315 ? 13.058 64.533 -7.048 1.00 4.38 332 ILE A CA 1
ATOM 2561 C C . ILE A 1 315 ? 13.086 65.714 -8.033 1.00 4.89 332 ILE A C 1
ATOM 2562 O O . ILE A 1 315 ? 12.755 66.855 -7.657 1.00 4.82 332 ILE A O 1
ATOM 2567 N N . ALA A 1 316 ? 13.441 65.445 -9.293 1.00 4.43 333 ALA A N 1
ATOM 2568 C CA . ALA A 1 316 ? 13.415 66.491 -10.341 1.00 4.56 333 ALA A CA 1
ATOM 2569 C C . ALA A 1 316 ? 12.021 67.086 -10.566 1.00 5.24 333 ALA A C 1
ATOM 2570 O O . ALA A 1 316 ? 11.897 68.294 -10.766 1.00 5.25 333 ALA A O 1
ATOM 2572 N N . LEU A 1 317 ? 10.971 66.257 -10.512 1.00 4.35 334 LEU A N 1
ATOM 2573 C CA . LEU A 1 317 ? 9.613 66.755 -10.752 1.00 5.19 334 LEU A CA 1
ATOM 2574 C C . LEU A 1 317 ? 9.054 67.537 -9.555 1.00 5.11 334 LEU A C 1
ATOM 2575 O O . LEU A 1 317 ? 8.317 68.514 -9.731 1.00 5.97 334 LEU A O 1
ATOM 2580 N N . VAL A 1 318 ? 9.438 67.150 -8.335 1.00 4.79 335 VAL A N 1
ATOM 2581 C CA . VAL A 1 318 ? 9.115 67.983 -7.163 1.00 4.52 335 VAL A CA 1
ATOM 2582 C C . VAL A 1 318 ? 9.848 69.334 -7.287 1.00 5.35 335 VAL A C 1
ATOM 2583 O O . VAL A 1 318 ? 9.259 70.396 -7.073 1.00 6.16 335 VAL A O 1
ATOM 2587 N N . SER A 1 319 ? 11.125 69.283 -7.659 1.00 5.76 336 SER A N 1
ATOM 2588 C CA . SER A 1 319 ? 11.902 70.503 -7.876 1.00 5.51 336 SER A CA 1
ATOM 2589 C C . SER A 1 319 ? 11.225 71.404 -8.911 1.00 5.79 336 SER A C 1
ATOM 2590 O O . SER A 1 319 ? 11.059 72.605 -8.668 1.00 5.87 336 SER A O 1
ATOM 2593 N N . ALA A 1 320 ? 10.831 70.816 -10.047 1.00 5.47 337 ALA A N 1
ATOM 2594 C CA . ALA A 1 320 ? 10.201 71.576 -11.129 1.00 5.52 337 ALA A CA 1
ATOM 2595 C C . ALA A 1 320 ? 8.899 72.217 -10.647 1.00 6.28 337 ALA A C 1
ATOM 2596 O O . ALA A 1 320 ? 8.616 73.374 -11.005 1.00 6.63 337 ALA A O 1
ATOM 2598 N N . LYS A 1 321 ? 8.110 71.482 -9.853 1.00 5.83 338 LYS A N 1
ATOM 2599 C CA A LYS A 1 321 ? 6.840 72.011 -9.346 0.62 6.23 338 LYS A CA 1
ATOM 2600 C CA B LYS A 1 321 ? 6.835 72.019 -9.365 0.38 6.51 338 LYS A CA 1
ATOM 2601 C C . LYS A 1 321 ? 7.045 73.314 -8.566 1.00 6.78 338 LYS A C 1
ATOM 2602 O O . LYS A 1 321 ? 6.186 74.228 -8.596 1.00 6.92 338 LYS A O 1
ATOM 2613 N N . TYR A 1 322 ? 8.173 73.402 -7.876 1.00 6.18 339 TYR A N 1
ATOM 2614 C CA . TYR A 1 322 ? 8.526 74.577 -7.078 1.00 7.03 339 TYR A CA 1
ATOM 2615 C C . TYR A 1 322 ? 9.482 75.517 -7.813 1.00 7.37 339 TYR A C 1
ATOM 2616 O O . TYR A 1 322 ? 10.143 76.357 -7.179 1.00 7.36 339 TYR A O 1
ATOM 2625 N N . ASN A 1 323 ? 9.522 75.396 -9.142 1.00 7.47 340 ASN A N 1
ATOM 2626 C CA . ASN A 1 323 ? 10.312 76.315 -9.986 1.00 7.48 340 ASN A CA 1
ATOM 2627 C C . ASN A 1 323 ? 11.815 76.339 -9.687 1.00 7.52 340 ASN A C 1
ATOM 2628 O O . ASN A 1 323 ? 12.475 77.391 -9.762 1.00 7.83 340 ASN A O 1
ATOM 2633 N N . ILE A 1 324 ? 12.351 75.161 -9.377 1.00 6.58 341 ILE A N 1
ATOM 2634 C CA . ILE A 1 324 ? 13.785 74.965 -9.218 1.00 6.73 341 ILE A CA 1
ATOM 2635 C C . ILE A 1 324 ? 14.251 74.228 -10.467 1.00 6.43 341 ILE A C 1
ATOM 2636 O O . ILE A 1 324 ? 13.958 73.048 -10.649 1.00 5.98 341 ILE A O 1
ATOM 2641 N N . LEU A 1 325 ? 14.972 74.926 -11.336 1.00 6.49 342 LEU A N 1
ATOM 2642 C CA . LEU A 1 325 ? 15.499 74.324 -12.580 1.00 6.53 342 LEU A CA 1
ATOM 2643 C C . LEU A 1 325 ? 14.414 73.565 -13.325 1.00 6.62 342 LEU A C 1
ATOM 2644 O O . LEU A 1 325 ? 14.625 72.433 -13.751 1.00 6.34 342 LEU A O 1
ATOM 2649 N N . ALA A 1 326 ? 13.255 74.188 -13.497 1.00 5.69 343 ALA A N 1
ATOM 2650 C CA . ALA A 1 326 ? 12.076 73.446 -13.955 1.00 5.53 343 ALA A CA 1
ATOM 2651 C C . ALA A 1 326 ? 12.201 72.881 -15.369 1.00 6.13 343 ALA A C 1
ATOM 2652 O O . ALA A 1 326 ? 11.800 71.740 -15.628 1.00 6.76 343 ALA A O 1
ATOM 2654 N N . SER A 1 327 ? 12.765 73.671 -16.284 1.00 6.88 344 SER A N 1
ATOM 2655 C CA . SER A 1 327 ? 12.881 73.223 -17.675 1.00 7.23 344 SER A CA 1
ATOM 2656 C C . SER A 1 327 ? 13.722 71.970 -17.815 1.00 6.67 344 SER A C 1
ATOM 2657 O O . SER A 1 327 ? 13.262 70.981 -18.410 1.00 7.18 344 SER A O 1
ATOM 2660 N N . GLU A 1 328 ? 14.932 72.014 -17.250 1.00 6.60 345 GLU A N 1
ATOM 2661 C CA . GLU A 1 328 ? 15.859 70.891 -17.342 1.00 6.04 345 GLU A CA 1
ATOM 2662 C C . GLU A 1 328 ? 15.376 69.737 -16.489 1.00 5.84 345 GLU A C 1
ATOM 2663 O O . GLU A 1 328 ? 15.542 68.575 -16.874 1.00 5.31 345 GLU A O 1
ATOM 2669 N N . SER A 1 329 ? 14.745 70.049 -15.351 1.00 5.82 346 SER A N 1
ATOM 2670 C CA . SER A 1 329 ? 14.205 68.974 -14.490 1.00 4.98 346 SER A CA 1
ATOM 2671 C C . SER A 1 329 ? 13.079 68.209 -15.175 1.00 5.68 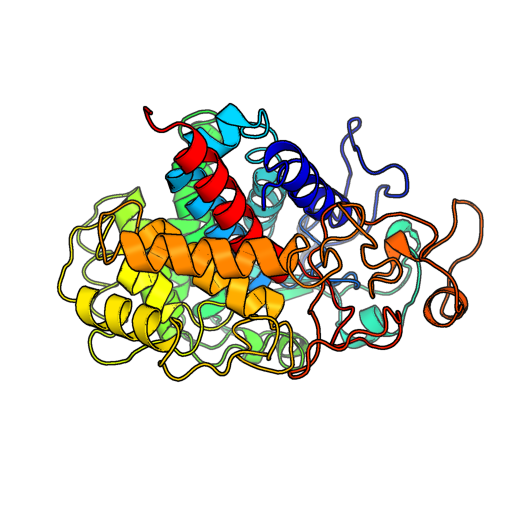346 SER A C 1
ATOM 2672 O O . SER A 1 329 ? 13.037 66.986 -15.120 1.00 5.40 346 SER A O 1
ATOM 2675 N N . GLU A 1 330 ? 12.157 68.923 -15.807 1.00 5.52 347 GLU A N 1
ATOM 2676 C CA . GLU A 1 330 ? 11.050 68.241 -16.482 1.00 6.00 347 GLU A CA 1
ATOM 2677 C C . GLU A 1 330 ? 11.561 67.407 -17.662 1.00 6.67 347 GLU A C 1
ATOM 2678 O O . GLU A 1 330 ? 11.132 66.271 -17.858 1.00 7.29 347 GLU A O 1
ATOM 2684 N N . GLN A 1 331 ? 12.460 67.985 -18.451 1.00 6.56 348 GLN A N 1
ATOM 2685 C CA . GLN A 1 331 ? 13.069 67.281 -19.581 1.00 7.71 348 GLN A CA 1
ATOM 2686 C C . GLN A 1 331 ? 13.797 66.009 -19.119 1.00 7.04 348 GLN A C 1
ATOM 2687 O O . GLN A 1 331 ? 13.596 64.933 -19.690 1.00 7.47 348 GLN A O 1
ATOM 2693 N N . PHE A 1 332 ? 14.625 66.140 -18.081 1.00 6.18 349 PHE A N 1
ATOM 2694 C CA . PHE A 1 332 ? 15.325 64.995 -17.519 1.00 5.84 349 PHE A CA 1
ATOM 2695 C C . PHE A 1 332 ? 14.346 63.932 -17.019 1.00 5.74 349 PHE A C 1
ATOM 2696 O O . PHE A 1 332 ? 14.482 62.745 -17.352 1.00 6.26 349 PHE A O 1
ATOM 2704 N N . ALA A 1 333 ? 13.367 64.345 -16.211 1.00 5.27 350 ALA A N 1
ATOM 2705 C CA . ALA A 1 333 ? 12.455 63.378 -15.614 1.00 5.18 350 ALA A CA 1
ATOM 2706 C C . ALA A 1 333 ? 11.665 62.630 -16.677 1.00 4.81 350 ALA A C 1
ATOM 2707 O O . ALA A 1 333 ? 11.536 61.410 -16.609 1.00 5.49 350 ALA A O 1
ATOM 2709 N N . ARG A 1 334 ? 11.143 63.362 -17.662 1.00 5.08 351 ARG A N 1
ATOM 2710 C CA . ARG A 1 334 ? 10.388 62.758 -18.743 1.00 5.44 351 ARG A CA 1
ATOM 2711 C C . ARG A 1 334 ? 11.268 61.778 -19.511 1.00 5.65 351 ARG A C 1
ATOM 2712 O O . ARG A 1 334 ? 10.811 60.694 -19.863 1.00 6.08 351 ARG A O 1
ATOM 2720 N N . SER A 1 335 ? 12.532 62.134 -19.742 1.00 5.87 352 SER A N 1
ATOM 2721 C CA . SER A 1 335 ? 13.422 61.244 -20.513 1.00 6.62 352 SER A CA 1
ATOM 2722 C C . SER A 1 335 ? 13.592 59.905 -19.789 1.00 6.04 352 SER A C 1
ATOM 2723 O O . SER A 1 335 ? 13.612 58.837 -20.426 1.00 7.14 352 SER A O 1
ATOM 2726 N N . GLN A 1 336 ? 13.697 59.957 -18.464 1.00 5.10 353 GLN A N 1
ATOM 2727 C CA . GLN A 1 336 ? 13.918 58.738 -17.672 1.00 5.22 353 GLN A CA 1
ATOM 2728 C C . GLN A 1 336 ? 12.671 57.877 -17.567 1.00 4.80 353 GLN A C 1
ATOM 2729 O O . GLN A 1 336 ? 12.714 56.663 -17.820 1.00 4.79 353 GLN A O 1
ATOM 2735 N N . ILE A 1 337 ? 11.545 58.500 -17.214 1.00 4.51 354 ILE A N 1
ATOM 2736 C CA . ILE A 1 337 ? 10.306 57.754 -17.127 1.00 5.40 354 ILE A CA 1
ATOM 2737 C C . ILE A 1 337 ? 9.934 57.171 -18.500 1.00 5.53 354 ILE A C 1
ATOM 2738 O O . ILE A 1 337 ? 9.488 56.030 -18.585 1.00 5.75 354 ILE A O 1
ATOM 2743 N N . HIS A 1 338 ? 10.117 57.957 -19.561 1.00 5.62 355 HIS A N 1
ATOM 2744 C CA . HIS A 1 338 ? 9.764 57.449 -20.887 1.00 5.99 355 HIS A CA 1
ATOM 2745 C C . HIS A 1 338 ? 10.708 56.332 -21.357 1.00 5.98 355 HIS A C 1
ATOM 2746 O O . HIS A 1 338 ? 10.291 55.453 -22.104 1.00 6.52 355 HIS A O 1
ATOM 2753 N N . TYR A 1 339 ? 11.961 56.360 -20.899 1.00 5.82 356 TYR A N 1
ATOM 2754 C CA . TYR A 1 339 ? 12.854 55.201 -21.116 1.00 5.81 356 TYR A CA 1
ATOM 2755 C C . TYR A 1 339 ? 12.194 53.929 -20.561 1.00 6.69 356 TYR A C 1
ATOM 2756 O O . TYR A 1 339 ? 12.098 52.894 -21.235 1.00 7.07 356 TYR A O 1
ATOM 2765 N N . MET A 1 340 ? 11.730 54.029 -19.322 1.00 6.18 357 MET A N 1
ATOM 2766 C CA . MET A 1 340 ? 11.111 52.909 -18.638 1.00 6.60 357 MET A CA 1
ATOM 2767 C C . MET A 1 340 ? 9.803 52.448 -19.272 1.00 6.22 357 MET A C 1
ATOM 2768 O O . MET A 1 340 ? 9.441 51.272 -19.184 1.00 6.61 357 MET A O 1
ATOM 2773 N N . LEU A 1 341 ? 9.094 53.377 -19.908 1.00 6.30 358 LEU A N 1
ATOM 2774 C CA . LEU A 1 341 ? 7.794 53.057 -20.493 1.00 6.53 358 LEU A CA 1
ATOM 2775 C C . LEU A 1 341 ? 7.879 52.490 -21.914 1.00 7.08 358 LEU A C 1
ATOM 2776 O O . LEU A 1 341 ? 6.906 51.881 -22.384 1.00 7.44 358 LEU A O 1
ATOM 2781 N N . GLY A 1 342 ? 9.024 52.678 -22.580 1.00 7.38 359 GLY A N 1
ATOM 2782 C CA . GLY A 1 342 ? 9.203 52.118 -23.923 1.00 8.66 359 GLY A CA 1
ATOM 2783 C C . GLY A 1 342 ? 10.072 52.838 -24.944 1.00 8.89 359 GLY A C 1
ATOM 2784 O O . GLY A 1 342 ? 10.209 52.349 -26.071 1.00 8.57 359 GLY A O 1
ATOM 2785 N N . ASP A 1 343 ? 10.675 53.975 -24.583 1.00 8.99 360 ASP A N 1
ATOM 2786 C CA . ASP A 1 343 ? 11.463 54.759 -25.565 1.00 9.85 360 ASP A CA 1
ATOM 2787 C C . ASP A 1 343 ? 12.681 54.011 -26.120 1.00 10.53 360 ASP A C 1
ATOM 2788 O O . ASP A 1 343 ? 13.151 54.321 -27.218 1.00 12.35 360 ASP A O 1
ATOM 2793 N N . ALA A 1 344 ? 13.217 53.069 -25.357 1.00 10.90 361 ALA A N 1
ATOM 2794 C CA . ALA A 1 344 ? 14.372 52.309 -25.825 1.00 11.74 361 ALA A CA 1
ATOM 2795 C C . ALA A 1 344 ? 13.972 50.995 -26.482 1.00 11.81 361 ALA A C 1
ATOM 2796 O O . ALA A 1 344 ? 14.822 50.179 -26.804 1.00 13.37 361 ALA A O 1
ATOM 2798 N N . GLY A 1 345 ? 12.681 50.806 -26.716 1.00 10.67 362 GLY A N 1
ATOM 2799 C CA . GLY A 1 345 ? 12.213 49.670 -27.512 1.00 11.10 362 GLY A CA 1
ATOM 2800 C C . GLY A 1 345 ? 11.315 48.686 -26.796 1.00 11.35 362 GLY A C 1
ATOM 2801 O O . GLY A 1 345 ? 10.613 47.901 -27.443 1.00 12.25 362 GLY A O 1
ATOM 2802 N N . ARG A 1 346 ? 11.352 48.702 -25.464 1.00 10.12 363 ARG A N 1
ATOM 2803 C CA . ARG A 1 346 ? 10.456 47.868 -24.678 1.00 9.54 363 ARG A CA 1
ATOM 2804 C C . ARG A 1 346 ? 10.099 48.565 -23.375 1.00 8.46 363 ARG A C 1
ATOM 2805 O O . ARG A 1 346 ? 10.875 49.379 -22.854 1.00 8.36 363 ARG A O 1
ATOM 2813 N N . SER A 1 347 ? 8.919 48.239 -22.862 1.00 7.54 364 SER A N 1
ATOM 2814 C CA . SER A 1 347 ? 8.534 48.637 -21.507 1.00 6.92 364 SER A CA 1
ATOM 2815 C C . SER A 1 347 ? 9.318 47.813 -20.481 1.00 6.25 364 SER A C 1
ATOM 2816 O O . SER A 1 347 ? 9.576 46.618 -20.679 1.00 6.48 364 SER A O 1
ATOM 2819 N N . TYR A 1 348 ? 9.690 48.479 -19.384 1.00 5.44 365 TYR A N 1
ATOM 2820 C CA . TYR A 1 348 ? 10.279 47.829 -18.217 1.00 5.10 365 TYR A CA 1
ATOM 2821 C C . TYR A 1 348 ? 9.236 47.700 -17.101 1.00 5.21 365 TYR A C 1
ATOM 2822 O O . TYR A 1 348 ? 9.570 47.352 -15.959 1.00 5.85 365 TYR A O 1
ATOM 2831 N N . VAL A 1 349 ? 7.976 47.948 -17.450 1.00 5.85 366 VAL A N 1
ATOM 2832 C CA . VAL A 1 349 ? 6.874 47.831 -16.487 1.00 6.00 366 VAL A CA 1
ATOM 2833 C C . VAL A 1 349 ? 6.053 46.595 -16.832 1.00 6.24 366 VAL A C 1
ATOM 2834 O O . VAL A 1 349 ? 5.428 46.529 -17.914 1.00 6.07 366 VAL A O 1
ATOM 2838 N N . VAL A 1 350 ? 6.037 45.626 -15.915 1.00 5.10 367 VAL A N 1
ATOM 2839 C CA . VAL A 1 350 ? 5.358 44.350 -16.162 1.00 6.27 367 VAL A CA 1
ATOM 2840 C C . VAL A 1 350 ? 3.889 44.621 -16.493 1.00 6.36 367 VAL A C 1
ATOM 2841 O O . VAL A 1 350 ? 3.226 45.468 -15.872 1.00 6.27 367 VAL A O 1
ATOM 2845 N N . GLY A 1 351 ? 3.396 43.933 -17.512 1.00 6.71 368 GLY A N 1
ATOM 2846 C CA . GLY A 1 351 ? 1.985 44.053 -17.886 1.00 6.67 368 GLY A CA 1
ATOM 2847 C C . GLY A 1 351 ? 1.590 45.382 -18.499 1.00 7.27 368 GLY A C 1
ATOM 2848 O O . GLY A 1 351 ? 0.401 45.681 -18.588 1.00 8.28 368 GLY A O 1
ATOM 2849 N N . PHE A 1 352 ? 2.568 46.178 -18.931 1.00 7.15 369 PHE A N 1
ATOM 2850 C CA . PHE A 1 352 ? 2.283 47.457 -19.589 1.00 7.01 369 PHE A CA 1
ATOM 2851 C C . PHE A 1 352 ? 3.090 47.653 -20.887 1.00 7.28 369 PHE A C 1
ATOM 2852 O O . PHE A 1 352 ? 4.269 47.349 -20.926 1.00 8.02 369 PHE A O 1
ATOM 2860 N N . GLY A 1 353 ? 2.449 48.211 -21.921 1.00 7.37 370 GLY A N 1
ATOM 2861 C CA . GLY A 1 353 ? 3.198 48.717 -23.076 1.00 7.30 370 GLY A CA 1
ATOM 2862 C C . GLY A 1 353 ? 3.754 47.643 -23.990 1.00 7.97 370 GLY A C 1
ATOM 2863 O O . GLY A 1 353 ? 3.246 46.515 -24.011 1.00 7.77 370 GLY A O 1
ATOM 2864 N N . ASN A 1 354 ? 4.804 47.993 -24.725 1.00 8.26 371 ASN A N 1
ATOM 2865 C CA . ASN A 1 354 ? 5.388 47.105 -25.739 1.00 9.03 371 ASN A CA 1
ATOM 2866 C C . ASN A 1 354 ? 6.419 46.141 -25.143 1.00 8.99 371 ASN A C 1
ATOM 2867 O O . ASN A 1 354 ? 7.384 46.566 -24.494 1.00 9.32 371 ASN A O 1
ATOM 2872 N N . ASN A 1 355 ? 6.200 44.848 -25.344 1.00 9.06 372 ASN A N 1
ATOM 2873 C CA . ASN A 1 355 ? 7.168 43.824 -24.960 1.00 9.48 372 ASN A CA 1
ATOM 2874 C C . ASN A 1 355 ? 7.646 43.986 -23.495 1.00 8.98 372 ASN A C 1
ATOM 2875 O O . ASN A 1 355 ? 8.845 44.035 -23.235 1.00 9.70 372 ASN A O 1
ATOM 2880 N N . PRO A 1 356 ? 6.699 44.077 -22.538 1.00 8.19 373 PRO A N 1
ATOM 2881 C CA . PRO A 1 356 ? 7.108 44.200 -21.136 1.00 7.56 373 PRO A CA 1
ATOM 2882 C C . PRO A 1 356 ? 7.811 42.934 -20.632 1.00 7.56 373 PRO A C 1
ATOM 2883 O O . PRO A 1 356 ? 7.678 41.866 -21.231 1.00 7.47 373 PRO A O 1
ATOM 2887 N N . PRO A 1 357 ? 8.555 43.054 -19.522 1.00 7.39 374 PRO A N 1
ATOM 2888 C CA . PRO A 1 357 ? 9.118 41.838 -18.930 1.00 6.93 374 PRO A CA 1
ATOM 2889 C C . PRO A 1 357 ? 8.018 40.859 -18.540 1.00 7.05 374 PRO A C 1
ATOM 2890 O O . PRO A 1 357 ? 6.958 41.276 -18.056 1.00 7.61 374 PRO A O 1
ATOM 2894 N N . GLN A 1 358 ? 8.253 39.581 -18.827 1.00 7.56 375 GLN A N 1
ATOM 2895 C CA . GLN A 1 358 ? 7.302 38.531 -18.481 1.00 7.99 375 GLN A CA 1
ATOM 2896 C C . GLN A 1 358 ? 7.787 37.596 -17.385 1.00 8.11 375 GLN A C 1
ATOM 2897 O O . GLN A 1 358 ? 7.020 36.738 -16.936 1.00 8.18 375 GLN A O 1
ATOM 2903 N N . GLN A 1 359 ? 9.036 37.770 -16.945 1.00 7.51 376 GLN A N 1
ATOM 2904 C CA . GLN A 1 359 ? 9.623 36.925 -15.906 1.00 7.85 376 GLN A CA 1
ATOM 2905 C C . GLN A 1 359 ? 10.159 37.700 -14.697 1.00 7.07 376 GLN A C 1
ATOM 2906 O O . GLN A 1 359 ? 11.293 37.488 -14.290 1.00 7.72 376 GLN A O 1
ATOM 2912 N N . PRO A 1 360 ? 9.349 38.581 -14.100 1.00 6.70 377 PRO A N 1
ATOM 2913 C CA . PRO A 1 360 ? 9.862 39.234 -12.894 1.00 6.43 377 PRO A CA 1
ATOM 2914 C C . PRO A 1 360 ? 10.224 38.192 -11.823 1.00 5.97 377 PRO A C 1
ATOM 2915 O O . PRO A 1 360 ? 9.570 37.124 -11.696 1.00 5.63 377 PRO A O 1
ATOM 2919 N N . HIS A 1 361 ? 11.302 38.488 -11.096 1.00 5.99 378 HIS A N 1
ATOM 2920 C CA . HIS A 1 361 ? 11.811 37.616 -10.037 1.00 6.64 378 HIS A CA 1
ATOM 2921 C C . HIS A 1 361 ? 10.883 37.794 -8.840 1.00 7.12 378 HIS A C 1
ATOM 2922 O O . HIS A 1 361 ? 11.128 38.601 -7.936 1.00 7.49 378 HIS A O 1
ATOM 2929 N N . HIS A 1 362 ? 9.790 37.040 -8.864 1.00 6.76 379 HIS A N 1
ATOM 2930 C CA . HIS A 1 362 ? 8.666 37.311 -7.982 1.00 6.85 379 HIS A CA 1
ATOM 2931 C C . HIS A 1 362 ? 7.897 36.009 -7.754 1.00 7.08 379 HIS A C 1
ATOM 2932 O O . HIS A 1 362 ? 7.374 35.403 -8.716 1.00 7.82 379 HIS A O 1
ATOM 2939 N N . ARG A 1 363 ? 7.803 35.589 -6.492 1.00 7.06 380 ARG A N 1
ATOM 2940 C CA . ARG A 1 363 ? 7.237 34.275 -6.187 1.00 7.02 380 ARG A CA 1
ATOM 2941 C C . ARG A 1 363 ? 5.774 34.111 -6.559 1.00 7.66 380 ARG A C 1
ATOM 2942 O O . ARG A 1 363 ? 5.446 33.209 -7.323 1.00 8.56 380 ARG A O 1
ATOM 2950 N N . SER A 1 364 ? 4.895 34.968 -6.044 1.00 7.14 381 SER A N 1
ATOM 2951 C CA . SER A 1 364 ? 3.462 34.719 -6.226 1.00 7.99 381 SER A CA 1
ATOM 2952 C C . SER A 1 364 ? 3.027 34.776 -7.698 1.00 8.45 381 SER A C 1
ATOM 2953 O O . SER A 1 364 ? 2.200 33.971 -8.135 1.00 8.56 381 SER A O 1
ATOM 2956 N N . SER A 1 365 ? 3.587 35.700 -8.470 1.00 7.36 382 SER A N 1
ATOM 2957 C CA . SER A 1 365 ? 3.194 35.799 -9.879 1.00 7.60 382 SER A CA 1
ATOM 2958 C C . SER A 1 365 ? 3.826 34.666 -10.714 1.00 7.98 382 SER A C 1
ATOM 2959 O O . SER A 1 365 ? 3.333 34.343 -11.804 1.00 7.98 382 SER A O 1
ATOM 2962 N N . SER A 1 366 ? 4.881 34.041 -10.190 1.00 7.88 383 SER A N 1
ATOM 2963 C CA . SER A 1 366 ? 5.530 32.912 -10.881 1.00 8.31 383 SER A CA 1
ATOM 2964 C C . SER A 1 366 ? 4.747 31.602 -10.764 1.00 8.93 383 SER A C 1
ATOM 2965 O O . SER A 1 366 ? 5.036 30.637 -11.497 1.00 9.50 383 SER A O 1
ATOM 2968 N N . CYS A 1 367 ? 3.798 31.537 -9.833 1.00 9.26 384 CYS A N 1
ATOM 2969 C CA . CYS A 1 367 ? 3.105 30.275 -9.554 1.00 10.77 384 CYS A CA 1
ATOM 2970 C C . CYS A 1 367 ? 1.884 30.085 -10.458 1.00 11.32 384 CYS A C 1
ATOM 2971 O O . CYS A 1 367 ? 1.157 31.047 -10.718 1.00 11.01 384 CYS A O 1
ATOM 2974 N N . PRO A 1 368 ? 1.637 28.843 -10.916 1.00 12.38 385 PRO A N 1
ATOM 2975 C CA . PRO A 1 368 ? 0.420 28.592 -11.697 1.00 13.36 385 PRO A CA 1
ATOM 2976 C C . PRO A 1 368 ? -0.848 28.740 -10.849 1.00 14.80 385 PRO A C 1
ATOM 2977 O O . PRO A 1 368 ? -0.770 28.825 -9.618 1.00 14.53 385 PRO A O 1
ATOM 2981 N N . ASP A 1 369 ? -2.007 28.762 -11.505 1.00 16.20 386 ASP A N 1
ATOM 2982 C CA . ASP A 1 369 ? -3.282 28.805 -10.795 1.00 17.86 386 ASP A CA 1
ATOM 2983 C C . ASP A 1 369 ? -3.400 27.675 -9.779 1.00 19.00 386 ASP A C 1
ATOM 2984 O O . ASP A 1 369 ? -2.974 26.539 -10.041 1.00 18.68 386 ASP A O 1
ATOM 2989 N N . GLN A 1 370 ? -3.983 27.997 -8.624 1.00 20.59 387 GLN A N 1
ATOM 2990 C CA . GLN A 1 370 ? -4.465 26.982 -7.688 1.00 22.86 387 GLN A CA 1
ATOM 2991 C C . GLN A 1 370 ? -5.328 25.982 -8.457 1.00 22.89 387 GLN A C 1
ATOM 2992 O O . GLN A 1 370 ? -6.041 26.383 -9.372 1.00 23.06 387 GLN A O 1
ATOM 2998 N N . PRO A 1 371 ? -5.278 24.685 -8.078 1.00 23.58 388 PRO A N 1
ATOM 2999 C CA . PRO A 1 371 ? -4.545 24.149 -6.934 1.00 23.47 388 PRO A CA 1
ATOM 3000 C C . PRO A 1 371 ? -3.207 23.508 -7.301 1.00 23.04 388 PRO A C 1
ATOM 3001 O O . PRO A 1 371 ? -2.703 22.679 -6.537 1.00 23.42 388 PRO A O 1
ATOM 3005 N N . ALA A 1 372 ? -2.636 23.882 -8.447 1.00 21.94 389 ALA A N 1
ATOM 3006 C CA . ALA A 1 372 ? -1.355 23.321 -8.875 1.00 21.10 389 ALA A CA 1
ATOM 3007 C C . ALA A 1 372 ? -0.273 23.619 -7.843 1.00 20.76 389 ALA A C 1
ATOM 3008 O O . ALA A 1 372 ? -0.331 24.625 -7.129 1.00 20.40 389 ALA A O 1
ATOM 3010 N N . GLU A 1 373 ? 0.700 22.724 -7.752 1.00 19.92 390 GLU A N 1
ATOM 3011 C CA . GLU A 1 373 ? 1.839 22.943 -6.865 1.00 19.79 390 GLU A CA 1
ATOM 3012 C C . GLU A 1 373 ? 2.739 24.055 -7.395 1.00 18.27 390 GLU A C 1
ATOM 3013 O O . GLU A 1 373 ? 2.721 24.379 -8.587 1.00 18.21 390 GLU A O 1
ATOM 3019 N N . CYS A 1 374 ? 3.507 24.654 -6.490 1.00 15.96 391 CYS A N 1
ATOM 3020 C CA . CYS A 1 374 ? 4.479 25.667 -6.864 1.00 14.92 391 CYS A CA 1
ATOM 3021 C C . CYS A 1 374 ? 5.718 25.494 -6.011 1.00 14.12 391 CYS A C 1
ATOM 3022 O O . CYS A 1 374 ? 5.627 25.510 -4.778 1.00 14.80 391 CYS A O 1
ATOM 3025 N N . ASP A 1 375 ? 6.870 25.308 -6.652 1.00 12.67 392 ASP A N 1
ATOM 3026 C CA . ASP A 1 375 ? 8.139 25.184 -5.935 1.00 12.00 392 ASP A CA 1
ATOM 3027 C C . ASP A 1 375 ? 9.270 25.727 -6.810 1.00 11.30 392 ASP A C 1
ATOM 3028 O O . ASP A 1 375 ? 9.003 26.537 -7.692 1.00 10.19 392 ASP A O 1
ATOM 3033 N N . TRP A 1 376 ? 10.521 25.330 -6.560 1.00 10.39 393 TRP A N 1
ATOM 3034 C CA . TRP A 1 376 ? 11.642 25.882 -7.330 1.00 10.38 393 TRP A CA 1
ATOM 3035 C C . TRP A 1 376 ? 11.588 25.565 -8.838 1.00 10.64 393 TRP A C 1
ATOM 3036 O O . TRP A 1 376 ? 12.280 26.209 -9.622 1.00 11.17 393 TRP A O 1
ATOM 3047 N N . ASP A 1 377 ? 10.769 24.590 -9.243 1.00 11.74 394 ASP A N 1
ATOM 3048 C CA . ASP A 1 377 ? 10.549 24.358 -10.682 1.00 12.08 394 ASP A CA 1
ATOM 3049 C C . ASP A 1 377 ? 10.020 25.629 -11.352 1.00 11.91 394 ASP A C 1
ATOM 3050 O O . ASP A 1 377 ? 10.354 25.918 -12.504 1.00 12.27 394 ASP A O 1
ATOM 3055 N N . GLU A 1 378 ? 9.188 26.375 -10.621 1.00 11.72 395 GLU A N 1
ATOM 3056 C CA . GLU A 1 378 ? 8.605 27.636 -11.095 1.00 11.39 395 GLU A CA 1
ATOM 3057 C C . GLU A 1 378 ? 9.597 28.794 -11.105 1.00 10.93 395 GLU A C 1
ATOM 3058 O O . GLU A 1 378 ? 9.411 29.782 -11.839 1.00 10.84 395 GLU A O 1
ATOM 3064 N N . PHE A 1 379 ? 10.640 28.689 -10.287 1.00 10.23 396 PHE A N 1
ATOM 3065 C CA . PHE A 1 379 ? 11.781 29.583 -10.412 1.00 10.09 396 PHE A CA 1
ATOM 3066 C C . PHE A 1 379 ? 12.539 29.315 -11.720 1.00 10.19 396 PHE A C 1
ATOM 3067 O O . PHE A 1 379 ? 12.885 30.237 -12.457 1.00 9.67 396 PHE A O 1
ATOM 3075 N N . ASN A 1 380 ? 12.789 28.037 -12.001 1.00 10.51 397 ASN A N 1
ATOM 3076 C CA . ASN A 1 380 ? 13.652 27.647 -13.109 1.00 10.66 397 ASN A CA 1
ATOM 3077 C C . ASN A 1 380 ? 12.979 27.595 -14.484 1.00 11.12 397 ASN A C 1
ATOM 3078 O O . ASN A 1 380 ? 13.668 27.687 -15.503 1.00 11.16 397 ASN A O 1
ATOM 3083 N N . GLN A 1 381 ? 11.655 27.449 -14.520 1.00 10.59 398 GLN A N 1
ATOM 3084 C CA . GLN A 1 381 ? 10.973 27.190 -15.801 1.00 10.84 398 GLN A CA 1
ATOM 3085 C C . GLN A 1 381 ? 11.199 28.322 -16.819 1.00 11.12 398 GLN A C 1
ATOM 3086 O O . GLN A 1 381 ? 11.176 29.493 -16.457 1.00 10.75 398 GLN A O 1
ATOM 3092 N N . PRO A 1 382 ? 11.457 27.968 -18.090 1.00 11.11 399 PRO A N 1
ATOM 3093 C CA . PRO A 1 382 ? 11.977 28.932 -19.071 1.00 11.67 399 PRO A CA 1
ATOM 3094 C C . PRO A 1 382 ? 10.938 29.893 -19.650 1.00 11.72 399 PRO A C 1
ATOM 3095 O O . PRO A 1 382 ? 11.305 30.827 -20.370 1.00 13.11 399 PRO A O 1
ATOM 3099 N N . GLY A 1 383 ? 9.659 29.661 -19.357 1.00 11.61 400 GLY A N 1
ATOM 3100 C CA . GLY A 1 383 ? 8.606 30.477 -19.939 1.00 11.57 400 GLY A CA 1
ATOM 3101 C C . GLY A 1 383 ? 8.176 31.623 -19.043 1.00 11.51 400 GLY A C 1
ATOM 3102 O O . GLY A 1 383 ? 8.722 31.810 -17.950 1.00 10.83 400 GLY A O 1
ATOM 3103 N N . PRO A 1 384 ? 7.172 32.387 -19.495 1.00 11.01 401 PRO A N 1
ATOM 3104 C CA . PRO A 1 384 ? 6.672 33.524 -18.724 1.00 10.79 401 PRO A CA 1
ATOM 3105 C C . PRO A 1 384 ? 6.121 33.131 -17.353 1.00 10.46 401 PRO A C 1
ATOM 3106 O O . PRO A 1 384 ? 5.638 32.005 -17.167 1.00 10.18 401 PRO A O 1
ATOM 3110 N N . ASN A 1 385 ? 6.168 34.063 -16.397 1.00 9.53 402 ASN A N 1
ATOM 3111 C CA . ASN A 1 385 ? 5.397 33.878 -15.157 1.00 8.86 402 ASN A CA 1
ATOM 3112 C C . ASN A 1 385 ? 3.932 33.567 -15.498 1.00 9.05 402 ASN A C 1
ATOM 3113 O O . ASN A 1 385 ? 3.352 34.176 -16.413 1.00 8.79 402 ASN A O 1
ATOM 3118 N N . TYR A 1 386 ? 3.325 32.649 -14.753 1.00 9.17 403 TYR A N 1
ATOM 3119 C CA . TYR A 1 386 ? 1.928 32.262 -15.017 1.00 10.03 403 TYR A CA 1
ATOM 3120 C C . TYR A 1 386 ? 0.930 33.389 -14.779 1.00 10.14 403 TYR A C 1
ATOM 3121 O O . TYR A 1 386 ? -0.094 33.452 -15.457 1.00 11.35 403 TYR A O 1
ATOM 3130 N N . GLN A 1 387 ? 1.244 34.284 -13.834 1.00 9.65 404 GLN A N 1
ATOM 3131 C CA . GLN A 1 387 ? 0.418 35.456 -13.561 1.00 8.78 404 GLN A CA 1
ATOM 3132 C C . GLN A 1 387 ? 1.165 36.696 -14.007 1.00 8.29 404 GLN A C 1
ATOM 3133 O O . GLN A 1 387 ? 2.388 36.744 -13.942 1.00 8.53 404 GLN A O 1
ATOM 3139 N N . ILE A 1 388 ? 0.421 37.704 -14.443 1.00 7.66 405 ILE A N 1
ATOM 3140 C CA . ILE A 1 388 ? 1.012 38.986 -14.830 1.00 7.89 405 ILE A CA 1
ATOM 3141 C C . ILE A 1 388 ? 1.049 39.930 -13.625 1.00 7.52 405 ILE A C 1
ATOM 3142 O O . ILE A 1 388 ? 0.001 40.306 -13.088 1.00 7.37 405 ILE A O 1
ATOM 3147 N N . LEU A 1 389 ? 2.263 40.300 -13.211 1.00 7.23 406 LEU A N 1
ATOM 3148 C CA . LEU A 1 389 ? 2.468 41.216 -12.093 1.00 6.65 406 LEU A CA 1
ATOM 3149 C C . LEU A 1 389 ? 2.302 42.674 -12.573 1.00 6.68 406 LEU A C 1
ATOM 3150 O O . LEU A 1 389 ? 3.256 43.444 -12.668 1.00 6.71 406 LEU A O 1
ATOM 3155 N N . TYR A 1 390 ? 1.062 43.038 -12.898 1.00 6.15 407 TYR A N 1
ATOM 3156 C CA . TYR A 1 390 ? 0.795 44.361 -13.460 1.00 6.16 407 TYR A CA 1
ATOM 3157 C C . TYR A 1 390 ? 1.448 45.450 -12.649 1.00 6.38 407 TYR A C 1
ATOM 3158 O O . TYR A 1 390 ? 1.292 45.489 -11.431 1.00 6.80 407 TYR A O 1
ATOM 3167 N N . GLY A 1 391 ? 2.173 46.329 -13.347 1.00 5.62 408 GLY A N 1
ATOM 3168 C CA . GLY A 1 391 ? 2.651 47.573 -12.764 1.00 5.56 408 GLY A CA 1
ATOM 3169 C C . GLY A 1 391 ? 4.060 47.545 -12.196 1.00 5.58 408 GLY A C 1
ATOM 3170 O O . GLY A 1 391 ? 4.608 48.605 -11.909 1.00 5.70 408 GLY A O 1
ATOM 3171 N N . ALA A 1 392 ? 4.643 46.361 -12.023 1.00 5.31 409 ALA A N 1
ATOM 3172 C CA . ALA A 1 392 ? 5.998 46.268 -11.412 1.00 4.26 409 ALA A CA 1
ATOM 3173 C C . ALA A 1 392 ? 7.085 46.853 -12.303 1.00 5.08 409 ALA A C 1
ATOM 3174 O O . ALA A 1 392 ? 7.242 46.430 -13.455 1.00 5.08 409 ALA A O 1
ATOM 3176 N N . LEU A 1 393 ? 7.851 47.799 -11.763 1.00 4.72 410 LEU A N 1
ATOM 3177 C CA . LEU A 1 393 ? 9.014 48.294 -12.481 1.00 4.71 410 LEU A CA 1
ATOM 3178 C C . LEU A 1 393 ? 10.193 47.386 -12.149 1.00 5.20 410 LEU A C 1
ATOM 3179 O O . LEU A 1 393 ? 10.591 47.289 -10.991 1.00 5.38 410 LEU A O 1
ATOM 3184 N N . VAL A 1 394 ? 10.740 46.710 -13.163 1.00 5.37 411 VAL A N 1
ATOM 3185 C CA . VAL A 1 394 ? 11.869 45.802 -12.915 1.00 4.85 411 VAL A CA 1
ATOM 3186 C C . VAL A 1 394 ? 13.153 46.588 -12.690 1.00 5.04 411 VAL A C 1
ATOM 3187 O O . VAL A 1 394 ? 13.247 47.780 -13.048 1.00 4.91 411 VAL A O 1
ATOM 3191 N N . GLY A 1 395 ? 14.152 45.907 -12.129 1.00 5.65 412 GLY A N 1
ATOM 3192 C CA . GLY A 1 395 ? 15.465 46.499 -11.866 1.00 5.50 412 GLY A CA 1
ATOM 3193 C C . GLY A 1 395 ? 16.023 47.247 -13.071 1.00 5.69 412 GLY A C 1
ATOM 3194 O O . GLY A 1 395 ? 16.377 48.419 -12.956 1.00 6.08 412 GLY A O 1
ATOM 3195 N N . GLY A 1 396 ? 16.034 46.582 -14.232 1.00 5.38 413 GLY A N 1
ATOM 3196 C CA . GLY A 1 396 ? 16.386 47.256 -15.472 1.00 5.90 413 GLY A CA 1
ATOM 3197 C C . GLY A 1 396 ? 17.538 46.630 -16.229 1.00 6.21 413 GLY A C 1
ATOM 3198 O O . GLY A 1 396 ? 18.032 45.568 -15.862 1.00 6.79 413 GLY A O 1
ATOM 3199 N N . PRO A 1 397 ? 17.971 47.300 -17.299 1.00 6.08 414 PRO A N 1
ATOM 3200 C CA . PRO A 1 397 ? 19.005 46.775 -18.176 1.00 6.66 414 PRO A CA 1
ATOM 3201 C C . PRO A 1 397 ? 20.403 47.016 -17.628 1.00 7.32 414 PRO A C 1
ATOM 3202 O O . PRO A 1 397 ? 20.592 47.748 -16.630 1.00 7.09 414 PRO A O 1
ATOM 3206 N N . ASP A 1 398 ? 21.387 46.409 -18.284 1.00 7.50 415 ASP A N 1
ATOM 3207 C CA . ASP A 1 398 ? 22.779 46.764 -18.014 1.00 8.03 415 ASP A CA 1
ATOM 3208 C C . ASP A 1 398 ? 23.149 48.089 -18.660 1.00 8.20 415 ASP A C 1
ATOM 3209 O O . ASP A 1 398 ? 22.287 48.771 -19.250 1.00 8.43 415 ASP A O 1
ATOM 3214 N N . GLN A 1 399 ? 24.416 48.479 -18.559 1.00 8.60 416 GLN A N 1
ATOM 3215 C CA A GLN A 1 399 ? 24.830 49.800 -19.016 0.50 8.79 416 GLN A CA 1
ATOM 3216 C CA B GLN A 1 399 ? 24.860 49.792 -19.023 0.50 9.42 416 GLN A CA 1
ATOM 3217 C C . GLN A 1 399 ? 24.819 49.947 -20.541 1.00 8.85 416 GLN A C 1
ATOM 3218 O O . GLN A 1 399 ? 24.961 51.064 -21.057 1.00 9.28 416 GLN A O 1
ATOM 3229 N N . ASN A 1 400 ? 24.645 48.828 -21.255 1.00 8.85 417 ASN A N 1
ATOM 3230 C CA A ASN A 1 400 ? 24.500 48.815 -22.701 0.50 9.07 417 ASN A CA 1
ATOM 3231 C CA B ASN A 1 400 ? 24.466 48.904 -22.724 0.50 8.71 417 ASN A CA 1
ATOM 3232 C C . ASN A 1 400 ? 23.050 48.525 -23.141 1.00 8.51 417 ASN A C 1
ATOM 3233 O O . ASN A 1 400 ? 22.816 48.023 -24.248 1.00 9.06 417 ASN A O 1
ATOM 3242 N N . ASP A 1 401 ? 22.085 48.802 -22.256 1.00 7.83 418 ASP A N 1
ATOM 3243 C CA . ASP A 1 401 ? 20.660 48.620 -22.562 1.00 7.43 418 ASP A CA 1
ATOM 3244 C C . ASP A 1 401 ? 20.245 47.177 -22.798 1.00 7.73 418 ASP A C 1
ATOM 3245 O O . ASP A 1 401 ? 19.217 46.924 -23.437 1.00 8.88 418 ASP A O 1
ATOM 3250 N N . GLN A 1 402 ? 21.014 46.227 -22.277 1.00 7.68 419 GLN A N 1
ATOM 3251 C CA . GLN A 1 402 ? 20.686 44.820 -22.502 1.00 8.11 419 GLN A CA 1
ATOM 3252 C C . GLN A 1 402 ? 19.878 44.259 -21.347 1.00 8.10 419 GLN A C 1
ATOM 3253 O O . GLN A 1 402 ? 20.146 44.569 -20.182 1.00 8.52 419 GLN A O 1
ATOM 3259 N N . PHE A 1 403 ? 18.907 43.423 -21.687 1.00 8.72 420 PHE A N 1
ATOM 3260 C CA . PHE A 1 403 ? 17.971 42.854 -20.736 1.00 9.07 420 PHE A CA 1
ATOM 3261 C C . PHE A 1 403 ? 17.492 41.531 -21.316 1.00 10.60 420 PHE A C 1
ATOM 3262 O O . PHE A 1 403 ? 16.966 41.499 -22.433 1.00 10.91 420 PHE A O 1
ATOM 3270 N N . GLU A 1 404 ? 17.658 40.445 -20.565 1.00 10.71 421 GLU A N 1
ATOM 3271 C CA A GLU A 1 404 ? 17.334 39.111 -21.071 0.75 11.95 421 GLU A CA 1
ATOM 3272 C CA B GLU A 1 404 ? 17.335 39.103 -21.075 0.25 11.37 421 GLU A CA 1
ATOM 3273 C C . GLU A 1 404 ? 15.927 38.645 -20.695 1.00 11.68 421 GLU A C 1
ATOM 3274 O O . GLU A 1 404 ? 15.401 37.709 -21.293 1.00 12.40 421 GLU A O 1
ATOM 3285 N N . ASP A 1 405 ? 15.317 39.294 -19.701 1.00 10.61 422 ASP A N 1
ATOM 3286 C CA . ASP A 1 405 ? 13.999 38.885 -19.164 1.00 10.13 422 ASP A CA 1
ATOM 3287 C C . ASP A 1 405 ? 14.027 37.439 -18.688 1.00 10.15 422 ASP A C 1
ATOM 3288 O O . ASP A 1 405 ? 13.236 36.594 -19.147 1.00 10.71 422 ASP A O 1
ATOM 3293 N N . LEU A 1 406 ? 14.942 37.181 -17.755 1.00 9.83 423 LEU A N 1
ATOM 3294 C CA A LEU A 1 406 ? 15.115 35.859 -17.175 0.50 10.01 423 LEU A CA 1
ATOM 3295 C CA B LEU A 1 406 ? 15.095 35.854 -17.167 0.50 10.01 423 LEU A CA 1
ATOM 3296 C C . LEU A 1 406 ? 14.852 35.926 -15.670 1.00 9.98 423 LEU A C 1
ATOM 3297 O O . LEU A 1 406 ? 15.441 36.746 -14.968 1.00 9.56 423 LEU A O 1
ATOM 3306 N N . ARG A 1 407 ? 13.981 35.054 -15.175 1.00 9.64 424 ARG A N 1
ATOM 3307 C CA . ARG A 1 407 ? 13.604 35.056 -13.751 1.00 9.45 424 ARG A CA 1
ATOM 3308 C C . ARG A 1 407 ? 14.823 34.911 -12.841 1.00 9.90 424 ARG A C 1
ATOM 3309 O O . ARG A 1 407 ? 14.910 35.552 -11.790 1.00 10.00 424 ARG A O 1
ATOM 3317 N N . SER A 1 408 ? 15.766 34.069 -13.253 1.00 9.19 425 SER A N 1
ATOM 3318 C CA . SER A 1 408 ? 16.957 33.814 -12.466 1.00 9.40 425 SER A CA 1
ATOM 3319 C C . SER A 1 408 ? 17.982 34.964 -12.500 1.00 9.12 425 SER A C 1
ATOM 3320 O O . SER A 1 408 ? 18.920 34.983 -11.696 1.00 9.39 425 SER A O 1
ATOM 3323 N N . ASP A 1 409 ? 17.794 35.918 -13.421 1.00 9.23 426 ASP A N 1
ATOM 3324 C CA A ASP A 1 409 ? 18.608 37.125 -13.451 0.50 9.15 426 ASP A CA 1
ATOM 3325 C CA B ASP A 1 409 ? 18.606 37.142 -13.461 0.50 9.90 426 ASP A CA 1
ATOM 3326 C C . ASP A 1 409 ? 18.061 38.049 -12.360 1.00 10.01 426 ASP A C 1
ATOM 3327 O O . ASP A 1 409 ? 17.311 39.005 -12.631 1.00 10.22 426 ASP A O 1
ATOM 3336 N N . TYR A 1 410 ? 18.421 37.749 -11.118 1.00 9.41 427 TYR A N 1
ATOM 3337 C CA . TYR A 1 410 ? 17.775 38.387 -9.975 1.00 10.22 427 TYR A CA 1
ATOM 3338 C C . TYR A 1 410 ? 18.141 39.843 -9.781 1.00 10.42 427 TYR A C 1
ATOM 3339 O O . TYR A 1 410 ? 17.519 40.518 -8.950 1.00 13.40 427 TYR A O 1
ATOM 3348 N N . ILE A 1 411 ? 19.152 40.315 -10.499 1.00 9.87 428 ILE A N 1
ATOM 3349 C CA . ILE A 1 411 ? 19.540 41.722 -10.450 1.00 10.32 428 ILE A CA 1
ATOM 3350 C C . ILE A 1 411 ? 18.611 42.507 -11.395 1.00 9.12 428 ILE A C 1
ATOM 3351 O O . ILE A 1 411 ? 17.894 43.427 -10.984 1.00 10.16 428 ILE A O 1
ATOM 3356 N N . ARG A 1 412 ? 18.602 42.116 -12.663 1.00 7.80 429 ARG A N 1
ATOM 3357 C CA A ARG A 1 412 ? 17.872 42.880 -13.675 0.75 7.36 429 ARG A CA 1
ATOM 3358 C CA B ARG A 1 412 ? 17.871 42.857 -13.690 0.25 7.47 429 ARG A CA 1
ATOM 3359 C C . ARG A 1 412 ? 16.364 42.659 -13.597 1.00 6.92 429 ARG A C 1
ATOM 3360 O O . ARG A 1 412 ? 15.590 43.577 -13.878 1.00 7.18 429 ARG A O 1
ATOM 3375 N N . ASN A 1 413 ? 15.957 41.445 -13.216 1.00 6.81 430 ASN A N 1
ATOM 3376 C CA . ASN A 1 413 ? 14.533 41.103 -13.154 1.00 6.56 430 ASN A CA 1
ATOM 3377 C C . ASN A 1 413 ? 13.890 41.261 -11.777 1.00 6.53 430 ASN A C 1
ATOM 3378 O O . ASN A 1 413 ? 12.714 40.901 -11.586 1.00 6.56 430 ASN A O 1
ATOM 3383 N N . GLU A 1 414 ? 14.649 41.825 -10.834 1.00 6.67 431 GLU A N 1
ATOM 3384 C CA . GLU A 1 414 ? 14.112 42.136 -9.504 1.00 6.49 431 GLU A CA 1
ATOM 3385 C C . GLU A 1 414 ? 12.946 43.110 -9.586 1.00 6.43 431 GLU A C 1
ATOM 3386 O O . GLU A 1 414 ? 12.903 43.981 -10.459 1.00 6.60 431 GLU A O 1
ATOM 3392 N N . VAL A 1 415 ? 12.003 42.932 -8.667 1.00 6.20 432 VAL A N 1
ATOM 3393 C CA . VAL A 1 415 ? 10.933 43.905 -8.422 1.00 6.14 432 VAL A CA 1
ATOM 3394 C C . VAL A 1 415 ? 10.912 44.212 -6.932 1.00 5.77 432 VAL A C 1
ATOM 3395 O O . VAL A 1 415 ? 11.310 43.362 -6.137 1.00 6.08 432 VAL A O 1
ATOM 3399 N N . ALA A 1 416 ? 10.474 45.409 -6.541 1.00 4.73 433 ALA A N 1
ATOM 3400 C CA . ALA A 1 416 ? 10.456 45.736 -5.097 1.00 5.17 433 ALA A CA 1
ATOM 3401 C C . ALA A 1 416 ? 9.580 46.936 -4.785 1.00 4.57 433 ALA A C 1
ATOM 3402 O O . ALA A 1 416 ? 9.364 47.785 -5.652 1.00 4.38 433 ALA A O 1
ATOM 3404 N N . ASN A 1 417 ? 9.103 47.016 -3.543 1.00 4.44 434 ASN A N 1
ATOM 3405 C CA . ASN A 1 417 ? 8.269 48.138 -3.144 1.00 4.65 434 ASN A CA 1
ATOM 3406 C C . ASN A 1 417 ? 8.993 49.455 -3.448 1.00 4.70 434 ASN A C 1
ATOM 3407 O O . ASN A 1 417 ? 8.384 50.419 -3.945 1.00 4.93 434 ASN A O 1
ATOM 3412 N N . ASP A 1 418 ? 10.280 49.526 -3.117 1.00 4.66 435 ASP A N 1
ATOM 3413 C CA . ASP A 1 418 ? 10.984 50.799 -3.308 1.00 4.35 435 ASP A CA 1
ATOM 3414 C C . ASP A 1 418 ? 11.198 51.130 -4.786 1.00 4.35 435 ASP A C 1
ATOM 3415 O O . ASP A 1 418 ? 11.291 52.305 -5.146 1.00 5.30 435 ASP A O 1
ATOM 3420 N N . TYR A 1 419 ? 11.260 50.109 -5.642 1.00 4.00 436 TYR A N 1
ATOM 3421 C CA . TYR A 1 419 ? 11.442 50.370 -7.082 1.00 4.25 436 TYR A CA 1
ATOM 3422 C C . TYR A 1 419 ? 10.311 51.209 -7.653 1.00 4.15 436 TYR A C 1
ATOM 3423 O O . TYR A 1 419 ? 10.542 52.044 -8.513 1.00 4.63 436 TYR A O 1
ATOM 3432 N N . ASN A 1 420 ? 9.085 50.974 -7.193 1.00 4.81 437 ASN A N 1
ATOM 3433 C CA . ASN A 1 420 ? 7.941 51.677 -7.759 1.00 4.76 437 ASN A CA 1
ATOM 3434 C C . ASN A 1 420 ? 7.631 53.015 -7.088 1.00 4.42 437 ASN A C 1
ATOM 3435 O O . ASN A 1 420 ? 6.783 53.751 -7.589 1.00 4.80 437 ASN A O 1
ATOM 3440 N N . ALA A 1 421 ? 8.296 53.340 -5.978 1.00 4.15 438 ALA A N 1
ATOM 3441 C CA . ALA A 1 421 ? 7.778 54.422 -5.124 1.00 4.72 438 ALA A CA 1
ATOM 3442 C C . ALA A 1 421 ? 8.036 55.805 -5.711 1.00 4.97 438 ALA A C 1
ATOM 3443 O O . ALA A 1 421 ? 7.129 56.643 -5.765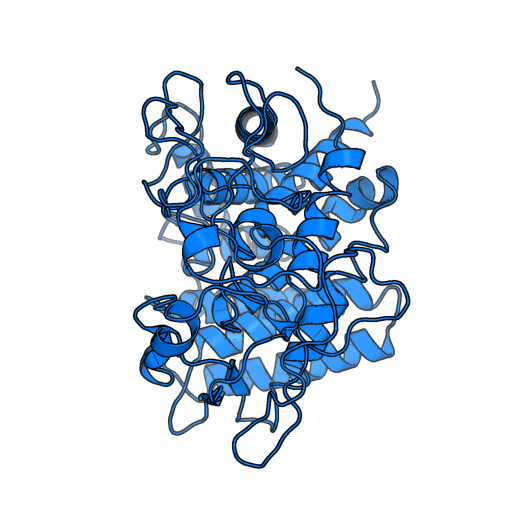 1.00 6.22 438 ALA A O 1
ATOM 3445 N N . GLY A 1 422 ? 9.261 56.043 -6.174 1.00 4.72 439 GLY A N 1
ATOM 3446 C CA . GLY A 1 422 ? 9.567 57.317 -6.862 1.00 5.13 439 GLY A CA 1
ATOM 3447 C C . GLY A 1 422 ? 8.894 57.342 -8.226 1.00 5.16 439 GLY A C 1
ATOM 3448 O O . GLY A 1 422 ? 8.282 58.357 -8.621 1.00 5.24 439 GLY A O 1
ATOM 3449 N N . PHE A 1 423 ? 9.004 56.218 -8.936 1.00 4.32 440 PHE A N 1
ATOM 3450 C CA . PHE A 1 423 ? 8.369 56.023 -10.237 1.00 4.64 440 PHE A CA 1
ATOM 3451 C C . PHE A 1 423 ? 6.899 56.457 -10.259 1.00 4.24 440 PHE A C 1
ATOM 3452 O O . PHE A 1 423 ? 6.472 57.230 -11.142 1.00 4.89 440 PHE A O 1
ATOM 3460 N N . GLN A 1 424 ? 6.116 55.987 -9.290 1.00 4.32 441 GLN A N 1
ATOM 3461 C CA . GLN A 1 424 ? 4.678 56.241 -9.327 1.00 4.50 441 GLN A CA 1
ATOM 3462 C C . GLN A 1 424 ? 4.368 57.731 -9.165 1.00 4.95 441 GLN A C 1
ATOM 3463 O O . GLN A 1 424 ? 3.517 58.264 -9.860 1.00 5.24 441 GLN A O 1
ATOM 3469 N N . GLY A 1 425 ? 5.073 58.388 -8.252 1.00 4.97 442 GLY A N 1
ATOM 3470 C CA . GLY A 1 425 ? 4.918 59.831 -8.067 1.00 5.11 442 GLY A CA 1
ATOM 3471 C C . GLY A 1 425 ? 5.351 60.616 -9.297 1.00 5.43 442 GLY A C 1
ATOM 3472 O O . GLY A 1 425 ? 4.690 61.578 -9.685 1.00 5.46 442 GLY A O 1
ATOM 3473 N N . ALA A 1 426 ? 6.448 60.192 -9.926 1.00 5.53 443 ALA A N 1
ATOM 3474 C CA . ALA A 1 426 ? 6.918 60.835 -11.153 1.00 4.76 443 ALA A CA 1
ATOM 3475 C C . ALA A 1 426 ? 5.868 60.732 -12.261 1.00 4.97 443 ALA A C 1
ATOM 3476 O O . ALA A 1 426 ? 5.644 61.693 -12.981 1.00 4.39 443 ALA A O 1
ATOM 3478 N N . VAL A 1 427 ? 5.221 59.571 -12.386 1.00 4.13 444 VAL A N 1
ATOM 3479 C CA . VAL A 1 427 ? 4.170 59.401 -13.408 1.00 5.17 444 VAL A CA 1
ATOM 3480 C C . VAL A 1 427 ? 2.985 60.324 -13.113 1.00 5.88 444 VAL A C 1
ATOM 3481 O O . VAL A 1 427 ? 2.461 60.973 -14.020 1.00 5.42 444 VAL A O 1
ATOM 3485 N N . ALA A 1 428 ? 2.601 60.419 -11.841 1.00 5.97 445 ALA A N 1
ATOM 3486 C CA . ALA A 1 428 ? 1.510 61.330 -11.454 1.00 5.82 445 ALA A CA 1
ATOM 3487 C C . ALA A 1 428 ? 1.884 62.780 -11.771 1.00 5.81 445 ALA A C 1
ATOM 3488 O O . ALA A 1 428 ? 1.033 63.561 -12.207 1.00 6.21 445 ALA A O 1
ATOM 3490 N N . ALA A 1 429 ? 3.149 63.140 -11.563 1.00 5.41 446 ALA A N 1
ATOM 3491 C CA . ALA A 1 429 ? 3.632 64.495 -11.854 1.00 5.31 446 ALA A CA 1
ATOM 3492 C C . ALA A 1 429 ? 3.558 64.795 -13.352 1.00 5.27 446 ALA A C 1
ATOM 3493 O O . ALA A 1 429 ? 3.159 65.883 -13.761 1.00 5.20 446 ALA A O 1
ATOM 3495 N N . LEU A 1 430 ? 3.920 63.815 -14.179 1.00 4.71 447 LEU A N 1
ATOM 3496 C CA . LEU A 1 430 ? 3.896 64.005 -15.621 1.00 5.85 447 LEU A CA 1
ATOM 3497 C C . LEU A 1 430 ? 2.450 64.103 -16.102 1.00 6.10 447 LEU A C 1
ATOM 3498 O O . LEU A 1 430 ? 2.145 64.917 -16.992 1.00 6.82 447 LEU A O 1
ATOM 3503 N N . ARG A 1 431 ? 1.555 63.336 -15.471 1.00 6.23 448 ARG A N 1
ATOM 3504 C CA . ARG A 1 431 ? 0.115 63.442 -15.746 1.00 6.58 448 ARG A CA 1
ATOM 3505 C C . ARG A 1 431 ? -0.404 64.850 -15.404 1.00 7.23 448 ARG A C 1
ATOM 3506 O O . ARG A 1 431 ? -1.194 65.424 -16.172 1.00 7.08 448 ARG A O 1
ATOM 3514 N N . ALA A 1 432 ? 0.042 65.396 -14.268 1.00 6.94 449 ALA A N 1
ATOM 3515 C CA . ALA A 1 432 ? -0.330 66.768 -13.861 1.00 7.61 449 ALA A CA 1
ATOM 3516 C C . ALA A 1 432 ? 0.152 67.815 -14.860 1.00 8.01 449 ALA A C 1
ATOM 3517 O O . ALA A 1 432 ? -0.563 68.783 -15.144 1.00 8.19 449 ALA A O 1
ATOM 3519 N N . ILE A 1 433 ? 1.347 67.619 -15.409 1.00 7.77 450 ILE A N 1
ATOM 3520 C CA . ILE A 1 433 ? 1.894 68.578 -16.375 1.00 8.24 450 ILE A CA 1
ATOM 3521 C C . ILE A 1 433 ? 1.041 68.629 -17.645 1.00 8.87 450 ILE A C 1
ATOM 3522 O O . ILE A 1 433 ? 0.919 69.679 -18.270 1.00 9.53 450 ILE A O 1
ATOM 3527 N N . GLN A 1 434 ? 0.434 67.501 -17.999 1.00 8.97 451 GLN A N 1
ATOM 3528 C CA . GLN A 1 434 ? -0.459 67.441 -19.157 1.00 10.43 451 GLN A CA 1
ATOM 3529 C C . GLN A 1 434 ? -1.705 68.310 -18.987 1.00 11.83 451 GLN A C 1
ATOM 3530 O O . GLN A 1 434 ? -2.347 68.674 -19.978 1.00 12.77 451 GLN A O 1
ATOM 3536 N N . LEU A 1 435 ? -2.053 68.639 -17.746 1.00 12.56 452 LEU A N 1
ATOM 3537 C CA . LEU A 1 435 ? -3.210 69.505 -17.463 1.00 13.99 452 LEU A CA 1
ATOM 3538 C C . LEU A 1 435 ? -3.014 70.976 -17.834 1.00 15.38 452 LEU A C 1
ATOM 3539 O O . LEU A 1 435 ? -3.981 71.740 -17.859 1.00 15.66 452 LEU A O 1
ATOM 3544 N N . ARG A 1 436 ? -1.775 71.379 -18.099 1.00 16.59 453 ARG A N 1
ATOM 3545 C CA . ARG A 1 436 ? -1.435 72.776 -18.430 1.00 18.91 453 ARG A CA 1
ATOM 3546 C C . ARG A 1 436 ? -2.170 73.352 -19.649 1.00 20.24 453 ARG A C 1
ATOM 3547 O O . ARG A 1 436 ? -2.468 72.621 -20.598 1.00 20.23 453 ARG A O 1
ATOM 3555 N N . ASP A 1 437 ? -2.459 74.659 -19.610 1.00 22.41 454 ASP A N 1
ATOM 3556 C CA . ASP A 1 437 ? -3.074 75.377 -20.745 1.00 24.54 454 ASP A CA 1
ATOM 3557 C C . ASP A 1 437 ? -2.192 75.301 -21.987 1.00 25.83 454 ASP A C 1
ATOM 3558 O O . ASP A 1 437 ? -0.961 75.281 -21.874 1.00 26.38 454 ASP A O 1
ATOM 3563 N N . GLY A 1 438 ? -2.821 75.257 -23.163 1.00 26.96 455 GLY A N 1
ATOM 3564 C CA . GLY A 1 438 ? -2.098 75.252 -24.444 1.00 27.95 455 GLY A CA 1
ATOM 3565 C C . GLY A 1 438 ? -2.436 74.064 -25.326 1.00 28.85 455 GLY A C 1
ATOM 3566 O O . GLY A 1 438 ? -2.453 72.916 -24.862 1.00 29.72 455 GLY A O 1
#

Secondary structure (DSSP, 8-state):
----HHHHHHHHHHHHHHTB-BS--TT---TT---B-TT-B-TT--B---SB--SSS--EEHHHHHHHHHHHHHHHHHHHHHHHHTT-HHHHHHHHHHHHHHHHHH--BTTBEEEEES-HHHHHH--S-GGG--S---EEEEBTTB--HHHHHHHHHHHHHHHHHHTTT-HHHHHHHHHHHHHHHHHHHHS---HHHHSGGGGGTS--S-SHHHHHHHHHHHHHHH--HHHHHHHHHH--SS---S--SSS--HHHHHHHHHHTS--GGGHHHHHHHHHHHSTTSSSEE-TTS-EE--SS-HHHHHHHHHHHHHHHHHTTSSHHHHHHHHHHHHHIIIIITSS--BTTSSSS--S--B-HHHHSPSTTS--SHHHHH-SS--SS--TTPBP----TTS-----TT-TTTTB--HHHHHHHHHHHHHHHHHTTS--